Protein AF-A0A3D9CQV7-F1 (afdb_monomer)

Solvent-accessible surface area (backbone atoms only — not comparable to full-atom values): 22864 Å² total; per-residue (Å²): 122,65,42,40,79,70,71,48,50,54,72,45,76,43,61,46,69,84,75,61,78,94,48,57,81,74,53,100,53,44,84,53,34,89,92,56,83,79,54,56,92,81,45,55,72,45,78,78,49,74,52,72,53,72,73,81,77,94,44,56,60,70,40,66,67,61,46,75,78,50,92,67,75,67,56,72,96,61,81,87,71,86,21,69,67,57,57,55,49,53,55,47,49,62,58,54,34,41,68,78,62,59,17,85,41,48,54,71,42,78,66,45,38,65,96,62,89,84,78,75,52,82,75,76,60,53,84,60,76,83,83,79,82,79,94,65,62,62,79,92,42,71,92,54,74,42,58,76,68,87,61,51,59,96,76,66,23,76,73,80,78,88,73,88,85,84,85,77,97,72,96,75,79,66,71,67,63,43,58,82,34,29,67,57,30,18,50,58,62,24,36,48,75,70,52,46,50,50,53,50,51,48,53,30,58,59,41,60,74,45,97,77,44,53,66,61,37,16,52,31,50,69,52,39,56,67,62,16,47,53,37,19,62,72,55,74,48,75,77,45,80,56,92,63,78,62,78,90,67,62,92,91,54,64,72,75,76,57,43,49,70,94,62,80,39,92,63,56,59,42,73,85,72,21,73,85,78,55,91,76,93,71,49,58,67,38,36,35,35,36,39,49,34,49,32,20,39,52,68,63,50,52,56,51,48,54,53,41,45,74,53,42,23,41,78,43,34,29,17,74,42,65,61,72,27,44,23,68,85,64,52,76,44,72,31,77,29,20,65,84,80,54,60,73,88,79,36,80,42,78,43,78,55,58,31,73,52,10,52,55,54,53,67,35,72,90,46,47,79,82,127

Structure (mmCIF, N/CA/C/O backbone):
data_AF-A0A3D9CQV7-F1
#
_entry.id   AF-A0A3D9CQV7-F1
#
loop_
_atom_site.group_PDB
_atom_site.id
_atom_site.type_symbol
_atom_site.label_atom_id
_atom_site.label_alt_id
_atom_site.label_comp_id
_atom_site.label_asym_id
_atom_site.label_entity_id
_atom_site.label_seq_id
_atom_site.pdbx_PDB_ins_code
_atom_site.Cartn_x
_atom_site.Cartn_y
_atom_site.Cartn_z
_atom_site.occupancy
_atom_site.B_iso_or_equiv
_atom_site.auth_seq_id
_atom_site.auth_comp_id
_atom_site.auth_asym_id
_atom_site.auth_atom_id
_atom_site.pdbx_PDB_model_num
ATOM 1 N N . MET A 1 1 ? -4.950 -8.818 13.992 1.00 52.53 1 MET A N 1
ATOM 2 C CA . MET A 1 1 ? -5.438 -10.176 14.324 1.00 52.53 1 MET A CA 1
ATOM 3 C C . MET A 1 1 ? -6.962 -10.255 14.470 1.00 52.53 1 MET A C 1
ATOM 5 O O . MET A 1 1 ? -7.537 -11.232 14.019 1.00 52.53 1 MET A O 1
ATOM 9 N N . TYR A 1 2 ? -7.635 -9.211 14.977 1.00 75.62 2 TYR A N 1
ATOM 10 C CA . TYR A 1 2 ? -9.062 -9.268 15.342 1.00 75.62 2 TYR A CA 1
ATOM 11 C C . TYR A 1 2 ? -10.065 -9.434 14.177 1.00 75.62 2 TYR A C 1
ATOM 13 O O . TYR A 1 2 ? -11.096 -10.066 14.362 1.00 75.62 2 TYR A O 1
ATOM 21 N N . ALA A 1 3 ? -9.829 -8.869 12.988 1.00 92.62 3 ALA A N 1
ATOM 22 C CA . ALA A 1 3 ? -10.852 -8.868 11.930 1.00 92.62 3 ALA A CA 1
ATOM 23 C C . ALA A 1 3 ? -11.154 -10.282 11.391 1.00 92.62 3 ALA A C 1
ATOM 25 O O . ALA A 1 3 ? -12.309 -10.703 11.380 1.00 92.62 3 ALA A O 1
ATOM 26 N N . ILE A 1 4 ? -10.108 -11.039 11.040 1.00 95.38 4 ILE A N 1
ATOM 27 C CA . ILE A 1 4 ? -10.224 -12.405 10.507 1.00 95.38 4 ILE A CA 1
ATOM 28 C C . ILE A 1 4 ? -10.843 -13.357 11.539 1.00 95.38 4 ILE A C 1
ATOM 30 O O . ILE A 1 4 ? -11.765 -14.097 11.211 1.00 95.38 4 ILE A O 1
ATOM 34 N N . GLU A 1 5 ? -10.404 -13.298 12.797 1.00 93.12 5 GLU A N 1
ATOM 35 C CA . GLU A 1 5 ? -10.934 -14.149 13.878 1.00 93.12 5 GLU A CA 1
ATOM 36 C C . GLU A 1 5 ? -12.422 -13.911 14.154 1.00 93.12 5 GLU A C 1
ATOM 38 O O . GLU A 1 5 ? -13.137 -14.839 14.519 1.00 93.12 5 GLU A O 1
ATOM 43 N N . ASN A 1 6 ? -12.909 -12.687 13.931 1.00 90.69 6 ASN A N 1
ATOM 44 C CA . ASN A 1 6 ? -14.324 -12.346 14.086 1.00 90.69 6 ASN A CA 1
ATOM 45 C C . ASN A 1 6 ? -15.137 -12.508 12.791 1.00 90.69 6 ASN A C 1
ATOM 47 O O . ASN A 1 6 ? -16.258 -12.006 12.707 1.00 90.69 6 ASN A O 1
ATOM 51 N N . GLY A 1 7 ? -14.584 -13.155 11.757 1.00 92.75 7 GLY A N 1
ATOM 52 C CA . GLY A 1 7 ? -15.266 -13.363 10.474 1.00 92.75 7 GLY A CA 1
ATOM 53 C C . GLY A 1 7 ? -15.488 -12.082 9.659 1.00 92.75 7 GLY A C 1
ATOM 54 O O . GLY A 1 7 ? -16.227 -12.083 8.673 1.00 92.75 7 GLY A O 1
ATOM 55 N N . ALA A 1 8 ? -14.856 -10.972 10.042 1.00 94.50 8 ALA A N 1
ATOM 56 C CA . ALA A 1 8 ? -14.810 -9.749 9.253 1.00 94.50 8 ALA A CA 1
ATOM 57 C C . ALA A 1 8 ? -13.615 -9.815 8.295 1.00 94.50 8 ALA A C 1
ATOM 59 O O . ALA A 1 8 ? -12.634 -9.090 8.453 1.00 94.50 8 ALA A O 1
ATOM 60 N N . PHE A 1 9 ? -13.687 -10.743 7.339 1.00 96.25 9 PHE A N 1
ATOM 61 C CA . PHE A 1 9 ? -12.617 -10.986 6.377 1.00 96.25 9 PHE A CA 1
ATOM 62 C C . PHE A 1 9 ? -12.344 -9.741 5.525 1.00 96.25 9 PHE A C 1
ATOM 64 O O . PHE A 1 9 ? -13.287 -9.186 4.960 1.00 96.25 9 PHE A O 1
ATOM 71 N N . PRO A 1 10 ? -11.083 -9.280 5.456 1.00 96.06 10 PRO A N 1
ATOM 72 C CA . PRO A 1 10 ? -10.685 -8.241 4.520 1.00 96.06 10 PRO A CA 1
ATOM 73 C C . PRO A 1 10 ? -10.798 -8.725 3.069 1.00 96.06 10 PRO A C 1
ATOM 75 O O . PRO A 1 10 ? -10.387 -9.847 2.757 1.00 96.06 10 PRO A O 1
ATOM 78 N N . GLU A 1 11 ? -11.333 -7.865 2.202 1.00 96.25 11 GLU A N 1
ATOM 79 C CA . GLU A 1 11 ? -11.587 -8.142 0.786 1.00 96.25 11 GLU A CA 1
ATOM 80 C C . GLU A 1 11 ? -11.049 -7.009 -0.090 1.00 96.25 11 GLU A C 1
ATOM 82 O O . GLU A 1 11 ? -11.139 -5.836 0.281 1.00 96.25 11 GLU A O 1
ATOM 87 N N . TRP A 1 12 ? -10.497 -7.371 -1.247 1.00 97.44 12 TRP A N 1
ATOM 88 C CA . TRP A 1 12 ? -10.050 -6.436 -2.276 1.00 97.44 12 TRP A CA 1
ATOM 89 C C . TRP A 1 12 ? -10.495 -6.922 -3.645 1.00 97.44 12 TRP A C 1
ATOM 91 O O . TRP A 1 12 ? -10.208 -8.064 -4.009 1.00 97.44 12 TRP A O 1
ATOM 101 N N . ASP A 1 13 ? -11.126 -6.047 -4.420 1.00 96.94 13 ASP A N 1
ATOM 102 C CA . ASP A 1 13 ? -11.356 -6.308 -5.835 1.00 96.94 13 ASP A CA 1
ATOM 103 C C . ASP A 1 13 ? -10.047 -6.110 -6.604 1.00 96.94 13 ASP A C 1
ATOM 105 O O . ASP A 1 13 ? -9.380 -5.078 -6.504 1.00 96.94 13 ASP A O 1
ATOM 109 N N . PHE A 1 14 ? -9.655 -7.139 -7.345 1.00 98.00 14 PHE A N 1
ATOM 110 C CA . PHE A 1 14 ? -8.525 -7.105 -8.253 1.00 98.00 14 PHE A CA 1
ATOM 111 C C . PHE A 1 14 ? -8.996 -6.529 -9.586 1.00 98.00 14 PHE A C 1
ATOM 113 O O . PHE A 1 14 ? -9.913 -7.069 -10.211 1.00 98.00 14 PHE A O 1
ATOM 120 N N . GLY A 1 15 ? -8.370 -5.433 -10.006 1.00 98.00 15 GLY A N 1
ATOM 121 C CA . GLY A 1 15 ? -8.666 -4.755 -11.260 1.00 98.00 15 GLY A CA 1
ATOM 122 C C . GLY A 1 15 ? -7.422 -4.535 -12.111 1.00 98.00 15 GLY A C 1
ATOM 123 O O . GLY A 1 15 ? -6.305 -4.488 -11.592 1.00 98.00 15 GLY A O 1
ATOM 124 N N . VAL A 1 16 ? -7.624 -4.408 -13.420 1.00 98.38 16 VAL A N 1
ATOM 125 C CA . VAL A 1 16 ? -6.569 -4.195 -14.417 1.00 98.38 16 VAL A CA 1
ATOM 126 C C . VAL A 1 16 ? -6.912 -3.006 -15.312 1.00 98.38 16 VAL A C 1
ATOM 128 O O . VAL A 1 16 ? -8.070 -2.803 -15.662 1.00 98.38 16 VAL A O 1
ATOM 131 N N . GLN A 1 17 ? -5.907 -2.221 -15.692 1.00 98.62 17 GLN A N 1
ATOM 132 C CA . GLN A 1 17 ? -6.019 -1.256 -16.788 1.00 98.62 17 GLN A CA 1
ATOM 133 C C . GLN A 1 17 ? -5.428 -1.909 -18.036 1.00 98.62 17 GLN A C 1
ATOM 135 O O . GLN A 1 17 ? -4.285 -2.369 -18.007 1.00 98.62 17 GLN A O 1
ATOM 140 N N . ILE A 1 18 ? -6.215 -1.988 -19.110 1.00 98.44 18 ILE A N 1
ATOM 141 C CA . ILE A 1 18 ? -5.826 -2.662 -20.353 1.00 98.44 18 ILE A CA 1
ATOM 142 C C . ILE A 1 18 ? -5.532 -1.604 -21.412 1.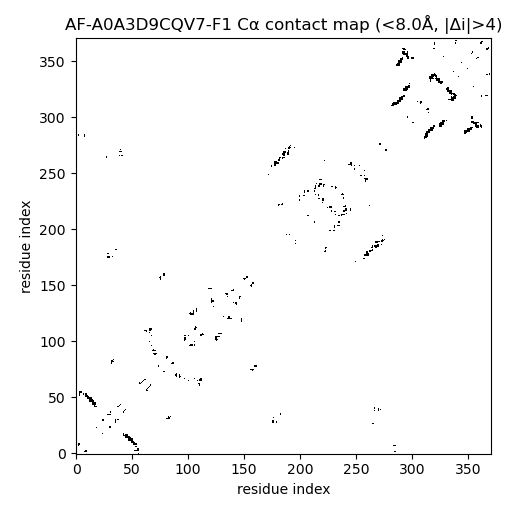00 98.44 18 ILE A C 1
ATOM 144 O O . ILE A 1 18 ? -6.405 -0.823 -21.781 1.00 98.44 18 ILE A O 1
ATOM 148 N N . ILE A 1 19 ? -4.296 -1.595 -21.908 1.00 98.69 19 ILE A N 1
ATOM 149 C CA . ILE A 1 19 ? -3.837 -0.678 -22.952 1.00 98.69 19 ILE A CA 1
ATOM 150 C C . ILE A 1 19 ? -3.338 -1.523 -24.130 1.00 98.69 19 ILE A C 1
ATOM 152 O O . ILE A 1 19 ? -2.444 -2.347 -23.928 1.00 98.69 19 ILE A O 1
ATOM 156 N N . PRO A 1 20 ? -3.907 -1.363 -25.340 1.00 98.25 20 PRO A N 1
ATOM 157 C CA . PRO A 1 20 ? -3.392 -2.018 -26.540 1.00 98.25 20 PRO A CA 1
ATOM 158 C C . PRO A 1 20 ? -1.939 -1.615 -26.832 1.00 98.25 20 PRO A C 1
ATOM 160 O O . PRO A 1 20 ? -1.550 -0.474 -26.588 1.00 98.25 20 PRO A O 1
ATOM 163 N N . GLU A 1 21 ? -1.141 -2.526 -27.390 1.00 97.44 21 GLU A N 1
ATOM 164 C CA . GLU A 1 21 ? 0.276 -2.272 -27.705 1.00 97.44 21 GLU A CA 1
ATOM 165 C C . GLU A 1 21 ? 0.438 -1.073 -28.658 1.00 97.44 21 GLU A C 1
ATOM 167 O O . GLU A 1 21 ? 1.309 -0.227 -28.471 1.00 97.44 21 GLU A O 1
ATOM 172 N N . GLU A 1 22 ? -0.467 -0.919 -29.630 1.00 98.06 22 GLU A N 1
ATOM 173 C CA . GLU A 1 22 ? -0.482 0.213 -30.563 1.00 98.06 22 GLU A CA 1
ATOM 174 C C . GLU A 1 22 ? -0.725 1.590 -29.908 1.00 98.06 22 GLU A C 1
ATOM 176 O O . GLU A 1 22 ? -0.525 2.629 -30.553 1.00 98.06 22 GLU A O 1
ATOM 181 N N . ASP A 1 23 ? -1.147 1.609 -28.641 1.00 98.38 23 ASP A N 1
ATOM 182 C CA . ASP A 1 23 ? -1.489 2.812 -27.883 1.00 98.38 23 ASP A CA 1
ATOM 183 C C . ASP A 1 23 ? -0.379 3.246 -26.914 1.00 98.38 23 ASP A C 1
ATOM 185 O O . ASP A 1 23 ? -0.503 4.307 -26.300 1.00 98.38 23 ASP A O 1
ATOM 189 N N . GLU A 1 24 ? 0.735 2.506 -26.831 1.00 97.44 24 GLU A N 1
ATOM 190 C CA . GLU A 1 24 ? 1.841 2.745 -25.886 1.00 97.44 24 GLU A CA 1
ATOM 191 C C . GLU A 1 24 ? 2.303 4.214 -25.846 1.00 97.44 24 GLU A C 1
ATOM 193 O O . GLU A 1 24 ? 2.589 4.773 -24.787 1.00 97.44 24 GLU A O 1
ATOM 198 N N . HIS A 1 25 ? 2.346 4.870 -27.007 1.00 97.19 25 HIS A N 1
ATOM 199 C CA . HIS A 1 25 ? 2.851 6.237 -27.161 1.00 97.19 25 HIS A CA 1
ATOM 200 C C . HIS A 1 25 ? 1.755 7.303 -27.320 1.00 97.19 25 HIS A C 1
ATOM 202 O O . HIS A 1 25 ? 2.050 8.425 -27.738 1.00 97.19 25 HIS A O 1
ATOM 208 N N . LYS A 1 26 ? 0.485 6.977 -27.039 1.00 97.44 26 LYS A N 1
ATOM 209 C CA . LYS A 1 26 ? -0.637 7.929 -27.163 1.00 97.44 26 LYS A CA 1
ATOM 210 C C . LYS A 1 26 ? -0.839 8.815 -25.929 1.00 97.44 26 LYS A C 1
ATOM 212 O O . LYS A 1 26 ? -1.569 9.802 -26.016 1.00 97.44 26 LYS A O 1
ATOM 217 N N . PHE A 1 27 ? -0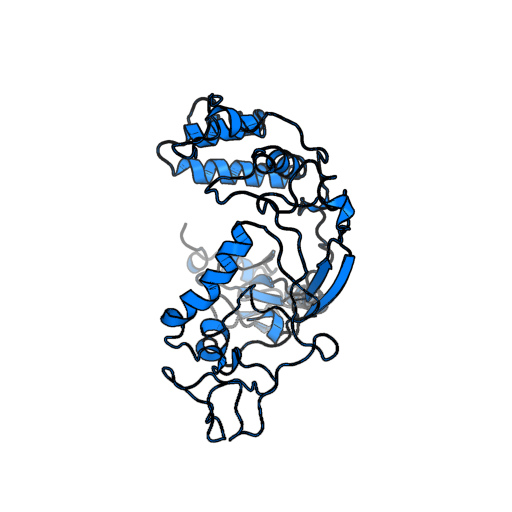.183 8.494 -24.819 1.00 97.12 27 PHE A N 1
ATOM 218 C CA . PHE A 1 27 ? -0.275 9.220 -23.553 1.00 97.12 27 PHE A CA 1
ATOM 219 C C . PHE A 1 27 ? 0.700 10.404 -23.507 1.00 97.12 27 PHE A C 1
ATOM 221 O O . PHE A 1 27 ? 1.707 10.444 -24.218 1.00 97.12 27 PHE A O 1
ATOM 228 N N . ASP A 1 28 ? 0.426 11.398 -22.657 1.00 95.56 28 ASP A N 1
ATOM 229 C CA . ASP A 1 28 ? 1.347 12.523 -22.445 1.00 95.56 28 ASP A CA 1
ATOM 230 C C . ASP A 1 28 ? 2.509 12.183 -21.492 1.00 95.56 28 ASP A C 1
ATOM 232 O O . ASP A 1 28 ? 3.394 13.021 -21.277 1.00 95.56 28 ASP A O 1
ATOM 236 N N . PHE A 1 29 ? 2.540 10.950 -20.984 1.00 97.00 29 PHE A N 1
ATOM 237 C CA . PHE A 1 29 ? 3.592 10.328 -20.186 1.00 97.00 29 PHE A CA 1
ATOM 238 C C . PHE A 1 29 ? 4.011 8.973 -20.782 1.00 97.00 29 PHE A C 1
ATOM 240 O O . PHE A 1 29 ? 3.357 8.436 -21.668 1.00 97.00 29 PHE A O 1
ATOM 247 N N . ASP A 1 30 ? 5.133 8.438 -20.306 1.00 98.12 30 ASP A N 1
ATOM 248 C CA . ASP A 1 30 ? 5.634 7.122 -20.707 1.00 98.12 30 ASP A CA 1
ATOM 249 C C . ASP A 1 30 ? 5.010 6.032 -19.824 1.00 98.12 30 ASP A C 1
ATOM 251 O O . ASP A 1 30 ? 5.084 6.139 -18.599 1.00 98.12 30 ASP A O 1
ATOM 255 N N . LEU A 1 31 ? 4.419 4.990 -20.419 1.00 98.38 31 LEU A N 1
ATOM 256 C CA . LEU A 1 31 ? 3.849 3.860 -19.670 1.00 98.38 31 LEU A CA 1
ATOM 257 C C . LEU A 1 31 ? 4.913 3.054 -18.912 1.00 98.38 31 LEU A C 1
ATOM 259 O O . LEU A 1 31 ? 4.591 2.349 -17.958 1.00 98.38 31 LEU A O 1
ATOM 263 N N . LEU A 1 32 ? 6.181 3.167 -19.314 1.00 98.38 32 LEU A N 1
ATOM 264 C CA . LEU A 1 32 ? 7.316 2.519 -18.664 1.00 9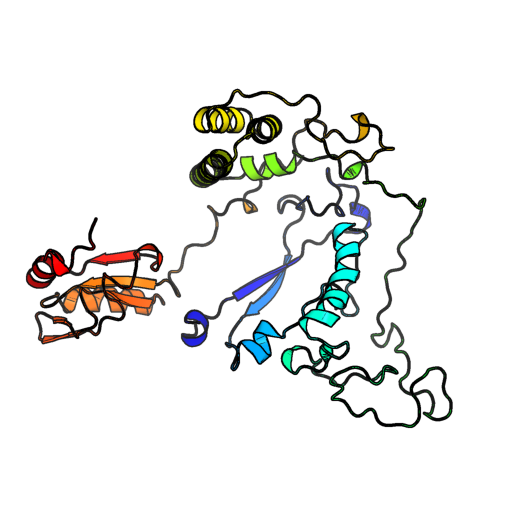8.38 32 LEU A CA 1
ATOM 265 C C . LEU A 1 32 ? 7.922 3.374 -17.542 1.00 98.38 32 LEU A C 1
ATOM 267 O O . LEU A 1 32 ? 8.886 2.944 -16.907 1.00 98.38 32 LEU A O 1
ATOM 271 N N . ASP A 1 33 ? 7.412 4.589 -17.308 1.00 98.44 33 ASP A N 1
ATOM 272 C CA . ASP A 1 33 ? 7.857 5.454 -16.216 1.00 98.44 33 ASP A CA 1
ATOM 273 C C . ASP A 1 33 ? 7.075 5.152 -14.926 1.00 98.44 33 ASP A C 1
ATOM 275 O O . ASP A 1 33 ? 5.936 5.595 -14.778 1.00 98.44 33 ASP A O 1
ATOM 279 N N . PRO A 1 34 ? 7.687 4.494 -13.922 1.00 98.19 34 PRO A N 1
ATOM 280 C CA . PRO A 1 34 ? 7.003 4.107 -12.686 1.00 98.19 34 PRO A CA 1
ATOM 281 C C . PRO A 1 34 ? 6.662 5.298 -11.780 1.00 98.19 34 PRO A C 1
ATOM 283 O O . PRO A 1 34 ? 6.073 5.124 -10.714 1.00 98.19 34 PRO A O 1
ATOM 286 N N . THR A 1 35 ? 7.067 6.518 -12.149 1.00 97.62 35 THR A N 1
ATOM 287 C CA . THR A 1 35 ? 6.637 7.748 -11.470 1.00 97.62 35 THR A CA 1
ATOM 288 C C . THR A 1 35 ? 5.314 8.283 -12.014 1.00 97.62 35 THR A C 1
ATOM 290 O O . THR A 1 35 ? 4.862 9.342 -11.570 1.00 97.62 35 THR A O 1
ATOM 293 N N . LYS A 1 36 ? 4.718 7.585 -12.988 1.00 98.31 36 LYS A N 1
ATOM 294 C CA . LYS A 1 36 ? 3.484 7.962 -13.661 1.00 98.31 36 LYS A CA 1
ATOM 295 C C . LYS A 1 36 ? 2.386 6.944 -13.360 1.00 98.31 36 LYS A C 1
ATOM 297 O O . LYS A 1 36 ? 2.595 5.743 -13.464 1.00 98.31 36 LYS A O 1
ATOM 302 N N . LEU A 1 37 ? 1.215 7.438 -12.973 1.00 98.38 37 LEU A N 1
ATOM 303 C CA . LEU A 1 37 ? -0.032 6.680 -12.943 1.00 98.38 37 LEU A CA 1
ATOM 304 C C . LEU A 1 37 ? -0.777 6.859 -14.267 1.00 98.38 37 LEU A C 1
ATOM 306 O O . LEU A 1 37 ? -0.628 7.895 -14.916 1.00 98.38 37 LEU A O 1
ATOM 310 N N . VAL A 1 38 ? -1.608 5.884 -14.632 1.00 98.44 38 VAL A N 1
ATOM 311 C CA . VAL A 1 38 ? -2.582 6.021 -15.720 1.00 98.44 38 VAL A CA 1
ATOM 312 C C . VAL A 1 38 ? -3.901 6.500 -15.107 1.00 98.44 38 VAL A C 1
ATOM 314 O O . VAL A 1 38 ? -4.484 5.755 -14.315 1.00 98.44 38 VAL A O 1
ATOM 317 N N . PRO A 1 39 ? -4.377 7.726 -15.398 1.00 98.19 39 PRO A N 1
ATOM 318 C CA . PRO A 1 39 ? -5.633 8.213 -14.832 1.00 98.19 39 PRO A CA 1
ATOM 319 C C . PRO A 1 39 ? -6.812 7.320 -15.234 1.00 98.19 39 PRO A C 1
ATOM 321 O O . PRO A 1 39 ? -6.930 6.932 -16.396 1.00 98.19 39 PRO A O 1
ATOM 324 N N . GLU A 1 40 ? -7.712 7.029 -14.291 1.00 97.88 40 GLU A N 1
ATOM 325 C CA . GLU A 1 40 ? -8.886 6.179 -14.555 1.00 97.88 40 GLU A CA 1
ATOM 326 C C . GLU A 1 40 ? -9.858 6.812 -15.566 1.00 97.88 40 GLU A C 1
ATOM 328 O O . GLU A 1 40 ? -10.628 6.113 -16.220 1.00 97.88 40 GLU A O 1
ATOM 333 N N . GLU A 1 41 ? -9.801 8.137 -15.733 1.00 97.31 41 GLU A N 1
ATOM 334 C CA . GLU A 1 41 ? -10.525 8.877 -16.769 1.00 97.31 41 GLU A CA 1
ATOM 335 C C . GLU A 1 41 ? -9.996 8.627 -18.192 1.00 97.31 41 GLU A C 1
ATOM 337 O O . GLU A 1 41 ? -10.727 8.861 -19.155 1.00 97.31 41 GLU A O 1
ATOM 342 N N . GLU A 1 42 ? -8.746 8.177 -18.334 1.00 97.56 42 GLU A N 1
ATOM 343 C CA . GLU A 1 42 ? -8.136 7.832 -19.624 1.00 97.56 42 GLU A CA 1
ATOM 344 C C . GLU A 1 42 ? -8.270 6.335 -19.911 1.00 97.56 42 GLU A C 1
ATOM 346 O O . GLU A 1 42 ? -8.676 5.952 -21.008 1.00 97.56 42 GLU A O 1
ATOM 351 N N . VAL A 1 43 ? -7.974 5.495 -18.914 1.00 98.44 43 VAL A N 1
ATOM 352 C CA . VAL A 1 43 ? -8.112 4.037 -19.004 1.00 98.44 43 VAL A CA 1
ATOM 353 C C . VAL A 1 43 ? -8.824 3.539 -17.747 1.00 98.44 43 VAL A C 1
ATOM 355 O O . VAL A 1 43 ? -8.216 3.537 -16.673 1.00 98.44 43 VAL A O 1
ATOM 358 N N . PRO A 1 44 ? -10.099 3.124 -17.833 1.00 98.06 44 PRO A N 1
ATOM 359 C CA . PRO A 1 44 ? -10.839 2.667 -16.665 1.00 98.06 44 PRO A CA 1
ATOM 360 C C . PRO A 1 44 ? -10.256 1.364 -16.110 1.00 98.06 44 PRO A C 1
ATOM 362 O O . PRO A 1 44 ? -9.703 0.544 -16.843 1.00 98.06 44 PRO A O 1
ATOM 365 N N . VAL A 1 45 ? -10.411 1.158 -14.802 1.00 98.38 45 VAL A N 1
ATOM 366 C CA . VAL A 1 45 ? -10.054 -0.106 -14.150 1.00 98.38 45 VAL A CA 1
ATOM 367 C C . VAL A 1 45 ? -11.145 -1.143 -14.418 1.00 98.38 45 VAL A C 1
ATOM 369 O O . VAL A 1 45 ? -12.305 -0.956 -14.048 1.00 98.38 45 VAL A O 1
ATOM 372 N N . GLU A 1 46 ? -10.769 -2.266 -15.021 1.00 98.31 46 GLU A N 1
ATOM 373 C CA . GLU A 1 46 ? -11.638 -3.421 -15.231 1.00 98.31 46 GLU A CA 1
ATOM 374 C C . GLU A 1 46 ? -11.481 -4.414 -14.078 1.00 98.31 46 GLU A C 1
ATOM 376 O O . GLU A 1 46 ? -10.401 -4.965 -13.865 1.00 98.31 46 GLU A O 1
ATOM 381 N N . LEU A 1 47 ? -12.553 -4.655 -13.318 1.00 98.06 47 LEU A N 1
ATOM 382 C CA . LEU A 1 47 ? -12.542 -5.623 -12.218 1.00 98.06 47 LEU A CA 1
ATOM 383 C C . LEU A 1 47 ? -12.585 -7.056 -12.759 1.00 98.06 47 LEU A C 1
ATOM 385 O O . LEU A 1 47 ? -13.475 -7.412 -13.530 1.00 98.06 47 LEU A O 1
ATOM 389 N N . VAL A 1 48 ? -11.648 -7.892 -12.313 1.00 97.75 48 VAL A N 1
ATOM 390 C CA . VAL A 1 48 ? -11.458 -9.266 -12.811 1.00 97.75 48 VAL A CA 1
ATOM 391 C C . VAL A 1 48 ? -11.638 -10.340 -11.734 1.00 97.75 48 VAL A C 1
ATOM 393 O O . VAL A 1 48 ? -11.773 -11.519 -12.057 1.00 97.75 48 VAL A O 1
ATOM 396 N N . GLY A 1 49 ? -11.669 -9.968 -10.452 1.00 97.88 49 GLY A N 1
ATOM 397 C CA . GLY A 1 49 ? -11.933 -10.901 -9.356 1.00 97.88 49 GLY A CA 1
ATOM 398 C C . GLY A 1 49 ? -11.812 -10.253 -7.981 1.00 97.88 49 GLY A C 1
ATOM 399 O O . GLY A 1 49 ? -11.542 -9.063 -7.884 1.00 97.88 49 GLY A O 1
ATOM 400 N N . THR A 1 50 ? -11.965 -11.045 -6.919 1.00 98.06 50 THR A N 1
ATOM 401 C CA . THR A 1 50 ? -11.880 -10.574 -5.527 1.00 98.06 50 THR A CA 1
ATOM 402 C C . THR A 1 50 ? -10.940 -11.474 -4.725 1.00 98.06 50 THR A C 1
ATOM 404 O O . THR A 1 50 ? -11.022 -12.703 -4.796 1.00 98.06 50 THR A O 1
ATOM 407 N N . LEU A 1 51 ? -10.044 -10.864 -3.949 1.00 97.88 51 LEU A N 1
ATOM 408 C CA . LEU A 1 51 ? -9.171 -11.524 -2.982 1.00 97.88 51 LEU A CA 1
ATOM 409 C C . LEU A 1 51 ? -9.755 -11.372 -1.575 1.00 97.88 51 LEU A C 1
ATOM 411 O O . LEU A 1 51 ? -9.837 -10.258 -1.064 1.00 97.88 51 LEU A O 1
ATOM 415 N N . THR A 1 52 ? -10.070 -12.492 -0.922 1.00 98.25 52 THR A N 1
ATOM 416 C CA . THR A 1 52 ? -10.546 -12.526 0.471 1.00 98.25 52 THR A CA 1
ATOM 417 C C . THR A 1 52 ? -9.494 -13.158 1.380 1.00 98.25 52 THR A C 1
ATOM 419 O O . THR A 1 52 ? -9.099 -14.308 1.179 1.00 98.25 52 THR A O 1
ATOM 422 N N . LEU A 1 53 ? -9.069 -12.443 2.426 1.00 98.00 53 LEU A N 1
ATOM 423 C CA . LEU A 1 53 ? -8.166 -12.978 3.449 1.00 98.00 53 LEU A CA 1
ATOM 424 C C . LEU A 1 53 ? -8.972 -13.539 4.624 1.00 98.00 53 LEU A C 1
ATOM 426 O O . LEU A 1 53 ? -9.573 -12.790 5.393 1.00 98.00 53 LEU A O 1
ATOM 430 N N . ASN A 1 54 ? -8.979 -14.865 4.777 1.00 97.62 54 ASN A N 1
ATOM 431 C CA . ASN A 1 54 ? -9.894 -15.557 5.693 1.00 97.62 54 ASN A CA 1
ATOM 432 C C . ASN A 1 54 ? -9.226 -16.400 6.791 1.00 97.62 54 ASN A C 1
ATOM 434 O O . ASN A 1 54 ? -9.927 -17.048 7.569 1.00 97.62 54 ASN A O 1
ATOM 438 N N . ARG A 1 55 ? -7.893 -16.396 6.888 1.00 97.75 55 ARG A N 1
ATOM 439 C CA . ARG A 1 55 ? -7.168 -17.154 7.914 1.00 97.75 55 ARG A CA 1
ATOM 440 C C . ARG A 1 55 ? -5.872 -16.456 8.319 1.00 97.75 55 ARG A C 1
ATOM 442 O O . ARG A 1 55 ? -5.135 -15.979 7.462 1.00 97.75 55 ARG A O 1
ATOM 449 N N . ASN A 1 56 ? -5.614 -16.407 9.625 1.00 97.56 56 ASN A N 1
ATOM 450 C CA . ASN A 1 56 ? -4.339 -15.951 10.184 1.00 97.56 56 ASN A CA 1
ATOM 451 C C . ASN A 1 56 ? -3.273 -17.061 10.060 1.00 97.56 56 ASN A C 1
ATOM 453 O O . ASN A 1 56 ? -3.642 -18.233 9.962 1.00 97.56 56 ASN A O 1
ATOM 457 N N . PRO A 1 57 ? -1.973 -16.718 10.075 1.00 97.69 57 PRO A N 1
ATOM 458 C CA . PRO A 1 57 ? -0.912 -17.715 10.203 1.00 97.69 57 PRO A CA 1
ATOM 459 C C . PRO A 1 57 ? -0.988 -18.418 11.567 1.00 97.69 57 PRO A C 1
ATOM 461 O O . PRO A 1 57 ? -1.339 -17.791 12.570 1.00 97.69 57 PRO A O 1
ATOM 464 N N . ASP A 1 58 ? -0.596 -19.690 11.608 1.00 98.00 58 ASP A N 1
ATOM 465 C CA . ASP A 1 58 ? -0.436 -20.456 12.849 1.00 98.00 58 ASP A CA 1
ATOM 466 C C . ASP A 1 58 ? 0.885 -20.087 13.541 1.00 98.00 58 ASP A C 1
ATOM 468 O O . ASP A 1 58 ? 0.970 -20.011 14.770 1.00 98.00 58 ASP A O 1
ATOM 472 N N . ASN A 1 59 ? 1.936 -19.824 12.757 1.00 98.44 59 ASN A N 1
ATOM 473 C CA . ASN A 1 59 ? 3.229 -19.380 13.261 1.00 98.44 59 ASN A CA 1
ATOM 474 C C . ASN A 1 59 ? 3.781 -18.213 12.435 1.00 98.44 59 ASN A C 1
ATOM 476 O O . ASN A 1 59 ? 4.221 -18.376 11.297 1.00 98.44 59 ASN A O 1
ATOM 480 N N . PHE A 1 60 ? 3.829 -17.033 13.060 1.00 98.38 60 PHE A N 1
ATOM 481 C CA . PHE A 1 60 ? 4.292 -15.803 12.416 1.00 98.38 60 PHE A CA 1
ATOM 482 C C . PHE A 1 60 ? 5.684 -15.945 11.795 1.00 98.38 60 PHE A C 1
ATOM 484 O O . PHE A 1 60 ? 5.891 -15.540 10.658 1.00 98.38 60 PHE A O 1
ATOM 491 N N . PHE A 1 61 ? 6.646 -16.535 12.506 1.00 98.62 61 PHE A N 1
ATOM 492 C CA . PHE A 1 61 ? 7.999 -16.661 11.970 1.00 98.62 61 PHE A CA 1
ATOM 493 C C . PHE A 1 61 ? 8.038 -17.645 10.793 1.00 98.62 61 PHE A C 1
ATOM 495 O O . PHE A 1 61 ? 8.588 -17.347 9.736 1.00 98.62 61 PHE A O 1
ATOM 502 N N . ALA A 1 62 ? 7.420 -18.815 10.958 1.00 98.62 62 ALA A N 1
ATOM 503 C CA . ALA A 1 62 ? 7.465 -19.874 9.961 1.00 98.62 62 ALA A CA 1
ATOM 504 C C . ALA A 1 62 ? 6.775 -19.486 8.645 1.00 98.62 62 ALA A C 1
ATOM 506 O O . ALA A 1 62 ? 7.240 -19.901 7.583 1.00 98.62 62 ALA A O 1
ATOM 507 N N . GLU A 1 63 ? 5.701 -18.697 8.726 1.00 98.69 63 GLU A N 1
ATOM 508 C CA . GLU A 1 63 ? 4.858 -18.332 7.588 1.00 98.69 63 GLU A CA 1
ATOM 509 C C . GLU A 1 63 ? 5.056 -16.879 7.151 1.00 98.69 63 GLU A C 1
ATOM 511 O O . GLU A 1 63 ? 5.330 -16.635 5.987 1.00 98.69 63 GLU A O 1
ATOM 516 N N . THR A 1 64 ? 4.953 -15.897 8.049 1.00 98.44 64 THR A N 1
ATOM 517 C CA . THR A 1 64 ? 5.037 -14.472 7.681 1.00 98.44 64 THR A CA 1
ATOM 518 C C . THR A 1 64 ? 6.472 -13.982 7.534 1.00 98.44 64 THR A C 1
ATOM 520 O O . THR A 1 64 ? 6.771 -13.285 6.573 1.00 98.44 64 THR A O 1
ATOM 523 N N . GLU A 1 65 ? 7.376 -14.344 8.445 1.00 98.62 65 GLU A N 1
ATOM 524 C CA . GLU A 1 65 ? 8.762 -13.860 8.380 1.00 98.62 65 GLU A CA 1
ATOM 525 C C . GLU A 1 65 ? 9.553 -14.563 7.267 1.00 98.62 65 GLU A C 1
ATOM 527 O O . GLU A 1 65 ? 10.365 -13.949 6.577 1.00 98.62 65 GLU A O 1
ATOM 532 N N . GLN A 1 66 ? 9.297 -15.854 7.037 1.00 98.69 66 GLN A N 1
ATOM 533 C CA . GLN A 1 66 ? 10.037 -16.639 6.044 1.00 98.69 66 GLN A CA 1
ATOM 534 C C . GLN A 1 66 ? 9.433 -16.637 4.632 1.00 98.69 66 GLN A C 1
ATOM 536 O O . GLN A 1 66 ? 10.060 -17.184 3.717 1.00 98.69 66 GLN A O 1
ATOM 541 N N . ILE A 1 67 ? 8.264 -16.022 4.410 1.00 98.69 67 ILE A N 1
ATOM 542 C CA . ILE A 1 67 ? 7.715 -15.902 3.053 1.00 98.69 67 ILE A CA 1
ATOM 543 C C . ILE A 1 67 ? 8.643 -15.071 2.159 1.00 98.69 67 ILE A C 1
ATOM 545 O O . ILE A 1 67 ? 9.272 -14.110 2.607 1.00 98.69 67 ILE A O 1
ATOM 549 N N . ALA A 1 68 ? 8.764 -15.449 0.890 1.00 98.62 68 ALA A N 1
ATOM 550 C CA . ALA A 1 68 ? 9.585 -14.773 -0.105 1.00 98.62 68 ALA A CA 1
ATOM 551 C C . ALA A 1 68 ? 8.749 -14.448 -1.349 1.00 98.62 68 ALA A C 1
ATOM 553 O O . ALA A 1 68 ? 8.518 -15.297 -2.208 1.00 98.62 68 ALA A O 1
ATOM 554 N N . PHE A 1 69 ? 8.321 -13.191 -1.459 1.00 98.62 69 PHE A N 1
ATOM 555 C CA . PHE A 1 69 ? 7.698 -12.665 -2.672 1.00 98.62 69 PHE A CA 1
ATOM 556 C C . PHE A 1 69 ? 8.758 -12.176 -3.654 1.00 98.62 69 PHE A C 1
ATOM 558 O O . PHE A 1 69 ? 9.808 -11.688 -3.242 1.00 98.62 69 PHE A O 1
ATOM 565 N N . HIS A 1 70 ? 8.469 -12.259 -4.950 1.00 98.44 70 HIS A N 1
ATOM 566 C CA . HIS A 1 70 ? 9.339 -11.746 -6.002 1.00 98.44 70 HIS A CA 1
ATOM 567 C C . HIS A 1 70 ? 8.502 -11.407 -7.244 1.00 98.44 70 HIS A C 1
ATOM 569 O O . HIS A 1 70 ? 7.794 -12.285 -7.731 1.00 98.44 70 HIS A O 1
ATOM 575 N N . PRO A 1 71 ? 8.599 -10.185 -7.812 1.00 98.19 71 PRO A N 1
ATOM 576 C CA . PRO A 1 71 ? 7.883 -9.846 -9.049 1.00 98.19 71 PRO A CA 1
ATOM 577 C C . PRO A 1 71 ? 8.310 -10.674 -10.274 1.00 98.19 71 PRO A C 1
ATOM 579 O O . PRO A 1 71 ? 7.591 -10.693 -11.260 1.00 98.19 71 PRO A O 1
ATOM 582 N N . GLY A 1 72 ? 9.453 -11.367 -10.217 1.00 98.06 72 GLY A N 1
ATOM 583 C CA . GLY A 1 72 ? 9.926 -12.272 -11.265 1.00 98.06 72 GLY A CA 1
ATOM 584 C C . GLY A 1 72 ? 9.270 -13.656 -11.236 1.00 98.06 72 GLY A C 1
ATOM 585 O O . GLY A 1 72 ? 9.474 -14.441 -12.156 1.00 98.06 72 GLY A O 1
ATOM 586 N N . HIS A 1 73 ? 8.483 -13.975 -10.202 1.00 97.88 73 HIS A N 1
ATOM 587 C CA . HIS A 1 73 ? 7.716 -15.220 -10.127 1.00 97.88 73 HIS A CA 1
ATOM 588 C C . HIS A 1 73 ? 6.415 -15.102 -10.936 1.00 97.88 73 HIS A C 1
ATOM 590 O O . HIS A 1 73 ? 5.321 -15.060 -10.372 1.00 97.88 73 HIS A O 1
ATOM 596 N N . LEU A 1 74 ? 6.546 -15.021 -12.260 1.00 96.88 74 LEU A N 1
ATOM 597 C CA . LEU A 1 74 ? 5.416 -15.006 -13.187 1.00 96.88 74 LEU A CA 1
ATOM 598 C C . LEU A 1 74 ? 4.946 -16.420 -13.551 1.00 96.88 74 LEU A C 1
ATOM 600 O O . LEU A 1 74 ? 5.616 -17.424 -13.298 1.00 96.88 74 LEU A O 1
ATOM 604 N N . VAL A 1 75 ? 3.778 -16.472 -14.184 1.00 95.88 75 VAL A N 1
ATOM 605 C CA . VAL A 1 75 ? 3.207 -17.666 -14.813 1.00 95.88 75 VAL A CA 1
ATOM 606 C C . VAL A 1 75 ? 2.979 -17.391 -16.305 1.00 95.88 75 VAL A C 1
ATOM 608 O O . VAL A 1 75 ? 2.828 -16.225 -16.676 1.00 95.88 75 VAL A O 1
ATOM 611 N N . PRO A 1 76 ? 2.950 -18.423 -17.175 1.00 97.00 76 PRO A N 1
ATOM 612 C CA . PRO A 1 76 ? 2.656 -18.240 -18.596 1.00 97.00 76 PRO A CA 1
ATOM 613 C C . PRO A 1 76 ? 1.379 -17.418 -18.823 1.00 97.00 76 PRO A C 1
ATOM 615 O O . PRO A 1 76 ? 0.361 -17.664 -18.176 1.00 97.00 76 PRO A O 1
ATOM 618 N N . GLY A 1 77 ? 1.447 -16.455 -19.745 1.00 95.19 77 GLY A N 1
ATOM 619 C CA . GLY A 1 77 ? 0.379 -15.481 -20.010 1.00 95.19 77 GLY A CA 1
ATOM 620 C C . GLY A 1 77 ? 0.623 -14.090 -19.413 1.00 95.19 77 GLY A C 1
ATOM 621 O O . GLY A 1 77 ? -0.121 -13.170 -19.734 1.00 95.19 77 GLY A O 1
ATOM 622 N N . ILE A 1 78 ? 1.663 -13.920 -18.590 1.00 97.50 78 ILE A N 1
ATOM 623 C CA . ILE A 1 78 ? 2.126 -12.625 -18.073 1.00 97.50 78 ILE A CA 1
ATOM 624 C C . ILE A 1 78 ? 3.614 -12.495 -18.397 1.00 97.50 78 ILE A C 1
ATOM 626 O O . ILE A 1 78 ? 4.360 -13.461 -18.231 1.00 97.50 78 ILE A O 1
ATOM 630 N N . ASP A 1 79 ? 4.043 -11.310 -18.823 1.00 98.12 79 ASP A N 1
ATOM 631 C CA . ASP A 1 79 ? 5.449 -11.004 -19.088 1.00 98.12 79 ASP A CA 1
ATOM 632 C C . ASP A 1 79 ? 5.824 -9.612 -18.557 1.00 98.12 79 ASP A C 1
ATOM 634 O O . ASP A 1 79 ? 4.992 -8.893 -17.994 1.00 98.12 79 ASP A O 1
ATOM 638 N N . PHE A 1 80 ? 7.097 -9.257 -18.680 1.00 98.19 80 PHE A N 1
ATOM 639 C CA . PHE A 1 80 ? 7.646 -7.988 -18.220 1.00 98.19 80 PHE A CA 1
ATOM 640 C C . PHE A 1 80 ? 7.584 -6.903 -19.297 1.00 98.19 80 PHE A C 1
ATOM 642 O O . PHE A 1 80 ? 7.420 -7.174 -20.480 1.00 98.19 80 PHE A O 1
ATOM 649 N N . THR A 1 81 ? 7.794 -5.662 -18.867 1.00 98.38 81 THR A N 1
ATOM 650 C CA . THR A 1 81 ? 8.054 -4.518 -19.745 1.00 98.38 81 THR A CA 1
ATOM 651 C C . THR A 1 81 ? 9.453 -3.958 -19.483 1.00 98.38 81 THR A C 1
ATOM 653 O O . THR A 1 81 ? 10.129 -4.329 -18.514 1.00 98.38 81 THR A O 1
ATOM 656 N N . ASN A 1 82 ? 9.877 -2.999 -20.304 1.00 98.06 82 ASN A N 1
ATOM 657 C CA . ASN A 1 82 ? 11.142 -2.283 -20.146 1.00 98.06 82 ASN A CA 1
ATOM 658 C C . ASN A 1 82 ? 11.131 -1.175 -19.074 1.00 98.06 82 ASN A C 1
ATOM 660 O O . ASN A 1 82 ? 12.013 -0.312 -19.092 1.00 98.06 82 ASN A O 1
ATOM 664 N N . ASP A 1 83 ? 10.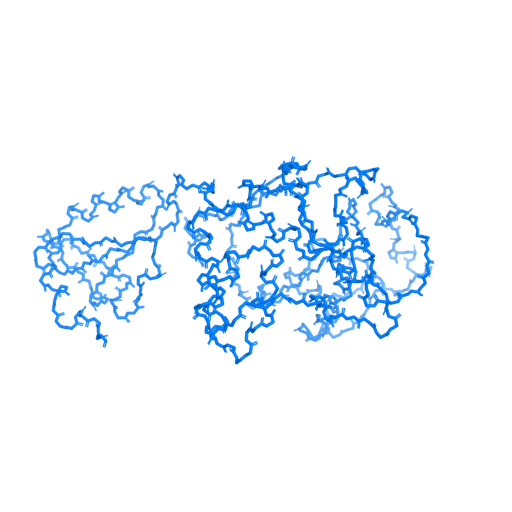189 -1.188 -18.120 1.00 98.50 83 ASP A N 1
ATOM 665 C CA . ASP A 1 83 ? 10.254 -0.306 -16.947 1.00 98.50 83 ASP A CA 1
ATOM 666 C C . ASP A 1 83 ? 11.616 -0.499 -16.238 1.00 98.50 83 ASP A C 1
ATOM 668 O O . ASP A 1 83 ? 11.902 -1.575 -15.691 1.00 98.50 83 ASP A O 1
ATOM 672 N N . PRO A 1 84 ? 12.486 0.532 -16.210 1.00 97.75 84 PRO A N 1
ATOM 673 C CA . PRO A 1 84 ? 13.850 0.392 -15.713 1.00 97.75 84 PRO A CA 1
ATOM 674 C C . PRO A 1 84 ? 13.922 0.127 -14.202 1.00 97.75 84 PRO A C 1
ATOM 676 O O . PRO A 1 84 ? 14.950 -0.348 -13.714 1.00 97.75 84 PRO A O 1
ATOM 679 N N . LEU A 1 85 ? 12.867 0.437 -13.443 1.00 98.38 85 LEU A N 1
ATOM 680 C CA . LEU A 1 85 ? 12.765 0.093 -12.029 1.00 98.38 85 LEU A CA 1
ATOM 681 C C . LEU A 1 85 ? 12.363 -1.373 -11.855 1.00 98.38 85 LEU A C 1
ATOM 683 O O . LEU A 1 85 ? 12.965 -2.067 -11.031 1.00 98.38 85 LEU A O 1
ATOM 687 N N . LEU A 1 86 ? 11.394 -1.861 -12.638 1.00 98.50 86 LEU A N 1
ATOM 688 C CA . LEU A 1 86 ? 11.013 -3.275 -12.642 1.00 98.50 86 LEU A CA 1
ATOM 689 C C . LEU A 1 86 ? 12.208 -4.162 -13.002 1.00 98.50 86 LEU A C 1
ATOM 691 O O . LEU A 1 86 ? 12.509 -5.093 -12.257 1.00 98.50 86 LEU A O 1
ATOM 695 N N . GLN A 1 87 ? 12.941 -3.824 -14.064 1.00 98.50 87 GLN A N 1
ATOM 696 C CA . GLN A 1 87 ? 14.108 -4.583 -14.526 1.00 98.50 87 GLN A CA 1
ATOM 697 C C . GLN A 1 87 ? 15.162 -4.776 -13.419 1.00 98.50 87 GLN A C 1
ATOM 699 O O . GLN A 1 87 ? 15.662 -5.882 -13.211 1.00 98.50 87 GLN A O 1
ATOM 704 N N . GLY A 1 88 ? 15.446 -3.739 -12.622 1.00 98.06 88 GLY A N 1
ATOM 705 C CA . GLY A 1 88 ? 16.341 -3.860 -11.462 1.00 98.06 88 GLY A CA 1
ATOM 706 C C . GLY A 1 88 ? 15.773 -4.735 -10.334 1.00 98.06 88 GLY A C 1
ATOM 707 O O . GLY A 1 88 ? 16.508 -5.477 -9.675 1.00 98.06 88 GLY A O 1
ATOM 708 N N . ARG A 1 89 ? 14.452 -4.698 -10.120 1.00 98.56 89 ARG A N 1
ATOM 709 C CA . ARG A 1 89 ? 13.765 -5.545 -9.129 1.00 98.56 89 ARG A CA 1
ATOM 710 C C . ARG A 1 89 ? 13.787 -7.025 -9.517 1.00 98.56 89 ARG A C 1
ATOM 712 O O . ARG A 1 89 ? 13.795 -7.863 -8.617 1.00 98.56 89 ARG A O 1
ATOM 719 N N . LEU A 1 90 ? 13.849 -7.365 -10.807 1.00 98.31 90 LEU A N 1
ATOM 720 C CA . LEU A 1 90 ? 13.953 -8.763 -11.247 1.00 98.31 90 LEU A CA 1
ATOM 721 C C . LEU A 1 90 ? 15.220 -9.451 -10.712 1.00 98.31 90 LEU A C 1
ATOM 723 O O . LEU A 1 90 ? 15.202 -10.633 -10.394 1.00 98.31 90 LEU A O 1
ATOM 727 N N . PHE A 1 91 ? 16.298 -8.693 -10.522 1.00 98.56 91 PHE A N 1
ATOM 728 C CA . PHE A 1 91 ? 17.527 -9.194 -9.911 1.00 98.56 91 PHE A CA 1
ATOM 729 C C . PHE A 1 91 ? 17.426 -9.294 -8.376 1.00 98.56 91 PHE A C 1
ATOM 731 O O . PHE A 1 91 ? 17.712 -10.331 -7.776 1.00 98.56 91 PHE A O 1
ATOM 738 N N . SER A 1 92 ? 17.009 -8.203 -7.727 1.00 98.44 92 SER A N 1
ATOM 739 C CA . SER A 1 92 ? 17.196 -8.006 -6.282 1.00 98.44 92 SER A CA 1
ATOM 740 C C . SER A 1 92 ? 16.476 -9.028 -5.398 1.00 98.44 92 SER A C 1
ATOM 742 O O . SER A 1 92 ? 17.011 -9.448 -4.371 1.00 98.44 92 SER A O 1
ATOM 744 N N . TYR A 1 93 ? 15.259 -9.424 -5.768 1.00 98.38 93 TYR A N 1
ATOM 745 C CA . TYR A 1 93 ? 14.410 -10.218 -4.880 1.00 98.38 93 TYR A CA 1
ATOM 746 C C . TYR A 1 93 ? 14.835 -11.679 -4.784 1.00 98.38 93 TYR A C 1
ATOM 748 O O . TYR A 1 93 ? 14.490 -12.296 -3.786 1.00 98.38 93 TYR A O 1
ATOM 756 N N . THR A 1 94 ? 15.575 -12.221 -5.756 1.00 98.25 94 THR A N 1
ATOM 757 C CA . THR A 1 94 ? 16.221 -13.537 -5.614 1.00 98.25 94 THR A CA 1
ATOM 758 C C . THR A 1 94 ? 17.506 -13.410 -4.796 1.00 98.25 94 THR A C 1
ATOM 760 O O . THR A 1 94 ? 17.709 -14.167 -3.847 1.00 98.25 94 THR A O 1
ATOM 763 N N . ASP A 1 95 ? 18.336 -12.411 -5.113 1.00 98.50 95 ASP A N 1
ATOM 764 C CA . ASP A 1 95 ? 19.624 -12.163 -4.452 1.00 98.50 95 ASP A CA 1
ATOM 765 C C . ASP A 1 95 ? 19.481 -11.980 -2.931 1.00 98.50 95 ASP A C 1
ATOM 767 O O . ASP A 1 95 ? 20.142 -12.660 -2.145 1.00 98.50 95 ASP A O 1
ATOM 771 N N . THR A 1 96 ? 18.533 -11.147 -2.491 1.00 98.25 96 THR A N 1
ATOM 772 C CA . THR A 1 96 ? 18.346 -10.852 -1.061 1.00 98.25 96 THR A CA 1
ATOM 773 C C . THR A 1 96 ? 17.969 -12.083 -0.223 1.00 98.25 96 THR A C 1
ATOM 775 O O . THR A 1 96 ? 18.294 -12.146 0.964 1.00 98.25 96 THR A O 1
ATOM 778 N N . GLN A 1 97 ? 17.331 -13.102 -0.818 1.00 98.38 97 GLN A N 1
ATOM 779 C CA . GLN A 1 97 ? 16.929 -14.304 -0.073 1.00 98.38 97 GLN A CA 1
ATOM 780 C C . GLN A 1 97 ? 18.117 -15.178 0.305 1.00 98.38 97 GLN A C 1
ATOM 782 O O . GLN A 1 97 ? 18.043 -15.900 1.300 1.00 98.38 97 GLN A O 1
ATOM 787 N N . LEU A 1 98 ? 19.217 -15.096 -0.450 1.00 97.69 98 LEU A N 1
ATOM 788 C CA . LEU A 1 98 ? 20.411 -15.898 -0.195 1.00 97.69 98 LEU A CA 1
ATOM 789 C C . LEU A 1 98 ? 20.982 -15.622 1.198 1.00 97.69 98 LEU A C 1
ATOM 791 O O . LEU A 1 98 ? 21.420 -16.553 1.871 1.00 97.69 98 LEU A O 1
ATOM 795 N N . SER A 1 99 ? 20.932 -14.368 1.653 1.00 97.88 99 SER A N 1
ATOM 796 C CA . SER A 1 99 ? 21.334 -13.985 3.008 1.00 97.88 99 SER A CA 1
ATOM 797 C C . SER A 1 99 ? 20.164 -14.017 3.990 1.00 97.88 99 SER A C 1
ATOM 799 O O . SER A 1 99 ? 20.300 -14.611 5.057 1.00 97.88 99 SER A O 1
ATOM 801 N N . ARG A 1 100 ? 19.003 -13.447 3.631 1.00 98.56 100 ARG A N 1
ATOM 802 C CA . ARG A 1 100 ? 17.840 -13.334 4.531 1.00 98.56 100 ARG A CA 1
ATOM 803 C C . ARG A 1 100 ? 17.309 -14.691 4.993 1.00 98.56 100 ARG A C 1
ATOM 805 O O . ARG A 1 100 ? 17.013 -14.861 6.168 1.00 98.56 100 ARG A O 1
ATOM 812 N N . LEU A 1 101 ? 17.199 -15.645 4.070 1.00 98.31 101 LEU A N 1
ATOM 813 C CA . LEU A 1 101 ? 16.764 -17.019 4.343 1.00 98.31 101 LEU A CA 1
ATOM 814 C C . LEU A 1 101 ? 17.947 -18.001 4.370 1.00 98.31 101 LEU A C 1
ATOM 816 O O . LEU A 1 101 ? 17.761 -19.202 4.561 1.00 98.31 101 LEU A O 1
ATOM 820 N N . GLY A 1 102 ? 19.170 -17.488 4.196 1.00 97.38 102 GLY A N 1
ATOM 821 C CA . GLY A 1 102 ? 20.424 -18.212 4.401 1.00 97.38 102 GLY A CA 1
ATOM 822 C C . GLY A 1 102 ? 20.652 -19.393 3.457 1.00 97.38 102 GLY A C 1
ATOM 823 O O . GLY A 1 102 ? 21.441 -20.285 3.780 1.00 97.38 102 GLY A O 1
ATOM 824 N N . SER A 1 103 ? 19.925 -19.480 2.342 1.00 97.50 103 SER A N 1
ATOM 825 C CA . SER A 1 103 ? 19.992 -20.635 1.450 1.00 97.50 103 SER A CA 1
ATOM 826 C C . SER A 1 103 ? 19.448 -20.333 0.049 1.00 97.50 103 SER A C 1
ATOM 828 O O . SER A 1 103 ? 18.431 -19.653 -0.059 1.00 97.50 103 SER A O 1
ATOM 830 N N . PRO A 1 104 ? 20.030 -20.909 -1.025 1.00 97.88 104 PRO A N 1
ATOM 831 C CA . PRO A 1 104 ? 19.400 -20.942 -2.350 1.00 97.88 104 PRO A CA 1
ATOM 832 C C . PRO A 1 104 ? 18.158 -21.859 -2.408 1.00 97.88 104 PRO A C 1
ATOM 834 O O . PRO A 1 104 ? 17.356 -21.771 -3.335 1.00 97.88 104 PRO A O 1
ATOM 837 N N . ASN A 1 105 ? 17.961 -22.724 -1.408 1.00 98.12 105 ASN A N 1
ATOM 838 C CA . ASN A 1 105 ? 16.801 -23.609 -1.267 1.00 98.12 105 ASN A CA 1
ATOM 839 C C . ASN A 1 105 ? 15.638 -22.950 -0.502 1.00 98.12 105 ASN A C 1
ATOM 841 O O . ASN A 1 105 ? 14.782 -23.644 0.043 1.00 98.12 105 ASN A O 1
ATOM 845 N N . PHE A 1 106 ? 15.562 -21.615 -0.445 1.00 98.25 106 PHE A N 1
ATOM 846 C CA . PHE A 1 106 ? 14.478 -20.913 0.258 1.00 98.25 106 PHE A CA 1
ATOM 847 C C . PHE A 1 106 ? 13.069 -21.256 -0.266 1.00 98.25 106 PHE A C 1
ATOM 849 O O . PHE A 1 106 ? 12.088 -21.146 0.471 1.00 98.25 106 PHE A O 1
ATOM 856 N N . HIS A 1 107 ? 12.972 -21.714 -1.519 1.00 97.75 107 HIS A N 1
ATOM 857 C CA . HIS A 1 107 ? 11.746 -22.217 -2.144 1.00 97.75 107 HIS A CA 1
ATOM 858 C C . HIS A 1 107 ? 11.246 -23.545 -1.538 1.00 97.75 107 HIS A C 1
ATOM 860 O O . HIS A 1 107 ? 10.105 -23.938 -1.766 1.00 97.75 107 HIS A O 1
ATOM 866 N N . GLU A 1 108 ? 12.074 -24.257 -0.766 1.00 97.62 108 GLU A N 1
ATOM 867 C CA . GLU A 1 108 ? 11.681 -25.500 -0.092 1.00 97.62 108 GLU A CA 1
ATOM 868 C C . GLU A 1 108 ? 11.046 -25.266 1.288 1.00 97.62 108 GLU A C 1
ATOM 870 O O . GLU A 1 108 ? 10.407 -26.181 1.825 1.00 97.62 108 GLU A O 1
ATOM 875 N N . ILE A 1 109 ? 11.180 -24.056 1.851 1.00 98.19 109 ILE A N 1
ATOM 876 C CA . ILE A 1 109 ? 10.495 -23.648 3.085 1.00 98.19 109 ILE A CA 1
ATOM 877 C C . ILE A 1 109 ? 8.978 -23.782 2.865 1.00 98.19 109 ILE A C 1
ATOM 879 O O . ILE A 1 109 ? 8.490 -23.323 1.832 1.00 98.19 109 ILE A O 1
ATOM 883 N N . PRO A 1 110 ? 8.213 -24.383 3.803 1.00 97.94 110 PRO A N 1
ATOM 884 C CA . PRO A 1 110 ? 6.819 -24.761 3.564 1.00 97.94 110 PRO A CA 1
ATOM 885 C C . PRO A 1 110 ? 5.923 -23.665 2.974 1.00 97.94 110 PRO A C 1
ATOM 887 O O . PRO A 1 110 ? 5.177 -23.955 2.046 1.00 97.94 110 PRO A O 1
ATOM 890 N N . ILE A 1 111 ? 6.028 -22.420 3.453 1.00 98.44 111 ILE A N 1
ATOM 891 C CA . ILE A 1 111 ? 5.192 -21.306 2.975 1.00 98.44 111 ILE A CA 1
ATOM 892 C C . ILE A 1 111 ? 5.543 -20.830 1.552 1.00 98.44 111 ILE A C 1
ATOM 894 O O . ILE A 1 111 ? 4.695 -20.271 0.867 1.00 98.44 111 ILE A O 1
ATOM 898 N N . ASN A 1 112 ? 6.773 -21.078 1.087 1.00 98.31 112 ASN A N 1
ATOM 899 C CA . ASN A 1 112 ? 7.255 -20.677 -0.242 1.00 98.31 112 ASN A CA 1
ATOM 900 C C . ASN A 1 112 ? 7.100 -21.779 -1.292 1.00 98.31 112 ASN A C 1
ATOM 902 O O . ASN A 1 112 ? 7.372 -21.559 -2.474 1.00 98.31 112 ASN A O 1
ATOM 906 N N . ARG A 1 113 ? 6.731 -22.987 -0.864 1.00 97.44 113 ARG A N 1
ATOM 907 C CA . ARG A 1 113 ? 6.710 -24.152 -1.735 1.00 97.44 113 ARG A CA 1
ATOM 908 C C . ARG A 1 113 ? 5.542 -24.059 -2.707 1.00 97.44 113 ARG A C 1
ATOM 910 O O . ARG A 1 113 ? 4.405 -23.800 -2.321 1.00 97.44 113 ARG A O 1
ATOM 917 N N . SER A 1 114 ? 5.808 -24.375 -3.968 1.00 96.06 114 SER A N 1
ATOM 918 C CA . SER A 1 114 ? 4.754 -24.657 -4.934 1.00 96.06 114 SER A CA 1
ATOM 919 C C . SER A 1 114 ? 3.867 -25.809 -4.447 1.00 96.06 114 SER A C 1
ATOM 921 O O . SER A 1 114 ? 4.349 -26.789 -3.880 1.00 96.06 114 SER A O 1
ATOM 923 N N . ILE A 1 115 ? 2.564 -25.732 -4.721 1.00 96.00 115 ILE A N 1
ATOM 924 C CA . ILE A 1 115 ? 1.621 -26.806 -4.358 1.00 96.00 115 ILE A CA 1
ATOM 925 C C . ILE A 1 115 ? 2.023 -28.126 -5.041 1.00 96.00 115 ILE A C 1
ATOM 927 O O . ILE A 1 115 ? 1.995 -29.191 -4.426 1.00 96.00 115 ILE A O 1
ATOM 931 N N . ASN A 1 116 ? 2.459 -28.047 -6.302 1.00 91.25 116 ASN A N 1
ATOM 932 C CA . ASN A 1 116 ? 2.977 -29.184 -7.059 1.00 91.25 116 ASN A CA 1
ATOM 933 C C . ASN A 1 116 ? 4.487 -29.356 -6.856 1.00 91.25 116 ASN A C 1
ATOM 935 O O . ASN A 1 116 ? 5.220 -28.387 -6.661 1.00 91.25 116 ASN A O 1
ATOM 939 N N . THR A 1 117 ? 4.972 -30.596 -6.959 1.00 88.62 117 THR A N 1
ATOM 940 C CA . THR A 1 117 ? 6.414 -30.880 -6.885 1.00 88.62 117 THR A CA 1
ATOM 941 C C . THR A 1 117 ? 7.124 -30.394 -8.148 1.00 88.62 117 THR A C 1
ATOM 943 O O . THR A 1 117 ? 6.789 -30.818 -9.255 1.00 88.62 117 THR A O 1
ATOM 946 N N . VAL A 1 118 ? 8.142 -29.550 -7.976 1.00 92.12 118 VAL A N 1
ATOM 947 C CA . VAL A 1 118 ? 8.996 -29.064 -9.068 1.00 92.12 118 VAL A CA 1
ATOM 948 C C . VAL A 1 118 ? 10.097 -30.082 -9.365 1.00 92.12 118 VAL A C 1
ATOM 950 O O . VAL A 1 118 ? 10.701 -30.657 -8.456 1.00 92.12 118 VAL A O 1
ATOM 953 N N . HIS A 1 119 ? 10.360 -30.295 -10.654 1.00 92.62 119 HIS A N 1
ATOM 954 C CA . HIS A 1 119 ? 11.409 -31.181 -11.148 1.00 92.62 119 HIS A CA 1
ATOM 955 C C . HIS A 1 119 ? 12.351 -30.391 -12.052 1.00 92.62 119 HIS A C 1
ATOM 957 O O . HIS A 1 119 ? 11.934 -29.861 -13.076 1.00 92.62 119 HIS A O 1
ATOM 963 N N . ASN A 1 120 ? 13.623 -30.313 -11.669 1.00 94.69 120 ASN A N 1
ATOM 964 C CA . ASN A 1 120 ? 14.672 -29.657 -12.442 1.00 94.69 120 ASN A CA 1
ATOM 965 C C . ASN A 1 120 ? 16.036 -30.329 -12.176 1.00 94.69 120 ASN A C 1
ATOM 967 O O . ASN A 1 120 ? 16.147 -31.325 -11.448 1.00 94.69 120 ASN A O 1
ATOM 971 N N . ASN A 1 121 ? 17.089 -29.780 -12.777 1.00 95.69 121 ASN A N 1
ATOM 972 C CA . ASN A 1 121 ? 18.450 -30.300 -12.659 1.00 95.69 121 ASN A CA 1
ATOM 973 C C . ASN A 1 121 ? 19.289 -29.644 -11.543 1.00 95.69 121 ASN A C 1
ATOM 975 O O . ASN A 1 121 ? 20.432 -30.045 -11.349 1.00 95.69 121 ASN A O 1
ATOM 979 N N . GLN A 1 122 ? 18.735 -28.703 -10.768 1.00 96.69 122 GLN A N 1
ATOM 980 C CA . GLN A 1 122 ? 19.439 -28.079 -9.640 1.00 96.69 122 GLN A CA 1
ATOM 981 C C . GLN A 1 122 ? 19.605 -29.075 -8.479 1.00 96.69 122 GLN A C 1
ATOM 983 O O . GLN A 1 122 ? 18.737 -29.918 -8.232 1.00 96.69 122 GLN A O 1
ATOM 988 N N . ARG A 1 123 ? 20.744 -29.020 -7.783 1.00 96.06 123 ARG A N 1
ATOM 989 C CA . ARG A 1 123 ? 21.112 -29.920 -6.678 1.00 96.06 123 ARG A CA 1
ATOM 990 C C . ARG A 1 123 ? 21.770 -29.131 -5.548 1.00 96.06 123 ARG A C 1
ATOM 992 O O . ARG A 1 123 ? 22.166 -27.984 -5.737 1.00 96.06 123 ARG A O 1
ATOM 999 N N . ASP A 1 124 ? 21.922 -29.802 -4.412 1.00 96.38 124 ASP A N 1
ATOM 1000 C CA . ASP A 1 124 ? 22.689 -29.347 -3.253 1.00 96.38 124 ASP A CA 1
ATOM 1001 C C . ASP A 1 124 ? 22.201 -28.002 -2.682 1.00 96.38 124 ASP A C 1
ATOM 1003 O O . ASP A 1 124 ? 21.000 -27.735 -2.635 1.00 96.38 124 ASP A O 1
ATOM 1007 N N . GLY A 1 125 ? 23.124 -27.186 -2.168 1.00 96.94 125 GLY A N 1
ATOM 1008 C CA . GLY A 1 125 ? 22.829 -25.956 -1.439 1.00 96.94 125 GLY A CA 1
ATOM 1009 C C . GLY A 1 125 ? 22.545 -26.190 0.048 1.00 96.94 125 GLY A C 1
ATOM 1010 O O . GLY A 1 125 ? 22.141 -27.270 0.480 1.00 96.94 125 GLY A O 1
ATOM 1011 N N . HIS A 1 126 ? 22.774 -25.152 0.854 1.00 97.94 126 HIS A N 1
ATOM 1012 C CA . HIS A 1 126 ? 22.526 -25.187 2.296 1.00 97.94 126 HIS A CA 1
ATOM 1013 C C . HIS A 1 126 ? 21.066 -25.577 2.594 1.00 97.94 126 HIS A C 1
ATOM 1015 O O . HIS A 1 126 ? 20.156 -25.147 1.887 1.00 97.94 126 HIS A O 1
ATOM 1021 N N . MET A 1 127 ? 20.825 -26.395 3.624 1.00 97.38 127 MET A N 1
ATOM 1022 C CA . MET A 1 127 ? 19.476 -26.816 4.048 1.00 97.38 127 MET A CA 1
ATOM 1023 C C . MET A 1 127 ? 18.617 -27.473 2.948 1.00 97.38 127 MET A C 1
ATOM 1025 O O . MET A 1 127 ? 17.396 -27.332 2.959 1.00 97.38 127 MET A O 1
ATOM 1029 N N . ARG A 1 128 ? 19.233 -28.202 2.006 1.00 97.62 128 ARG A N 1
ATOM 1030 C CA . ARG A 1 128 ? 18.505 -28.990 1.000 1.00 97.62 128 ARG A CA 1
ATOM 1031 C C . ARG A 1 128 ? 17.593 -30.030 1.665 1.00 97.62 128 ARG A C 1
ATOM 1033 O O . ARG A 1 128 ? 18.074 -30.910 2.375 1.00 97.62 128 ARG A O 1
ATOM 1040 N N . GLN A 1 129 ? 16.292 -29.955 1.400 1.00 96.44 129 GLN A N 1
ATOM 1041 C CA . GLN A 1 129 ? 15.253 -30.840 1.932 1.00 96.44 129 GLN A CA 1
ATOM 1042 C C . GLN A 1 129 ? 14.810 -31.894 0.913 1.00 96.44 129 GLN A C 1
ATOM 1044 O O . GLN A 1 129 ? 14.635 -33.061 1.269 1.00 96.44 129 GLN A O 1
ATOM 1049 N N . GLN A 1 130 ? 14.606 -31.521 -0.357 1.00 94.50 130 GLN A N 1
ATOM 1050 C CA . GLN A 1 130 ? 14.126 -32.471 -1.360 1.00 94.50 130 GLN A CA 1
ATOM 1051 C C . GLN A 1 130 ? 15.256 -33.415 -1.791 1.00 94.50 130 GLN A C 1
ATOM 1053 O O . GLN A 1 130 ? 16.241 -33.004 -2.413 1.00 94.50 130 GLN A O 1
ATOM 1058 N N . ILE A 1 131 ? 15.062 -34.713 -1.546 1.00 94.31 131 ILE A N 1
ATOM 1059 C CA . ILE A 1 131 ? 15.921 -35.781 -2.071 1.00 94.31 131 ILE A CA 1
ATOM 1060 C C . ILE A 1 131 ? 15.531 -36.044 -3.529 1.00 94.31 131 ILE A C 1
ATOM 1062 O O . ILE A 1 131 ? 14.530 -36.709 -3.812 1.00 94.31 131 ILE A O 1
ATOM 1066 N N . VAL A 1 132 ? 16.313 -35.508 -4.467 1.00 91.50 132 VAL A N 1
ATOM 1067 C CA . VAL A 1 132 ? 16.053 -35.695 -5.899 1.00 91.50 132 VAL A CA 1
ATOM 1068 C C . VAL A 1 132 ? 16.412 -37.121 -6.315 1.00 91.50 132 VAL A C 1
ATOM 1070 O O . VAL A 1 132 ? 17.519 -37.594 -6.070 1.00 91.50 132 VAL A O 1
ATOM 1073 N N . LYS A 1 133 ? 15.465 -37.817 -6.949 1.00 88.00 133 LYS A N 1
ATOM 1074 C CA . LYS A 1 133 ? 15.656 -39.184 -7.449 1.00 88.00 133 LYS A CA 1
ATOM 1075 C C . LYS A 1 133 ? 16.337 -39.174 -8.819 1.00 88.00 133 LYS A C 1
ATOM 1077 O O . LYS A 1 133 ? 16.109 -38.278 -9.624 1.00 88.00 133 LYS A O 1
ATOM 1082 N N . GLY A 1 134 ? 17.094 -40.228 -9.109 1.00 87.31 134 GLY A N 1
ATOM 1083 C CA . GLY A 1 134 ? 17.753 -40.430 -10.401 1.00 87.31 134 GLY A CA 1
ATOM 1084 C C . GLY A 1 134 ? 19.271 -40.278 -10.329 1.00 87.31 134 GLY A C 1
ATOM 1085 O O . GLY A 1 134 ? 19.830 -39.918 -9.299 1.00 87.31 134 GLY A O 1
ATOM 1086 N N . LYS A 1 135 ? 19.944 -40.607 -11.435 1.00 89.44 135 LYS A N 1
ATOM 1087 C CA . LYS A 1 135 ? 21.417 -40.613 -11.542 1.00 89.44 135 LYS A CA 1
ATOM 1088 C C . LYS A 1 135 ? 21.976 -39.401 -12.298 1.00 89.44 135 LYS A C 1
ATOM 1090 O O . LYS A 1 135 ? 23.154 -39.389 -12.633 1.00 89.44 135 LYS A O 1
ATOM 1095 N N . VAL A 1 136 ? 21.126 -38.429 -12.628 1.00 93.62 136 VAL A N 1
ATOM 1096 C CA . VAL A 1 136 ? 21.460 -37.312 -13.518 1.00 93.62 136 VAL A CA 1
ATOM 1097 C C . VAL A 1 136 ? 21.079 -35.978 -12.881 1.00 93.62 136 VAL A C 1
ATOM 1099 O O . VAL A 1 136 ? 20.084 -35.892 -12.162 1.00 93.62 136 VAL A O 1
ATOM 1102 N N . SER A 1 137 ? 21.881 -34.950 -13.152 1.00 95.19 137 SER A N 1
ATOM 1103 C CA . SER A 1 137 ? 21.693 -33.553 -12.738 1.00 95.19 137 SER A CA 1
ATOM 1104 C C . SER A 1 137 ? 22.042 -32.570 -13.868 1.00 95.19 137 SER A C 1
ATOM 1106 O O . SER A 1 137 ? 22.515 -31.469 -13.609 1.00 95.19 137 SER A O 1
ATOM 1108 N N . TYR A 1 138 ? 21.887 -32.987 -15.127 1.00 94.75 138 TYR A N 1
ATOM 1109 C CA . TYR A 1 138 ? 22.208 -32.193 -16.315 1.00 94.75 138 TYR A CA 1
ATOM 1110 C C . TYR A 1 138 ? 21.282 -32.543 -17.491 1.00 94.75 138 TYR A C 1
ATOM 1112 O O . TYR A 1 138 ? 20.659 -33.608 -17.523 1.00 94.75 138 TYR A O 1
ATOM 1120 N N . GLU A 1 139 ? 21.223 -31.653 -18.476 1.00 95.19 139 GLU A N 1
ATOM 1121 C CA . GLU A 1 139 ? 20.472 -31.809 -19.723 1.00 95.19 139 GLU A CA 1
ATOM 1122 C C . GLU A 1 139 ? 21.323 -31.282 -20.898 1.00 95.19 139 GLU A C 1
ATOM 1124 O O . GLU A 1 139 ? 22.037 -30.294 -20.708 1.00 95.19 139 GLU A O 1
ATOM 1129 N N . PRO A 1 140 ? 21.277 -31.909 -22.091 1.00 94.44 140 PRO A N 1
ATOM 1130 C CA . PRO A 1 140 ? 20.579 -33.160 -22.414 1.00 94.44 140 PRO A CA 1
ATOM 1131 C C . PRO A 1 140 ? 21.264 -34.387 -21.792 1.00 94.44 140 PRO A C 1
ATOM 1133 O O . PRO A 1 140 ? 22.469 -34.385 -21.553 1.00 94.44 140 PRO A O 1
ATOM 1136 N N . ASN A 1 141 ? 20.504 -35.457 -21.526 1.00 95.44 141 ASN A N 1
ATOM 1137 C CA . ASN A 1 141 ? 21.043 -36.690 -20.944 1.00 95.44 141 ASN A CA 1
ATOM 1138 C C . ASN A 1 141 ? 20.362 -37.960 -21.480 1.00 95.44 141 ASN A C 1
ATOM 1140 O O . ASN A 1 141 ? 19.167 -37.962 -21.756 1.00 95.44 141 ASN A O 1
ATOM 1144 N N . SER A 1 142 ? 21.114 -39.060 -21.575 1.00 94.44 142 SER A N 1
ATOM 1145 C CA . SER A 1 142 ? 20.588 -40.382 -21.958 1.00 94.44 142 SER A CA 1
ATOM 1146 C C . SER A 1 142 ? 20.355 -41.311 -20.761 1.00 94.44 142 SER A C 1
ATOM 1148 O O . SER A 1 142 ? 19.449 -42.138 -20.789 1.00 94.44 142 SER A O 1
ATOM 1150 N N . ILE A 1 143 ? 21.133 -41.158 -19.683 1.00 95.38 143 ILE A N 1
ATOM 1151 C CA . ILE A 1 143 ? 21.074 -42.022 -18.488 1.00 95.38 143 ILE A CA 1
ATOM 1152 C C . ILE A 1 143 ? 19.721 -41.903 -17.767 1.00 95.38 143 ILE A C 1
ATOM 1154 O O . ILE A 1 143 ? 19.231 -42.884 -17.212 1.00 95.38 143 ILE A O 1
ATOM 1158 N N . GLY A 1 144 ? 19.123 -40.710 -17.765 1.00 91.19 144 GLY A N 1
ATOM 1159 C CA . GLY A 1 144 ? 17.805 -40.431 -17.193 1.00 91.19 144 GLY A CA 1
ATOM 1160 C C . GLY A 1 144 ? 16.668 -40.473 -18.215 1.00 91.19 144 GLY A C 1
ATOM 1161 O O . GLY A 1 144 ? 15.564 -40.047 -17.891 1.00 91.19 144 GLY A O 1
ATOM 1162 N N . GLY A 1 145 ? 16.924 -40.938 -19.445 1.00 93.12 145 GLY A N 1
ATOM 1163 C CA . GLY A 1 145 ? 15.927 -40.964 -20.520 1.00 93.12 145 GLY A CA 1
ATOM 1164 C C . GLY A 1 145 ? 15.470 -39.579 -20.990 1.00 93.12 145 GLY A C 1
ATOM 1165 O O . GLY A 1 145 ? 14.374 -39.464 -21.525 1.00 93.12 145 GLY A O 1
ATOM 1166 N N . GLY A 1 146 ? 16.274 -38.533 -20.764 1.00 90.12 146 GLY A N 1
ATOM 1167 C CA . GLY A 1 146 ? 15.942 -37.147 -21.109 1.00 90.12 146 GLY A CA 1
ATOM 1168 C C . GLY A 1 146 ? 15.099 -36.401 -20.069 1.00 90.12 146 GLY A C 1
ATOM 1169 O O . GLY A 1 146 ? 14.868 -35.211 -20.238 1.00 90.12 146 GLY A O 1
ATOM 1170 N N . CYS A 1 147 ? 14.676 -37.049 -18.979 1.00 90.88 147 CYS A N 1
ATOM 1171 C CA . CYS A 1 147 ? 13.905 -36.397 -17.919 1.00 90.88 147 CYS A CA 1
ATOM 1172 C C . CYS A 1 147 ? 14.780 -35.518 -16.992 1.00 90.88 147 CYS A C 1
ATOM 1174 O O . CYS A 1 147 ? 15.919 -35.903 -16.698 1.00 90.88 147 CYS A O 1
ATOM 1176 N N . PRO A 1 148 ? 14.223 -34.423 -16.422 1.00 92.56 148 PRO A N 1
ATOM 1177 C CA . PRO A 1 148 ? 12.941 -33.806 -16.794 1.00 92.56 148 PRO A CA 1
ATOM 1178 C C . PRO A 1 148 ? 13.028 -33.113 -18.166 1.00 92.56 148 PRO A C 1
ATOM 1180 O O . PRO A 1 148 ? 14.059 -32.536 -18.488 1.00 92.56 148 PRO A O 1
ATOM 1183 N N . PHE A 1 149 ? 11.949 -33.171 -18.955 1.00 92.62 149 PHE A N 1
ATOM 1184 C CA . PHE A 1 149 ? 11.883 -32.550 -20.283 1.00 92.62 149 PHE A CA 1
ATOM 1185 C C . PHE A 1 149 ? 11.528 -31.062 -20.206 1.00 92.62 149 PHE A C 1
ATOM 1187 O O . PHE A 1 149 ? 10.763 -30.647 -19.332 1.00 92.62 149 PHE A O 1
ATOM 1194 N N . GLN A 1 150 ? 12.001 -30.284 -21.179 1.00 93.44 150 GLN A N 1
ATOM 1195 C CA . GLN A 1 150 ? 11.484 -28.940 -21.437 1.00 93.44 150 GLN A CA 1
ATOM 1196 C C . GLN A 1 150 ? 10.023 -29.005 -21.905 1.00 93.44 150 GLN A C 1
ATOM 1198 O O . GLN A 1 150 ? 9.662 -29.838 -22.738 1.00 93.44 150 GLN A O 1
ATOM 1203 N N . ALA A 1 151 ? 9.180 -28.119 -21.373 1.00 93.69 151 ALA A N 1
ATOM 1204 C CA . ALA A 1 151 ? 7.794 -27.978 -21.808 1.00 93.69 151 ALA A CA 1
ATOM 1205 C C . ALA A 1 151 ? 7.716 -27.077 -23.047 1.00 93.69 151 ALA A C 1
ATOM 1207 O O . ALA A 1 151 ? 8.335 -26.014 -23.086 1.00 93.69 151 ALA A O 1
ATOM 1208 N N . MET A 1 152 ? 6.935 -27.481 -24.051 1.00 93.94 152 MET A N 1
ATOM 1209 C CA . MET A 1 152 ? 6.639 -26.619 -25.198 1.00 93.94 152 MET A CA 1
ATOM 1210 C C . MET A 1 152 ? 5.704 -25.478 -24.780 1.00 93.94 152 MET A C 1
ATOM 1212 O O . MET A 1 152 ? 4.871 -25.658 -23.894 1.00 93.94 152 MET A O 1
ATOM 1216 N N . TRP A 1 153 ? 5.761 -24.342 -25.485 1.00 91.38 153 TRP A N 1
ATOM 1217 C CA . TRP A 1 153 ? 4.832 -23.217 -25.289 1.00 91.38 153 TRP A CA 1
ATOM 1218 C C . TRP A 1 153 ? 3.360 -23.661 -25.270 1.00 91.38 153 TRP A C 1
ATOM 1220 O O . TRP A 1 153 ? 2.627 -23.374 -24.329 1.00 91.38 153 TRP A O 1
ATOM 1230 N N . LYS A 1 154 ? 2.944 -24.455 -26.269 1.00 93.50 154 LYS A N 1
ATOM 1231 C CA . LYS A 1 154 ? 1.567 -24.972 -26.383 1.00 93.50 154 LYS A CA 1
ATOM 1232 C C . LYS A 1 154 ? 1.125 -25.860 -25.209 1.00 93.50 154 LYS A C 1
ATOM 1234 O O . LYS A 1 154 ? -0.071 -26.053 -25.026 1.00 93.50 154 LYS A O 1
ATOM 1239 N N . ASP A 1 155 ? 2.081 -26.391 -24.447 1.00 93.75 155 ASP A N 1
ATOM 1240 C CA . ASP A 1 155 ? 1.851 -27.249 -23.283 1.00 93.75 155 ASP A CA 1
ATOM 1241 C C . ASP A 1 155 ? 2.077 -26.483 -21.960 1.00 93.75 155 ASP A C 1
ATOM 1243 O O . ASP A 1 155 ? 2.179 -27.095 -20.898 1.00 93.75 155 ASP A O 1
ATOM 1247 N N . GLY A 1 156 ? 2.171 -25.146 -22.010 1.00 92.12 156 GLY A N 1
ATOM 1248 C CA . GLY A 1 156 ? 2.338 -24.279 -20.839 1.00 92.12 156 GLY A CA 1
ATOM 1249 C C . GLY A 1 156 ? 3.789 -23.960 -20.465 1.00 92.12 156 GLY A C 1
ATOM 1250 O O . GLY A 1 156 ? 4.041 -23.506 -19.351 1.00 92.12 156 GLY A O 1
ATOM 1251 N N . GLY A 1 157 ? 4.759 -24.193 -21.355 1.00 95.19 157 GLY A N 1
ATOM 1252 C CA . GLY A 1 157 ? 6.124 -23.693 -21.174 1.00 95.19 157 GLY A CA 1
ATOM 1253 C C . GLY A 1 157 ? 6.163 -22.162 -21.223 1.00 95.19 157 GLY A C 1
ATOM 1254 O O . GLY A 1 157 ? 5.561 -21.565 -22.110 1.00 95.19 157 GLY A O 1
ATOM 1255 N N . PHE A 1 158 ? 6.869 -21.518 -20.288 1.00 96.81 158 PHE A N 1
ATOM 1256 C CA . PHE A 1 158 ? 7.056 -20.064 -20.319 1.00 96.81 158 PHE A CA 1
ATOM 1257 C C . PHE A 1 158 ? 7.851 -19.661 -21.569 1.00 96.81 158 PHE A C 1
ATOM 1259 O O . PHE A 1 158 ? 8.853 -20.290 -21.912 1.00 96.81 158 PHE A O 1
ATOM 1266 N N . THR A 1 159 ? 7.410 -18.619 -22.261 1.00 95.44 159 THR A N 1
ATOM 1267 C CA . THR A 1 159 ? 8.116 -18.022 -23.399 1.00 95.44 159 THR A CA 1
ATOM 1268 C C . THR A 1 159 ? 7.902 -16.526 -23.315 1.00 95.44 159 THR A C 1
ATOM 1270 O O . THR A 1 159 ? 6.763 -16.092 -23.146 1.00 95.44 159 THR A O 1
ATOM 1273 N N . SER A 1 160 ? 8.990 -15.766 -23.390 1.00 97.00 160 SER A N 1
ATOM 1274 C CA . SER A 1 160 ? 8.898 -14.312 -23.406 1.00 97.00 160 SER A CA 1
ATOM 1275 C C . SER A 1 160 ? 8.320 -13.823 -24.728 1.00 97.00 160 SER A C 1
ATOM 1277 O O . SER A 1 160 ? 8.564 -14.425 -25.777 1.00 97.00 160 SER A O 1
ATOM 1279 N N . GLN A 1 161 ? 7.572 -12.728 -24.674 1.00 95.81 161 GLN A N 1
ATOM 1280 C CA . GLN A 1 161 ? 7.123 -12.009 -25.855 1.00 95.81 161 GLN A CA 1
ATOM 1281 C C . GLN A 1 161 ? 8.347 -11.554 -26.669 1.00 95.81 161 GLN A C 1
ATOM 1283 O O . GLN A 1 161 ? 9.378 -11.155 -26.123 1.00 95.81 161 GLN A O 1
ATOM 1288 N N . GLU A 1 162 ? 8.263 -11.693 -27.995 1.00 96.06 162 GLU A N 1
ATOM 1289 C CA . GLU A 1 162 ? 9.360 -11.384 -28.920 1.00 96.06 162 GLU A CA 1
ATOM 1290 C C . GLU A 1 162 ? 9.442 -9.874 -29.202 1.00 96.06 162 GLU A C 1
ATOM 1292 O O . GLU A 1 162 ? 9.279 -9.418 -30.335 1.00 96.06 162 GLU A O 1
ATOM 1297 N N . GLU A 1 163 ? 9.681 -9.094 -28.150 1.00 96.00 163 GLU A N 1
ATOM 1298 C CA . GLU A 1 163 ? 9.786 -7.639 -28.207 1.00 96.00 163 GLU A CA 1
ATOM 1299 C C . GLU A 1 163 ? 10.871 -7.201 -29.199 1.00 96.00 163 GLU A C 1
ATOM 1301 O O . GLU A 1 163 ? 12.003 -7.705 -29.201 1.00 96.00 163 GLU A O 1
ATOM 1306 N N . ARG A 1 164 ? 10.573 -6.188 -30.017 1.00 96.12 164 ARG A N 1
ATOM 1307 C CA . ARG A 1 164 ? 11.596 -5.564 -30.855 1.00 96.12 164 ARG A CA 1
ATOM 1308 C C . ARG A 1 164 ? 12.480 -4.625 -30.031 1.00 96.12 164 ARG A C 1
ATOM 1310 O O . ARG A 1 164 ? 12.096 -3.498 -29.738 1.00 96.12 164 ARG A O 1
ATOM 1317 N N . ILE A 1 165 ? 13.734 -5.022 -29.832 1.00 96.06 165 ILE A N 1
ATOM 1318 C CA . ILE A 1 165 ? 14.764 -4.174 -29.215 1.00 96.06 165 ILE A CA 1
ATOM 1319 C C . ILE A 1 165 ? 15.625 -3.506 -30.298 1.00 96.06 165 ILE A C 1
ATOM 1321 O O . ILE A 1 165 ? 16.345 -4.175 -31.041 1.00 96.06 165 ILE A O 1
ATOM 1325 N N . ASP A 1 166 ? 15.597 -2.173 -30.364 1.00 95.88 166 ASP A N 1
ATOM 1326 C CA . ASP A 1 166 ? 16.411 -1.363 -31.282 1.00 95.88 166 ASP A CA 1
ATOM 1327 C C . ASP A 1 166 ? 17.054 -0.192 -30.521 1.00 95.88 166 ASP A C 1
ATOM 1329 O O . ASP A 1 166 ? 16.389 0.769 -30.132 1.00 95.88 166 ASP A O 1
ATOM 1333 N N . GLY A 1 167 ? 18.358 -0.279 -30.241 1.00 93.62 167 GLY A N 1
ATOM 1334 C CA . GLY A 1 167 ? 19.022 0.723 -29.412 1.00 93.62 167 GLY A CA 1
ATOM 1335 C C . GLY A 1 167 ? 20.525 0.535 -29.237 1.00 93.62 167 GLY A C 1
ATOM 1336 O O . GLY A 1 167 ? 21.137 -0.431 -29.691 1.00 93.62 167 GLY A O 1
ATOM 1337 N N . LYS A 1 168 ? 21.145 1.501 -28.551 1.00 94.94 168 LYS A N 1
ATOM 1338 C CA . LYS A 1 168 ? 22.563 1.468 -28.161 1.00 94.94 168 LYS A CA 1
ATOM 1339 C C . LYS A 1 168 ? 22.682 1.163 -26.672 1.00 94.94 168 LYS A C 1
ATOM 1341 O O . LYS A 1 168 ? 21.852 1.601 -25.883 1.00 94.94 168 LYS A O 1
ATOM 1346 N N . LYS A 1 169 ? 23.769 0.499 -26.273 1.00 95.62 169 LYS A N 1
ATOM 1347 C CA . LYS A 1 169 ? 24.115 0.335 -24.855 1.00 95.62 169 LYS A CA 1
ATOM 1348 C C . LYS A 1 169 ? 24.489 1.695 -24.266 1.00 95.62 169 LYS A C 1
ATOM 1350 O O . LYS A 1 169 ? 25.508 2.266 -24.649 1.00 95.62 169 LYS A O 1
ATOM 1355 N N . VAL A 1 170 ? 23.661 2.209 -23.361 1.00 91.88 170 VAL A N 1
ATOM 1356 C CA . VAL A 1 170 ? 23.844 3.509 -22.708 1.00 91.88 170 VAL A CA 1
ATOM 1357 C C . VAL A 1 170 ? 23.429 3.431 -21.243 1.00 91.88 170 VAL A C 1
ATOM 1359 O O . VAL A 1 170 ? 22.526 2.679 -20.890 1.00 91.88 170 VAL A O 1
ATOM 1362 N N . SER A 1 171 ? 24.047 4.260 -20.406 1.00 90.56 171 SER A N 1
ATOM 1363 C CA . SER A 1 171 ? 23.585 4.529 -19.041 1.00 90.56 171 SER A CA 1
ATOM 1364 C C . SER A 1 171 ? 22.918 5.900 -19.017 1.00 90.56 171 SER A C 1
ATOM 1366 O O . SER A 1 171 ? 23.527 6.895 -18.630 1.00 90.56 171 SER A O 1
ATOM 1368 N N . ALA A 1 172 ? 21.681 5.971 -19.504 1.00 88.69 172 ALA A N 1
ATOM 1369 C CA . ALA A 1 172 ? 20.927 7.215 -19.622 1.00 88.69 172 ALA A CA 1
ATOM 1370 C C . ALA A 1 172 ? 19.459 7.005 -19.240 1.00 88.69 172 ALA A C 1
ATOM 1372 O O . ALA A 1 172 ? 18.942 5.892 -19.311 1.00 88.69 172 ALA A O 1
ATOM 1373 N N . ARG A 1 173 ? 18.785 8.087 -18.841 1.00 89.19 173 ARG A N 1
ATOM 1374 C CA . ARG A 1 173 ? 17.329 8.091 -18.661 1.00 89.19 173 ARG A CA 1
ATOM 1375 C C . ARG A 1 173 ? 16.661 8.463 -19.982 1.00 89.19 173 ARG A C 1
ATOM 1377 O O . ARG A 1 173 ? 17.187 9.317 -20.701 1.00 89.19 173 ARG A O 1
ATOM 1384 N N . SER A 1 174 ? 15.518 7.851 -20.290 1.00 92.00 174 SER A N 1
ATOM 1385 C CA . SER A 1 174 ? 14.734 8.261 -21.455 1.00 92.00 174 SER A CA 1
ATOM 1386 C C . SER A 1 174 ? 14.267 9.711 -21.302 1.00 92.00 174 SER A C 1
ATOM 1388 O O . SER A 1 174 ? 13.959 10.172 -20.202 1.00 92.00 174 SER A O 1
ATOM 1390 N N . LYS A 1 175 ? 14.202 10.439 -22.420 1.00 91.50 175 LYS A N 1
ATOM 1391 C CA . LYS A 1 175 ? 13.708 11.824 -22.438 1.00 91.50 175 LYS A CA 1
ATOM 1392 C C . LYS A 1 175 ? 12.213 11.909 -22.130 1.00 91.50 175 LYS A C 1
ATOM 1394 O O . LYS A 1 175 ? 11.772 12.941 -21.638 1.00 91.50 175 LYS A O 1
ATOM 1399 N N . SER A 1 176 ? 11.455 10.847 -22.399 1.00 94.69 176 SER A N 1
ATOM 1400 C CA . SER A 1 176 ? 10.026 10.748 -22.075 1.00 94.69 176 SER A CA 1
ATOM 1401 C C . SER A 1 176 ? 9.757 10.763 -20.562 1.00 94.69 176 SER A C 1
ATOM 1403 O O . SER A 1 176 ? 8.695 11.206 -20.143 1.00 94.69 176 SER A O 1
ATOM 1405 N N . PHE A 1 177 ? 10.750 10.411 -19.734 1.00 94.94 177 PHE A N 1
ATOM 1406 C CA . PHE A 1 177 ? 10.663 10.443 -18.268 1.00 94.94 177 PHE A CA 1
ATOM 1407 C C . PHE A 1 177 ? 10.915 11.858 -17.707 1.00 94.94 177 PHE A C 1
ATOM 1409 O O . PHE A 1 177 ? 10.812 12.088 -16.502 1.00 94.94 177 PHE A O 1
ATOM 1416 N N . VAL A 1 178 ? 11.267 12.834 -18.561 1.00 94.31 178 VAL A N 1
ATOM 1417 C CA . VAL A 1 178 ? 11.562 14.224 -18.165 1.00 94.31 178 VAL A CA 1
ATOM 1418 C C . VAL A 1 178 ? 10.263 15.025 -18.035 1.00 94.31 178 VAL A C 1
ATOM 1420 O O . VAL A 1 178 ? 10.024 16.033 -18.704 1.00 94.31 178 VAL A O 1
ATOM 1423 N N . ASP A 1 179 ? 9.420 14.560 -17.125 1.00 95.12 179 ASP A N 1
ATOM 1424 C CA . ASP A 1 179 ? 8.278 15.280 -16.590 1.00 95.12 179 ASP A CA 1
ATOM 1425 C C . ASP A 1 179 ? 8.130 14.928 -15.115 1.00 95.12 179 ASP A C 1
ATOM 1427 O O . ASP A 1 179 ? 7.753 13.813 -14.758 1.00 95.12 179 ASP A O 1
ATOM 1431 N N . HIS A 1 180 ? 8.479 15.872 -14.250 1.00 95.81 180 HIS A N 1
ATOM 1432 C CA . HIS A 1 180 ? 8.552 15.627 -12.810 1.00 95.81 180 HIS A CA 1
ATOM 1433 C C . HIS A 1 180 ? 7.391 16.271 -12.040 1.00 95.81 180 HIS A C 1
ATOM 1435 O O . HIS A 1 180 ? 7.312 16.123 -10.821 1.00 95.81 180 HIS A O 1
ATOM 1441 N N . TYR A 1 181 ? 6.522 17.029 -12.721 1.00 96.88 181 TYR A N 1
ATOM 1442 C CA . TYR A 1 181 ? 5.561 17.907 -12.046 1.00 96.88 181 TYR A CA 1
ATOM 1443 C C . TYR A 1 181 ? 4.123 17.741 -12.510 1.00 96.88 181 TYR A C 1
ATOM 1445 O O . TYR A 1 181 ? 3.231 17.987 -11.701 1.00 96.88 181 TYR A O 1
ATOM 1453 N N . SER A 1 182 ? 3.870 17.344 -13.762 1.00 97.06 182 SER A N 1
ATOM 1454 C CA . SER A 1 182 ? 2.504 17.312 -14.302 1.00 97.06 182 SER A CA 1
ATOM 1455 C C . SER A 1 182 ? 1.572 16.430 -13.466 1.00 97.06 182 SER A C 1
ATOM 1457 O O . SER A 1 182 ? 0.525 16.892 -13.022 1.00 97.06 182 SER A O 1
ATOM 1459 N N . GLN A 1 183 ? 1.984 15.204 -13.142 1.00 97.69 183 GLN A N 1
ATOM 1460 C CA . GLN A 1 183 ? 1.149 14.301 -12.358 1.00 97.69 183 GLN A CA 1
ATOM 1461 C C . GLN A 1 183 ? 1.089 14.661 -10.873 1.00 97.69 183 GLN A C 1
ATOM 1463 O O . GLN A 1 183 ? 0.066 14.452 -10.228 1.00 97.69 183 GLN A O 1
ATOM 1468 N N . THR A 1 184 ? 2.124 15.305 -10.333 1.00 97.50 184 THR A N 1
ATOM 1469 C CA . THR A 1 184 ? 2.064 15.866 -8.977 1.00 97.50 184 THR A CA 1
ATOM 1470 C C . THR A 1 184 ? 1.017 16.982 -8.891 1.00 97.50 184 THR A C 1
ATOM 1472 O O . THR A 1 184 ? 0.294 17.072 -7.897 1.00 97.50 184 THR A O 1
ATOM 1475 N N . LYS A 1 185 ? 0.881 17.803 -9.947 1.00 97.88 185 LYS A N 1
ATOM 1476 C CA . LYS A 1 185 ? -0.211 18.781 -10.070 1.00 97.88 185 LYS A CA 1
ATOM 1477 C C . LYS A 1 185 ? -1.567 18.102 -10.183 1.00 97.88 185 LYS A C 1
ATOM 1479 O O . LYS A 1 185 ? -2.460 18.474 -9.432 1.00 97.88 185 LYS A O 1
ATOM 1484 N N . LEU A 1 186 ? -1.715 17.115 -11.075 1.00 98.19 186 LEU A N 1
ATOM 1485 C CA . LEU A 1 186 ? -2.942 16.318 -11.200 1.00 98.19 186 LEU A CA 1
ATOM 1486 C C . LEU A 1 186 ? -3.368 15.783 -9.830 1.00 98.19 186 LEU A C 1
ATOM 1488 O O . LEU A 1 186 ? -4.486 16.048 -9.387 1.00 98.19 186 LEU A O 1
ATOM 1492 N N . PHE A 1 187 ? -2.464 15.106 -9.120 1.00 98.50 187 PHE A N 1
ATOM 1493 C CA . PHE A 1 187 ? -2.743 14.555 -7.800 1.00 98.50 187 PHE A CA 1
ATOM 1494 C C . PHE A 1 187 ? -3.194 15.641 -6.822 1.00 98.50 187 PHE A C 1
ATOM 1496 O O . PHE A 1 187 ? -4.274 15.518 -6.248 1.00 98.50 187 PHE A O 1
ATOM 1503 N N . TYR A 1 188 ? -2.422 16.725 -6.669 1.00 98.25 188 TYR A N 1
ATOM 1504 C CA . TYR A 1 188 ? -2.761 17.803 -5.737 1.00 98.25 188 TYR A CA 1
ATOM 1505 C C . TYR A 1 188 ? -4.096 18.470 -6.083 1.00 98.25 188 TYR A C 1
ATOM 1507 O O . TYR A 1 188 ? -4.921 18.695 -5.199 1.00 98.25 188 TYR A O 1
ATOM 1515 N N . ASN A 1 189 ? -4.346 18.747 -7.364 1.00 97.88 189 ASN A N 1
ATOM 1516 C CA . ASN A 1 189 ? -5.578 19.372 -7.840 1.00 97.88 189 ASN A CA 1
ATOM 1517 C C . ASN A 1 189 ? -6.811 18.509 -7.571 1.00 97.88 189 ASN A C 1
ATOM 1519 O O . ASN A 1 189 ? -7.869 19.065 -7.281 1.00 97.88 189 ASN A O 1
ATOM 1523 N N . SER A 1 190 ? -6.644 17.188 -7.607 1.00 98.25 190 SER A N 1
ATOM 1524 C CA . SER A 1 190 ? -7.694 16.195 -7.363 1.00 98.25 190 SER A CA 1
ATOM 1525 C C . SER A 1 190 ? -8.128 16.096 -5.901 1.00 98.25 190 SER A C 1
ATOM 1527 O O . SER A 1 190 ? -9.202 15.581 -5.616 1.00 98.25 190 SER A O 1
ATOM 1529 N N . GLN A 1 191 ? -7.316 16.590 -4.964 1.00 98.44 191 GLN A N 1
ATOM 1530 C CA . GLN A 1 191 ? -7.600 16.459 -3.539 1.00 98.44 191 GLN A CA 1
ATOM 1531 C C . GLN A 1 191 ? -8.715 17.402 -3.075 1.00 98.44 191 GLN A C 1
ATOM 1533 O O . GLN A 1 191 ? -8.766 18.583 -3.442 1.00 98.44 191 GLN A O 1
ATOM 1538 N N . SER A 1 192 ? -9.552 16.903 -2.170 1.00 98.06 192 SER A N 1
ATOM 1539 C CA . SER A 1 192 ? -10.552 17.692 -1.453 1.00 98.06 192 SER A CA 1
ATOM 1540 C C . SER A 1 192 ? -9.916 18.726 -0.520 1.00 98.06 192 SER A C 1
ATOM 1542 O O . SER A 1 192 ? -8.731 18.665 -0.185 1.00 98.06 192 SER A O 1
ATOM 1544 N N . THR A 1 193 ? -10.708 19.686 -0.035 1.00 97.75 193 THR A N 1
ATOM 1545 C CA . THR A 1 193 ? -10.211 20.722 0.886 1.00 97.75 193 THR A CA 1
ATOM 1546 C C . THR A 1 193 ? -9.562 20.145 2.160 1.00 97.75 193 THR A C 1
ATOM 1548 O O . THR A 1 193 ? -8.462 20.593 2.503 1.00 97.75 193 THR A O 1
ATOM 1551 N N . PRO A 1 194 ? -10.156 19.156 2.869 1.00 98.12 194 PRO A N 1
ATOM 1552 C CA . PRO A 1 194 ? -9.501 18.526 4.020 1.00 98.12 194 PRO A CA 1
ATOM 1553 C C . PRO A 1 194 ? -8.205 17.791 3.656 1.00 98.12 194 PRO A C 1
ATOM 1555 O O . PRO A 1 194 ? -7.214 17.915 4.373 1.00 98.12 194 PRO A O 1
ATOM 1558 N N . GLU A 1 195 ? -8.177 17.080 2.528 1.00 98.50 195 GLU A N 1
ATOM 1559 C CA . GLU A 1 195 ? -6.991 16.347 2.063 1.00 98.50 195 GLU A CA 1
ATOM 1560 C C . GLU A 1 195 ? -5.844 17.299 1.705 1.00 98.50 195 GLU A C 1
ATOM 1562 O O . GLU A 1 195 ? -4.720 17.109 2.173 1.00 98.50 195 GLU A O 1
ATOM 1567 N N . LYS A 1 196 ? -6.125 18.393 0.980 1.00 98.44 196 LYS A N 1
ATOM 1568 C CA . LYS A 1 196 ? -5.136 19.450 0.706 1.00 98.44 196 LYS A CA 1
ATOM 1569 C C . LYS A 1 196 ? -4.555 20.020 1.992 1.00 98.44 196 LYS A C 1
ATOM 1571 O O . LYS A 1 196 ? -3.343 20.214 2.078 1.00 98.44 196 LYS A O 1
ATOM 1576 N N . LYS A 1 197 ? -5.395 20.257 3.003 1.00 98.44 197 LYS A N 1
ATOM 1577 C CA . LYS A 1 197 ? -4.946 20.746 4.312 1.00 98.44 197 LYS A CA 1
ATOM 1578 C C . LYS A 1 197 ? -4.056 19.729 5.029 1.00 98.44 197 LYS A C 1
ATOM 1580 O O . LYS A 1 197 ? -3.060 20.124 5.630 1.00 98.44 197 LYS A O 1
ATOM 1585 N N . HIS A 1 198 ? -4.370 18.435 4.957 1.00 98.69 198 HIS A N 1
ATOM 1586 C CA . HIS A 1 198 ? -3.506 17.387 5.507 1.00 98.69 198 HIS A CA 1
ATOM 1587 C C . HIS A 1 198 ? -2.148 17.334 4.798 1.00 98.69 198 HIS A C 1
ATOM 1589 O O . HIS A 1 198 ? -1.126 17.315 5.479 1.00 98.69 198 HIS A O 1
ATOM 1595 N N . LEU A 1 199 ? -2.115 17.406 3.463 1.00 98.56 199 LEU A N 1
ATOM 1596 C CA . LEU A 1 199 ? -0.867 17.458 2.690 1.00 98.56 199 LEU A CA 1
ATOM 1597 C C . LEU A 1 199 ? -0.020 18.689 3.040 1.00 98.56 199 LEU A C 1
ATOM 1599 O O . LEU A 1 199 ? 1.182 18.573 3.265 1.00 98.56 199 LEU A O 1
ATOM 1603 N N . GLN A 1 200 ? -0.648 19.864 3.140 1.00 98.62 200 GLN A N 1
ATOM 1604 C CA . GLN A 1 200 ? 0.014 21.100 3.569 1.00 98.62 200 GLN A CA 1
ATOM 1605 C C . GLN A 1 200 ? 0.619 20.950 4.970 1.00 98.62 200 GLN A C 1
ATOM 1607 O O . GLN A 1 200 ? 1.792 21.254 5.171 1.00 98.62 200 GLN A O 1
ATOM 1612 N N . ASN A 1 201 ? -0.160 20.448 5.932 1.00 98.69 201 ASN A N 1
ATOM 1613 C CA . ASN A 1 201 ? 0.307 20.231 7.299 1.00 98.69 201 ASN A CA 1
ATOM 1614 C C . ASN A 1 201 ? 1.448 19.209 7.363 1.00 98.69 201 ASN A C 1
ATOM 1616 O O . ASN A 1 201 ? 2.391 19.423 8.118 1.00 98.69 201 ASN A O 1
ATOM 1620 N N . ALA A 1 202 ? 1.386 18.137 6.569 1.00 98.69 202 ALA A N 1
ATOM 1621 C CA . ALA A 1 202 ? 2.445 17.137 6.487 1.00 98.69 202 ALA A CA 1
ATOM 1622 C C . ALA A 1 202 ? 3.747 17.748 5.949 1.00 98.69 202 ALA A C 1
ATOM 1624 O O . ALA A 1 202 ? 4.792 17.599 6.574 1.00 98.69 202 ALA A O 1
ATOM 1625 N N . LEU A 1 203 ? 3.678 18.516 4.854 1.00 98.44 203 LEU A N 1
ATOM 1626 C CA . LEU A 1 203 ? 4.835 19.233 4.307 1.00 98.44 203 LEU A CA 1
ATOM 1627 C C . LEU A 1 203 ? 5.440 20.195 5.332 1.00 98.44 203 LEU A C 1
ATOM 1629 O O . LEU A 1 203 ? 6.653 20.210 5.513 1.00 98.44 203 LEU A O 1
ATOM 1633 N N . ILE A 1 204 ? 4.607 20.973 6.027 1.00 98.62 204 ILE A N 1
ATOM 1634 C CA . ILE A 1 204 ? 5.060 21.896 7.074 1.00 98.62 204 ILE A CA 1
ATOM 1635 C C . ILE A 1 204 ? 5.734 21.129 8.212 1.00 98.62 204 ILE A C 1
ATOM 1637 O O . ILE A 1 204 ? 6.820 21.505 8.643 1.00 98.62 204 ILE A O 1
ATOM 1641 N N . PHE A 1 205 ? 5.104 20.058 8.694 1.00 98.62 205 PHE A N 1
ATOM 1642 C CA . PHE A 1 205 ? 5.614 19.265 9.804 1.00 98.62 205 PHE A CA 1
ATOM 1643 C C . PHE A 1 205 ? 6.959 18.622 9.469 1.00 98.62 205 PHE A C 1
ATOM 1645 O O . PHE A 1 205 ? 7.909 18.789 10.231 1.00 98.62 205 PHE A O 1
ATOM 1652 N N . GLU A 1 206 ? 7.074 17.945 8.326 1.00 98.62 206 GLU A N 1
ATOM 1653 C CA . GLU A 1 206 ? 8.321 17.283 7.937 1.00 98.62 206 GLU A CA 1
ATOM 1654 C C . GLU A 1 206 ? 9.436 18.295 7.665 1.00 98.62 206 GLU A C 1
ATOM 1656 O O . GLU A 1 206 ? 10.544 18.156 8.182 1.00 98.62 206 GLU A O 1
ATOM 1661 N N . LEU A 1 207 ? 9.146 19.374 6.931 1.00 98.06 207 LEU A N 1
ATOM 1662 C CA . LEU A 1 207 ? 10.153 20.391 6.623 1.00 98.06 207 LEU A CA 1
ATOM 1663 C C . LEU A 1 207 ? 10.560 21.221 7.845 1.00 98.06 207 LEU A C 1
ATOM 1665 O O . LEU A 1 207 ? 11.691 21.696 7.883 1.00 98.06 207 LEU A O 1
ATOM 1669 N N . SER A 1 208 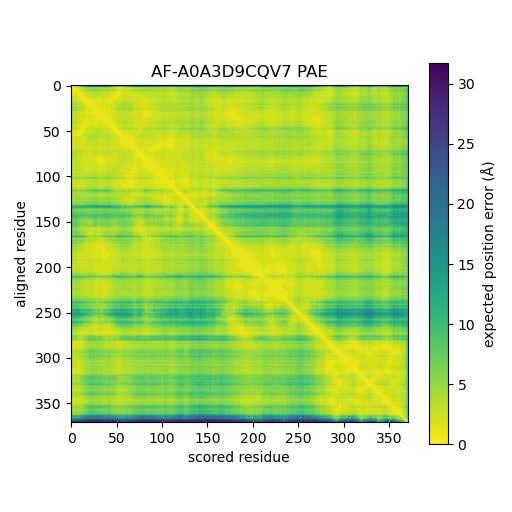? 9.707 21.340 8.870 1.00 97.25 208 SER A N 1
ATOM 1670 C CA . SER A 1 208 ? 10.078 21.988 10.139 1.00 97.25 208 SER A CA 1
ATOM 1671 C C . SER A 1 208 ? 11.185 21.248 10.902 1.00 97.25 208 SER A C 1
ATOM 1673 O O . SER A 1 208 ? 11.821 21.827 11.780 1.00 97.25 208 SER A O 1
ATOM 1675 N N . LYS A 1 209 ? 11.434 19.975 10.565 1.00 97.62 209 LYS A N 1
ATOM 1676 C CA . LYS A 1 209 ? 12.479 19.139 11.173 1.00 97.62 209 LYS A CA 1
ATOM 1677 C C . LYS A 1 209 ? 13.792 19.146 10.391 1.00 97.62 209 LYS A C 1
ATOM 1679 O O . LYS A 1 209 ? 14.742 18.478 10.794 1.00 97.62 209 LYS A O 1
ATOM 1684 N N . VAL A 1 210 ? 13.858 19.868 9.273 1.00 96.50 210 VAL A N 1
ATOM 1685 C CA . VAL A 1 210 ? 15.029 19.917 8.391 1.00 96.50 210 VAL A CA 1
ATOM 1686 C C . VAL A 1 210 ? 15.702 21.281 8.506 1.00 96.50 210 VAL A C 1
ATOM 1688 O O . VAL A 1 210 ? 15.043 22.312 8.518 1.00 96.50 210 VAL A O 1
ATOM 1691 N N . THR A 1 211 ? 17.035 21.303 8.559 1.00 94.19 211 THR A N 1
ATOM 1692 C CA . THR A 1 211 ? 17.805 22.549 8.727 1.00 94.19 211 THR A CA 1
ATOM 1693 C C . THR A 1 211 ? 17.789 23.456 7.488 1.00 94.19 211 THR A C 1
ATOM 1695 O O . THR A 1 211 ? 17.962 24.660 7.627 1.00 94.19 211 THR A O 1
ATOM 1698 N N . ILE A 1 212 ? 17.612 22.897 6.284 1.00 93.50 212 ILE A N 1
ATOM 1699 C CA . ILE A 1 212 ? 17.691 23.619 4.997 1.00 93.50 212 ILE A CA 1
ATOM 1700 C C . ILE A 1 212 ? 16.508 23.203 4.089 1.00 93.50 212 ILE A C 1
ATOM 1702 O O . ILE A 1 212 ? 16.682 22.369 3.191 1.00 93.50 212 ILE A O 1
ATOM 1706 N N . PRO A 1 213 ? 15.272 23.691 4.334 1.00 95.94 213 PRO A N 1
ATOM 1707 C CA . PRO A 1 213 ? 14.076 23.271 3.594 1.00 95.94 213 PRO A CA 1
ATOM 1708 C C . PRO A 1 213 ? 13.852 24.033 2.269 1.00 95.94 213 PRO A C 1
ATOM 1710 O O . PRO A 1 213 ? 12.969 23.668 1.487 1.00 95.94 213 PRO A O 1
ATOM 1713 N N . GLU A 1 214 ? 14.640 25.074 1.978 1.00 96.19 214 GLU A N 1
ATOM 1714 C CA . GLU A 1 214 ? 14.430 26.032 0.880 1.00 96.19 214 GLU A CA 1
ATOM 1715 C C . GLU A 1 214 ? 14.323 25.358 -0.484 1.00 96.19 214 GLU A C 1
ATOM 1717 O O . GLU A 1 214 ? 13.518 25.759 -1.324 1.00 96.19 214 GLU A O 1
ATOM 1722 N N . ARG A 1 215 ? 15.130 24.319 -0.722 1.00 95.25 215 ARG A N 1
ATOM 1723 C CA . ARG A 1 215 ? 15.137 23.637 -2.016 1.00 95.25 215 ARG A CA 1
ATOM 1724 C C . ARG A 1 215 ? 13.842 22.868 -2.249 1.00 95.25 215 ARG A C 1
ATOM 1726 O O . ARG A 1 215 ? 13.336 22.912 -3.363 1.00 95.25 215 ARG A O 1
ATOM 1733 N N . VAL A 1 216 ? 13.294 22.207 -1.226 1.00 96.12 216 VAL A N 1
ATOM 1734 C CA . VAL A 1 216 ? 12.010 21.493 -1.342 1.00 96.12 216 VAL A CA 1
ATOM 1735 C C . VAL A 1 216 ? 10.880 22.494 -1.544 1.00 96.12 216 VAL A C 1
ATOM 1737 O O . VAL A 1 216 ? 10.087 22.332 -2.466 1.00 96.12 216 VAL A O 1
ATOM 1740 N N . VAL A 1 217 ? 10.865 23.586 -0.776 1.00 97.56 217 VAL A N 1
ATOM 1741 C CA . VAL A 1 217 ? 9.923 24.698 -0.984 1.00 97.56 217 VAL A CA 1
ATOM 1742 C C . VAL A 1 217 ? 10.018 25.247 -2.413 1.00 97.56 217 VAL A C 1
ATOM 1744 O O . VAL A 1 217 ? 9.000 25.494 -3.056 1.00 97.56 217 VAL A O 1
ATOM 1747 N N . GLY A 1 218 ? 11.230 25.374 -2.955 1.00 96.75 218 GLY A N 1
ATOM 1748 C CA . GLY A 1 218 ? 11.458 25.772 -4.342 1.00 96.75 218 GLY A CA 1
ATOM 1749 C C . GLY A 1 218 ? 10.922 24.779 -5.380 1.00 96.75 218 GLY A C 1
ATOM 1750 O O . GLY A 1 218 ? 10.514 25.214 -6.455 1.00 96.75 218 GLY A O 1
ATOM 1751 N N . GLN A 1 219 ? 10.871 23.474 -5.071 1.00 96.56 219 GLN A N 1
ATOM 1752 C CA . GLN A 1 219 ? 10.206 22.473 -5.920 1.00 96.56 219 GLN A CA 1
ATOM 1753 C C . GLN A 1 219 ? 8.687 22.664 -5.935 1.00 96.56 219 GLN A C 1
ATOM 1755 O O . GLN A 1 219 ? 8.069 22.540 -6.990 1.00 96.56 219 GLN A O 1
ATOM 1760 N N . LEU A 1 220 ? 8.084 23.015 -4.791 1.00 97.38 220 LEU A N 1
ATOM 1761 C CA . LEU A 1 220 ? 6.632 23.206 -4.683 1.00 97.38 220 LEU A CA 1
ATOM 1762 C C . LEU A 1 220 ? 6.115 24.291 -5.635 1.00 97.38 220 LEU A C 1
ATOM 1764 O O . LEU A 1 220 ? 5.000 24.179 -6.127 1.00 97.38 220 LEU A O 1
ATOM 1768 N N . VAL A 1 221 ? 6.943 25.287 -5.975 1.00 96.69 221 VAL A N 1
ATOM 1769 C CA . VAL A 1 221 ? 6.605 26.350 -6.941 1.00 96.69 221 VAL A CA 1
ATOM 1770 C C . VAL A 1 221 ? 6.240 25.796 -8.325 1.00 96.69 221 VAL A C 1
ATOM 1772 O O . VAL A 1 221 ? 5.463 26.422 -9.046 1.00 96.69 221 VAL A O 1
ATOM 1775 N N . PHE A 1 222 ? 6.796 24.642 -8.705 1.00 96.00 222 PHE A N 1
ATOM 1776 C CA . PHE A 1 222 ? 6.503 23.972 -9.976 1.00 96.00 222 PHE A CA 1
ATOM 1777 C C . PHE A 1 222 ? 5.213 23.150 -9.939 1.00 96.00 222 PHE A C 1
ATOM 1779 O O . PHE A 1 222 ? 4.740 22.732 -10.992 1.00 96.00 222 PHE A O 1
ATOM 1786 N N . ILE A 1 223 ? 4.651 22.932 -8.749 1.00 96.31 223 ILE A N 1
ATOM 1787 C CA . ILE A 1 223 ? 3.407 22.198 -8.525 1.00 96.31 223 ILE A CA 1
ATOM 1788 C C . ILE A 1 223 ? 2.280 23.214 -8.332 1.00 96.31 223 ILE A C 1
ATOM 1790 O O . ILE A 1 223 ? 1.425 23.363 -9.196 1.00 96.31 223 ILE A O 1
ATOM 1794 N N . ASP A 1 224 ? 2.328 23.966 -7.234 1.00 97.00 224 ASP A N 1
ATOM 1795 C CA . ASP A 1 224 ? 1.316 24.949 -6.866 1.00 97.00 224 ASP A CA 1
ATOM 1796 C C . ASP A 1 224 ? 1.964 26.093 -6.067 1.00 97.00 224 ASP A C 1
ATOM 1798 O O . ASP A 1 224 ? 2.678 25.884 -5.081 1.00 97.00 224 ASP A O 1
ATOM 1802 N N . LYS A 1 225 ? 1.759 27.332 -6.527 1.00 96.62 225 LYS A N 1
ATOM 1803 C CA . LYS A 1 225 ? 2.425 28.513 -5.956 1.00 96.62 225 LYS A CA 1
ATOM 1804 C C . LYS A 1 225 ? 1.868 28.895 -4.589 1.00 96.62 225 LYS A C 1
ATOM 1806 O O . LYS A 1 225 ? 2.634 29.376 -3.754 1.00 96.62 225 LYS A O 1
ATOM 1811 N N . ASP A 1 226 ? 0.579 28.673 -4.361 1.00 97.50 226 ASP A N 1
ATOM 1812 C CA . ASP A 1 226 ? -0.076 29.011 -3.100 1.00 97.50 226 ASP A CA 1
ATOM 1813 C C . ASP A 1 226 ? 0.329 28.006 -2.017 1.00 97.50 226 ASP A C 1
ATOM 1815 O O . ASP A 1 226 ? 0.664 28.397 -0.897 1.00 97.50 226 ASP A O 1
ATOM 1819 N N . LEU A 1 227 ? 0.424 26.723 -2.377 1.00 98.19 227 LEU A N 1
ATOM 1820 C CA . LEU A 1 227 ? 1.028 25.673 -1.563 1.00 98.19 227 LEU A CA 1
ATOM 1821 C C . LEU A 1 227 ? 2.467 26.034 -1.183 1.00 98.19 227 LEU A C 1
ATOM 1823 O O . LEU A 1 227 ? 2.818 25.993 -0.003 1.00 98.19 227 LEU A O 1
ATOM 1827 N N . ALA A 1 228 ? 3.296 26.408 -2.163 1.00 98.19 228 ALA A N 1
ATOM 1828 C CA . ALA A 1 228 ? 4.683 26.787 -1.914 1.00 98.19 228 ALA A CA 1
ATOM 1829 C C . ALA A 1 228 ? 4.785 27.980 -0.952 1.00 98.19 228 ALA A C 1
ATOM 1831 O O . ALA A 1 228 ? 5.566 27.933 -0.003 1.00 98.19 228 ALA A O 1
ATOM 1832 N N . ALA A 1 229 ? 3.977 29.024 -1.165 1.00 98.25 229 ALA A N 1
ATOM 1833 C CA . ALA A 1 229 ? 3.944 30.209 -0.313 1.00 98.25 229 ALA A CA 1
ATOM 1834 C C . ALA A 1 229 ? 3.504 29.888 1.119 1.00 98.25 229 ALA A C 1
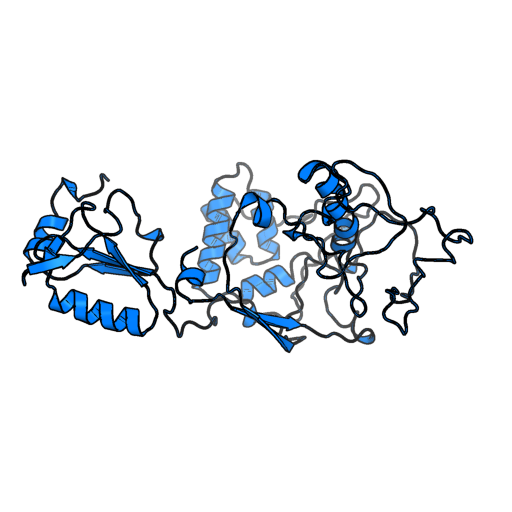ATOM 1836 O O . ALA A 1 229 ? 4.151 30.326 2.074 1.00 98.25 229 ALA A O 1
ATOM 1837 N N . LEU A 1 230 ? 2.452 29.083 1.273 1.00 98.25 230 LEU A N 1
ATOM 1838 C CA . LEU A 1 230 ? 1.950 28.660 2.575 1.00 98.25 230 LEU A CA 1
ATOM 1839 C C . LEU A 1 230 ? 3.003 27.865 3.355 1.00 98.25 230 LEU A C 1
ATOM 1841 O O . LEU A 1 230 ? 3.261 28.159 4.523 1.00 98.25 230 LEU A O 1
ATOM 1845 N N . VAL A 1 231 ? 3.618 26.867 2.715 1.00 98.31 231 VAL A N 1
ATOM 1846 C CA . VAL A 1 231 ? 4.643 26.032 3.354 1.00 98.31 231 VAL A CA 1
ATOM 1847 C C . VAL A 1 231 ? 5.857 26.884 3.720 1.00 98.31 231 VAL A C 1
ATOM 1849 O O . VAL A 1 231 ? 6.290 26.837 4.869 1.00 98.31 231 VAL A O 1
ATOM 1852 N N . ALA A 1 232 ? 6.351 27.718 2.798 1.00 98.06 232 ALA A N 1
ATOM 1853 C CA . ALA A 1 232 ? 7.489 28.610 3.028 1.00 98.06 232 ALA A CA 1
ATOM 1854 C C . ALA A 1 232 ? 7.287 29.506 4.255 1.00 98.06 232 ALA A C 1
ATOM 1856 O O . ALA A 1 232 ? 8.144 29.563 5.138 1.00 98.06 232 ALA A O 1
ATOM 1857 N N . GLN A 1 233 ? 6.114 30.142 4.344 1.00 98.06 233 GLN A N 1
ATOM 1858 C CA . GLN A 1 233 ? 5.758 31.008 5.463 1.00 98.06 233 GLN A CA 1
ATOM 1859 C C . GLN A 1 233 ? 5.803 30.257 6.799 1.00 98.06 233 GLN A C 1
ATOM 1861 O O . GLN A 1 233 ? 6.266 30.799 7.800 1.00 98.06 233 GLN A O 1
ATOM 1866 N N . LYS A 1 234 ? 5.306 29.017 6.832 1.00 98.00 234 LYS A N 1
ATOM 1867 C CA . LYS A 1 234 ? 5.186 28.227 8.063 1.00 98.00 234 LYS A CA 1
ATOM 1868 C C . LYS A 1 234 ? 6.498 27.598 8.515 1.00 98.00 234 LYS A C 1
ATOM 1870 O O . LYS A 1 234 ? 6.677 27.423 9.715 1.00 98.00 234 LYS A O 1
ATOM 1875 N N . VAL A 1 235 ? 7.403 27.299 7.586 1.00 97.38 235 VAL A N 1
ATOM 1876 C CA . VAL A 1 235 ? 8.738 26.759 7.901 1.00 97.38 235 VAL A CA 1
ATOM 1877 C C . VAL A 1 235 ? 9.810 27.848 8.020 1.00 97.38 235 VAL A C 1
ATOM 1879 O O . VAL A 1 235 ? 10.956 27.543 8.324 1.00 97.38 235 VAL A O 1
ATOM 1882 N N . GLY A 1 236 ? 9.445 29.119 7.820 1.00 96.81 236 GLY A N 1
ATOM 1883 C CA . GLY A 1 236 ? 10.316 30.267 8.078 1.00 96.81 236 GLY A CA 1
ATOM 1884 C C . GLY A 1 236 ? 11.324 30.578 6.969 1.00 96.81 236 GLY A C 1
ATOM 1885 O O . GLY A 1 236 ? 12.393 31.104 7.264 1.00 96.81 236 GLY A O 1
ATOM 1886 N N . VAL A 1 237 ? 11.000 30.280 5.705 1.00 96.94 237 VAL A N 1
ATOM 1887 C CA . VAL A 1 237 ? 11.882 30.546 4.553 1.00 96.94 237 VAL A CA 1
ATOM 1888 C C . VAL A 1 237 ? 11.205 31.384 3.472 1.00 96.94 237 VAL A C 1
ATOM 1890 O O . VAL A 1 237 ? 9.983 31.499 3.410 1.00 96.94 237 VAL A O 1
ATOM 1893 N N . ASN A 1 238 ? 12.010 31.955 2.574 1.00 96.19 238 ASN A N 1
ATOM 1894 C CA . ASN A 1 238 ? 11.510 32.682 1.411 1.00 96.19 238 ASN A CA 1
ATOM 1895 C C . ASN A 1 238 ? 11.252 31.734 0.236 1.00 96.19 238 ASN A C 1
ATOM 1897 O O . ASN A 1 238 ? 12.078 30.877 -0.084 1.00 96.19 238 ASN A O 1
ATOM 1901 N N . VAL A 1 239 ? 10.141 31.942 -0.474 1.00 95.31 239 VAL A N 1
ATOM 1902 C CA . VAL A 1 239 ? 9.865 31.219 -1.721 1.00 95.31 239 VAL A CA 1
ATOM 1903 C C . VAL A 1 239 ? 10.885 31.630 -2.780 1.00 95.31 239 VAL A C 1
ATOM 1905 O O . VAL A 1 239 ? 10.929 32.787 -3.195 1.00 95.31 239 VAL A O 1
ATOM 1908 N N . THR A 1 240 ? 11.679 30.672 -3.258 1.00 94.00 240 THR A N 1
ATOM 1909 C CA . THR A 1 240 ? 12.636 30.884 -4.351 1.00 94.00 240 THR A CA 1
ATOM 1910 C C . THR A 1 240 ? 12.381 29.873 -5.459 1.00 94.00 240 THR A C 1
ATOM 1912 O O . THR A 1 240 ? 12.532 28.670 -5.253 1.00 94.00 240 THR A O 1
ATOM 1915 N N . LYS A 1 241 ? 12.027 30.347 -6.660 1.00 92.12 241 LYS A N 1
ATOM 1916 C CA . LYS A 1 241 ? 11.903 29.470 -7.830 1.00 92.12 241 LYS A CA 1
ATOM 1917 C C . LYS A 1 241 ? 13.287 28.977 -8.250 1.00 92.12 241 LYS A C 1
ATOM 1919 O O . LYS A 1 241 ? 14.189 29.776 -8.509 1.00 92.12 241 LYS A O 1
ATOM 1924 N N . LEU A 1 242 ? 13.453 27.660 -8.335 1.00 93.25 242 LEU A N 1
ATOM 1925 C CA . LEU A 1 242 ? 14.725 27.055 -8.720 1.00 93.25 242 LEU A CA 1
ATOM 1926 C C . LEU A 1 242 ? 15.012 27.309 -10.204 1.00 93.25 242 LEU A C 1
ATOM 1928 O O . LEU A 1 242 ? 14.153 27.114 -11.055 1.00 93.25 242 LEU A O 1
ATOM 1932 N N . LYS A 1 243 ? 16.243 27.708 -10.537 1.00 90.62 243 LYS A N 1
ATOM 1933 C CA . LYS A 1 243 ? 16.679 27.810 -11.944 1.00 90.62 243 LYS A CA 1
ATOM 1934 C C . LYS A 1 243 ? 16.931 26.436 -12.570 1.00 90.62 243 LYS A C 1
ATOM 1936 O O . LYS A 1 243 ? 16.753 26.265 -13.769 1.00 90.62 243 LYS A O 1
ATOM 1941 N N . GLN A 1 244 ? 17.376 25.488 -11.748 1.00 90.69 244 GLN A N 1
ATOM 1942 C CA . GLN A 1 244 ? 17.655 24.099 -12.112 1.00 90.69 244 GLN A CA 1
ATOM 1943 C C . GLN A 1 244 ? 16.921 23.189 -11.121 1.00 90.69 244 GLN A C 1
ATOM 1945 O O . GLN A 1 244 ? 17.513 22.747 -10.130 1.00 90.69 244 GLN A O 1
ATOM 1950 N N . PRO A 1 245 ? 15.605 22.998 -11.316 1.00 91.75 245 PRO A N 1
ATOM 1951 C CA . PRO A 1 245 ? 14.803 22.132 -10.463 1.00 91.75 245 PRO A CA 1
ATOM 1952 C C . PRO A 1 245 ? 15.376 20.714 -10.350 1.00 91.75 245 PRO A C 1
ATOM 1954 O O . PRO A 1 245 ? 15.493 20.188 -9.242 1.00 91.75 245 PRO A O 1
ATOM 1957 N N . ASN A 1 246 ? 15.789 20.109 -11.469 1.00 91.44 246 ASN A N 1
ATOM 1958 C CA . ASN A 1 246 ? 16.440 18.807 -11.450 1.00 91.44 246 ASN A CA 1
ATOM 1959 C C . ASN A 1 246 ? 17.953 18.976 -11.262 1.00 91.44 246 ASN A C 1
ATOM 1961 O O . ASN A 1 246 ? 18.644 19.477 -12.149 1.00 91.44 246 ASN A O 1
ATOM 1965 N N . GLY A 1 247 ? 18.454 18.534 -10.106 1.00 87.00 247 GLY A N 1
ATOM 1966 C CA . GLY A 1 247 ? 19.886 18.499 -9.806 1.00 87.00 247 GLY A CA 1
ATOM 1967 C C . GLY A 1 247 ? 20.545 17.130 -9.969 1.00 87.00 247 GLY A C 1
ATOM 1968 O O . GLY A 1 247 ? 21.754 17.043 -9.785 1.00 87.00 247 GLY A O 1
ATOM 1969 N N . SER A 1 248 ? 19.784 16.074 -10.271 1.00 85.12 248 SER A N 1
ATOM 1970 C CA . SER A 1 248 ? 20.322 14.726 -10.466 1.00 85.12 248 SER A CA 1
ATOM 1971 C C . SER A 1 248 ? 20.622 14.523 -11.948 1.00 85.12 248 SER A C 1
ATOM 1973 O O . SER A 1 248 ? 19.777 14.077 -12.726 1.00 85.12 248 SER A O 1
ATOM 1975 N N . ILE A 1 249 ? 21.816 14.954 -12.349 1.00 84.69 249 ILE A N 1
ATOM 1976 C CA . ILE A 1 249 ? 22.259 14.996 -13.743 1.00 84.69 249 ILE A CA 1
ATOM 1977 C C . ILE A 1 249 ? 23.501 14.108 -13.879 1.00 84.69 249 ILE A C 1
ATOM 1979 O O . ILE A 1 249 ? 24.481 14.345 -13.168 1.00 84.69 249 ILE A O 1
ATOM 1983 N N . PRO A 1 250 ? 23.487 13.086 -14.755 1.00 85.75 250 PRO A N 1
ATOM 1984 C CA . PRO A 1 250 ? 24.681 12.303 -15.060 1.00 85.75 250 PRO A CA 1
ATOM 1985 C C . PRO A 1 250 ? 25.817 13.185 -15.590 1.00 85.75 250 PRO A C 1
ATOM 1987 O O . PRO A 1 250 ? 25.557 14.172 -16.274 1.00 85.75 250 PRO A O 1
ATOM 1990 N N . ALA A 1 251 ? 27.067 12.803 -15.318 1.00 86.81 251 ALA A N 1
ATOM 1991 C CA . ALA A 1 251 ? 28.246 13.603 -15.667 1.00 86.81 251 ALA A CA 1
ATOM 1992 C C . ALA A 1 251 ? 28.316 13.979 -17.160 1.00 86.81 251 ALA A C 1
ATOM 1994 O O . ALA A 1 251 ? 28.666 15.110 -17.489 1.00 86.81 251 ALA A O 1
ATOM 1995 N N . ASP A 1 252 ? 27.920 13.058 -18.042 1.00 86.69 252 ASP A N 1
ATOM 1996 C CA . ASP A 1 252 ? 27.986 13.231 -19.499 1.00 86.69 252 ASP A CA 1
ATOM 1997 C C . ASP A 1 252 ? 26.661 13.712 -20.125 1.00 86.69 252 ASP A C 1
ATOM 1999 O O . ASP A 1 252 ? 26.524 13.759 -21.349 1.00 86.69 252 ASP A O 1
ATOM 2003 N N . ALA A 1 253 ? 25.651 14.040 -19.311 1.00 85.81 253 ALA A N 1
ATOM 2004 C CA . ALA A 1 253 ? 24.349 14.476 -19.804 1.00 85.81 253 ALA A CA 1
ATOM 2005 C C . ALA A 1 253 ? 24.279 15.998 -20.002 1.00 85.81 253 ALA A C 1
ATOM 2007 O O . ALA A 1 253 ? 24.829 16.783 -19.231 1.00 85.81 253 ALA A O 1
ATOM 2008 N N . ASP A 1 254 ? 23.508 16.438 -21.001 1.00 87.00 254 ASP A N 1
ATOM 2009 C CA . ASP A 1 254 ? 23.161 17.854 -21.137 1.00 87.00 254 ASP A CA 1
ATOM 2010 C C . ASP A 1 254 ? 22.161 18.260 -20.043 1.00 87.00 254 ASP A C 1
ATOM 2012 O O . ASP A 1 254 ? 20.996 17.847 -20.058 1.00 87.00 254 ASP A O 1
ATOM 2016 N N . LEU A 1 255 ? 22.616 19.133 -19.138 1.00 86.12 255 LEU A N 1
ATOM 2017 C CA . LEU A 1 255 ? 21.841 19.759 -18.063 1.00 86.12 255 LEU A CA 1
ATOM 2018 C C . LEU A 1 255 ? 20.468 20.259 -18.518 1.00 86.12 255 LEU A C 1
ATOM 2020 O O . LEU A 1 255 ? 19.492 20.079 -17.791 1.00 86.12 255 LEU A O 1
ATOM 2024 N N . LYS A 1 256 ? 20.386 20.900 -19.693 1.00 87.62 256 LYS A N 1
ATOM 2025 C CA . LYS A 1 256 ? 19.138 21.497 -20.195 1.00 87.62 256 LYS A CA 1
ATOM 2026 C C . LYS A 1 256 ? 18.137 20.438 -20.637 1.00 87.62 256 LYS A C 1
ATOM 2028 O O . LYS A 1 256 ? 16.937 20.632 -20.467 1.00 87.62 256 LYS A O 1
ATOM 2033 N N . SER A 1 257 ? 18.626 19.327 -21.182 1.00 88.00 257 SER A N 1
ATOM 2034 C CA . SER A 1 257 ? 17.789 18.254 -21.723 1.00 88.00 257 SER A CA 1
ATOM 2035 C C . SER A 1 257 ? 17.027 17.460 -20.656 1.00 88.00 257 SER A C 1
ATOM 2037 O O . SER A 1 257 ? 16.034 16.819 -20.981 1.00 88.00 257 SER A O 1
ATOM 2039 N N . LEU A 1 258 ? 17.466 17.534 -19.394 1.00 90.69 258 LEU A N 1
ATOM 2040 C CA . LEU A 1 258 ? 16.892 16.809 -18.254 1.00 90.69 258 LEU A CA 1
ATOM 2041 C C . LEU A 1 258 ? 16.132 17.717 -17.272 1.00 90.69 258 LEU A C 1
ATOM 2043 O O . LEU A 1 258 ? 15.799 17.292 -16.162 1.00 90.69 258 LEU A O 1
ATOM 2047 N N . GLN A 1 259 ? 15.873 18.973 -17.645 1.00 92.75 259 GLN A N 1
ATOM 2048 C CA . GLN A 1 259 ? 14.967 19.828 -16.881 1.00 92.75 259 GLN A CA 1
ATOM 2049 C C . GLN A 1 259 ? 13.532 19.602 -17.353 1.00 92.75 259 GLN A C 1
ATOM 2051 O O . GLN A 1 259 ? 13.232 19.753 -18.538 1.00 92.75 259 GLN A O 1
ATOM 2056 N N . SER A 1 260 ? 12.642 19.288 -16.410 1.00 92.25 260 SER A N 1
ATOM 2057 C CA . SER A 1 260 ? 11.207 19.203 -16.682 1.00 92.25 260 SER A CA 1
ATOM 2058 C C . SER A 1 260 ? 10.709 20.543 -17.207 1.00 92.25 260 SER A C 1
ATOM 2060 O O . SER A 1 260 ? 10.949 21.592 -16.603 1.00 92.25 260 SER A O 1
ATOM 2062 N N . LYS A 1 261 ? 9.976 20.511 -18.319 1.00 88.50 261 LYS A N 1
ATOM 2063 C CA . LYS A 1 261 ? 9.227 21.685 -18.766 1.00 88.50 261 LYS A CA 1
ATOM 2064 C C . LYS A 1 261 ? 8.080 21.934 -17.791 1.00 88.50 261 LYS A C 1
ATOM 2066 O O . LYS A 1 261 ? 7.450 20.993 -17.312 1.00 88.50 261 LYS A O 1
ATOM 2071 N N . GLU A 1 262 ? 7.792 23.200 -17.515 1.00 88.44 262 GLU A N 1
ATOM 2072 C CA . GLU A 1 262 ? 6.551 23.573 -16.841 1.00 88.44 262 GLU A CA 1
ATOM 2073 C C . GLU A 1 262 ? 5.396 23.380 -17.822 1.00 88.44 262 GLU A C 1
ATOM 2075 O O . GLU A 1 262 ? 5.262 24.130 -18.788 1.00 88.44 262 GLU A O 1
ATOM 2080 N N . ARG A 1 263 ? 4.581 22.354 -17.581 1.00 91.44 263 ARG A N 1
ATOM 2081 C CA . ARG A 1 263 ? 3.350 22.085 -18.325 1.00 91.44 263 ARG A CA 1
ATOM 2082 C C . ARG A 1 263 ? 2.223 21.690 -17.380 1.00 91.44 263 ARG A C 1
ATOM 2084 O O . ARG A 1 263 ? 2.459 21.415 -16.200 1.00 91.44 263 ARG A O 1
ATOM 2091 N N . GLU A 1 264 ? 1.010 21.709 -17.908 1.00 92.81 264 GLU A N 1
ATOM 2092 C CA . GLU A 1 264 ? -0.144 21.075 -17.277 1.00 92.81 264 GLU A CA 1
ATOM 2093 C C . GLU A 1 264 ? -0.272 19.639 -17.802 1.00 92.81 264 GLU A C 1
ATOM 2095 O O . GLU A 1 264 ? 0.043 19.418 -18.976 1.00 92.81 264 GLU A O 1
ATOM 2100 N N . PRO A 1 265 ? -0.696 18.682 -16.960 1.00 92.88 265 PRO A N 1
ATOM 2101 C CA . PRO A 1 265 ? -1.055 17.341 -17.420 1.00 92.88 265 PRO A CA 1
ATOM 2102 C C . PRO A 1 265 ? -2.290 17.393 -18.335 1.00 92.88 265 PRO A C 1
ATOM 2104 O O . PRO A 1 265 ? -3.122 18.301 -18.204 1.00 92.88 265 PRO A O 1
ATOM 2107 N N . ALA A 1 266 ? -2.425 16.416 -19.236 1.00 93.81 266 ALA A N 1
ATOM 2108 C CA . ALA A 1 266 ? -3.621 16.243 -20.062 1.00 93.81 266 ALA A CA 1
ATOM 2109 C C . ALA A 1 266 ? -4.874 16.080 -19.183 1.00 93.81 266 ALA A C 1
ATOM 2111 O O . ALA A 1 266 ? -5.816 16.876 -19.279 1.00 93.81 266 ALA A O 1
ATOM 2112 N N . THR A 1 267 ? -4.831 15.131 -18.247 1.00 96.81 267 THR A N 1
ATOM 2113 C CA . THR A 1 267 ? -5.826 14.998 -17.180 1.00 96.81 267 THR A CA 1
ATOM 2114 C C . THR A 1 267 ? -5.465 15.922 -16.020 1.00 96.81 267 THR A C 1
ATOM 2116 O O . THR A 1 267 ? -4.432 15.765 -15.375 1.00 96.81 267 THR A O 1
ATOM 2119 N N . LYS A 1 268 ? -6.309 16.926 -15.748 1.00 96.88 268 LYS A N 1
ATOM 2120 C CA . LYS A 1 268 ? -6.037 17.970 -14.733 1.00 96.88 268 LYS A CA 1
ATOM 2121 C C . LYS A 1 268 ? -6.473 17.598 -13.322 1.00 96.88 268 LYS A C 1
ATOM 2123 O O . LYS A 1 268 ? -5.891 18.085 -12.353 1.00 96.88 268 LYS A O 1
ATOM 2128 N N . THR A 1 269 ? -7.521 16.793 -13.226 1.00 97.19 269 THR A N 1
ATOM 2129 C CA . THR A 1 269 ? -8.136 16.319 -11.985 1.00 97.19 269 THR A CA 1
ATOM 2130 C C . THR A 1 269 ? -8.686 14.926 -12.226 1.00 97.19 269 THR A C 1
ATOM 2132 O O . THR A 1 269 ? -9.232 14.684 -13.300 1.00 97.19 269 THR A O 1
ATOM 2135 N N . SER A 1 270 ? -8.604 14.068 -11.218 1.00 97.31 270 SER A N 1
ATOM 2136 C CA . SER A 1 270 ? -9.163 12.726 -11.229 1.00 97.31 270 SER A CA 1
ATOM 2137 C C . SER A 1 270 ? -9.888 12.459 -9.919 1.00 97.31 270 SER A C 1
ATOM 2139 O O . SER A 1 270 ? -9.311 12.604 -8.840 1.00 97.31 270 SER A O 1
ATOM 2141 N N . ASN A 1 271 ? -11.161 12.077 -9.989 1.00 95.81 271 ASN A N 1
ATOM 2142 C CA . ASN A 1 271 ? -11.946 11.837 -8.772 1.00 95.81 271 ASN A CA 1
ATOM 2143 C C . ASN A 1 271 ? -11.467 10.591 -8.020 1.00 95.81 271 ASN A C 1
ATOM 2145 O O . ASN A 1 271 ? -11.613 10.532 -6.798 1.00 95.81 271 ASN A O 1
ATOM 2149 N N . ALA A 1 272 ? -10.884 9.629 -8.740 1.00 95.75 272 ALA A N 1
ATOM 2150 C CA . ALA A 1 272 ? -10.334 8.400 -8.179 1.00 95.75 272 ALA A CA 1
ATOM 2151 C C . ALA A 1 272 ? -9.119 8.656 -7.269 1.00 95.75 272 ALA A C 1
ATOM 2153 O O . ALA A 1 272 ? -8.875 7.912 -6.322 1.00 95.75 272 ALA A O 1
ATOM 2154 N N . LEU A 1 273 ? -8.391 9.758 -7.494 1.00 97.44 273 LEU A N 1
ATOM 2155 C CA . LEU A 1 273 ? -7.220 10.126 -6.691 1.00 97.44 273 LEU A CA 1
ATOM 2156 C C . LEU A 1 273 ? -7.566 10.789 -5.347 1.00 97.44 273 LEU A C 1
ATOM 2158 O O . LEU A 1 273 ? -6.655 11.071 -4.567 1.00 97.44 273 LEU A O 1
ATOM 2162 N N . SER A 1 274 ? -8.845 11.065 -5.066 1.00 97.81 274 SER A N 1
ATOM 2163 C CA . SER A 1 274 ? -9.307 11.567 -3.766 1.00 97.81 274 SER A CA 1
ATOM 2164 C C . SER A 1 274 ? -9.950 10.450 -2.950 1.00 97.81 274 SER A C 1
ATOM 2166 O O . SER A 1 274 ? -10.838 9.732 -3.411 1.00 97.81 274 SER A O 1
ATOM 2168 N N . MET A 1 275 ? -9.587 10.363 -1.671 1.00 96.69 275 MET A N 1
ATOM 2169 C CA . MET A 1 275 ? -10.236 9.458 -0.729 1.00 96.69 275 MET A CA 1
ATOM 2170 C C . MET A 1 275 ? -11.603 9.980 -0.259 1.00 96.69 275 MET A C 1
ATOM 2172 O O . MET A 1 275 ? -12.343 9.237 0.398 1.00 96.69 275 MET A O 1
ATOM 2176 N N . GLN A 1 276 ? -11.988 11.223 -0.572 1.00 95.38 276 GLN A N 1
ATOM 2177 C CA . GLN A 1 276 ? -13.271 11.803 -0.158 1.00 95.38 276 GLN A CA 1
ATOM 2178 C C . GLN A 1 276 ? -14.456 10.921 -0.576 1.00 95.38 276 GLN A C 1
ATOM 2180 O O . GLN A 1 276 ? -15.375 10.713 0.224 1.00 95.38 276 GLN A O 1
ATOM 2185 N N . ASN A 1 277 ? -14.388 10.344 -1.776 1.00 88.81 277 ASN A N 1
ATOM 2186 C CA . ASN A 1 277 ? -15.457 9.545 -2.376 1.00 88.81 277 ASN A CA 1
ATOM 2187 C C . ASN A 1 277 ? -15.371 8.046 -2.052 1.00 88.81 277 ASN A C 1
ATOM 2189 O O . ASN A 1 277 ? -16.192 7.274 -2.536 1.00 88.81 277 ASN A O 1
ATOM 2193 N N . THR A 1 278 ? -14.420 7.621 -1.211 1.00 92.00 278 THR A N 1
ATOM 2194 C CA . THR A 1 278 ? -14.375 6.229 -0.731 1.00 92.00 278 THR A CA 1
ATOM 2195 C C . THR A 1 278 ? -15.688 5.848 -0.047 1.00 92.00 278 THR A C 1
ATOM 2197 O O . THR A 1 278 ? -16.286 6.668 0.661 1.00 92.00 278 THR A O 1
ATOM 2200 N N . VAL A 1 279 ? -16.127 4.606 -0.247 1.00 90.44 279 VAL A N 1
ATOM 2201 C CA . VAL A 1 279 ? -17.361 4.066 0.334 1.00 90.44 279 VAL A CA 1
ATOM 2202 C C . VAL A 1 279 ? -17.253 4.044 1.867 1.00 90.44 279 VAL A C 1
ATOM 2204 O O . VAL A 1 279 ? -16.267 3.566 2.427 1.00 90.44 279 VAL A O 1
ATOM 2207 N N . LYS A 1 280 ? -18.252 4.616 2.555 1.00 91.31 280 LYS A N 1
ATOM 2208 C CA . LYS A 1 280 ? -18.308 4.793 4.027 1.00 91.31 280 LYS A CA 1
ATOM 2209 C C . LYS A 1 280 ? -19.677 4.397 4.599 1.00 91.31 280 LYS A C 1
ATOM 2211 O O . LYS A 1 280 ? -20.162 5.003 5.550 1.00 91.31 280 LYS A O 1
ATOM 2216 N N . ASP A 1 281 ? -20.335 3.427 3.982 1.00 94.00 281 ASP A N 1
ATOM 2217 C CA . ASP A 1 281 ? -21.708 3.005 4.287 1.00 94.00 281 ASP A CA 1
ATOM 2218 C C . ASP A 1 281 ? -21.800 1.896 5.353 1.00 94.00 281 ASP A C 1
ATOM 2220 O O . ASP A 1 281 ? -22.896 1.468 5.716 1.00 94.00 281 ASP A O 1
ATOM 2224 N N . SER A 1 282 ? -20.660 1.457 5.895 1.00 94.50 282 SER A N 1
ATOM 2225 C CA . SER A 1 282 ? -20.579 0.365 6.861 1.00 94.50 282 SER A CA 1
ATOM 2226 C C . SER A 1 282 ? -19.667 0.689 8.042 1.00 94.50 282 SER A C 1
ATOM 2228 O O . SER A 1 282 ? -18.625 1.335 7.909 1.00 94.50 282 SER A O 1
ATOM 2230 N N . ILE A 1 283 ? -20.052 0.177 9.215 1.00 95.81 283 ILE A N 1
ATOM 2231 C CA . ILE A 1 283 ? -19.237 0.178 10.439 1.00 95.81 283 ILE A CA 1
ATOM 2232 C C . ILE A 1 283 ? -18.729 -1.222 10.798 1.00 95.81 283 ILE A C 1
ATOM 2234 O O . ILE A 1 283 ? -18.197 -1.423 11.890 1.00 95.81 283 ILE A O 1
ATOM 2238 N N . LYS A 1 284 ? -18.883 -2.201 9.896 1.00 95.06 284 LYS A N 1
ATOM 2239 C CA . LYS A 1 284 ? -18.368 -3.555 10.106 1.00 95.06 284 LYS A CA 1
ATOM 2240 C C . LYS A 1 284 ? -16.880 -3.489 10.457 1.00 95.06 284 LYS A C 1
ATOM 2242 O O . LYS A 1 284 ? -16.119 -2.777 9.807 1.00 95.06 284 LYS A O 1
ATOM 2247 N N . SER A 1 285 ? -16.478 -4.227 11.490 1.00 94.94 285 SER A N 1
ATOM 2248 C CA . SER A 1 285 ? -15.126 -4.284 12.076 1.00 94.94 285 SER A CA 1
ATOM 2249 C C . SER A 1 285 ? -14.628 -3.028 12.807 1.00 94.94 285 SER A C 1
ATOM 2251 O O . SER A 1 285 ? -13.617 -3.123 13.502 1.00 94.94 285 SER A O 1
ATOM 2253 N N . ARG A 1 286 ? -15.331 -1.885 12.722 1.00 96.69 286 ARG A N 1
ATOM 2254 C CA . ARG A 1 286 ? -14.970 -0.662 13.459 1.00 96.69 286 ARG A CA 1
ATOM 2255 C C . ARG A 1 286 ? -15.046 -0.899 14.961 1.00 96.69 286 ARG A C 1
ATOM 2257 O O . ARG A 1 286 ? -15.980 -1.544 15.436 1.00 96.69 286 ARG A O 1
ATOM 2264 N N . ILE A 1 287 ? -14.090 -0.362 15.708 1.00 97.25 287 ILE A N 1
ATOM 2265 C CA . ILE A 1 287 ? -13.988 -0.534 17.156 1.00 97.25 287 ILE A CA 1
ATOM 2266 C C . ILE A 1 287 ? -14.488 0.730 17.854 1.00 97.25 287 ILE A C 1
ATOM 2268 O O . ILE A 1 287 ? -13.943 1.816 17.666 1.00 97.25 287 ILE A O 1
ATOM 2272 N N . ILE A 1 288 ? -15.512 0.582 18.693 1.00 98.12 288 ILE A N 1
ATOM 2273 C CA . ILE A 1 288 ? -16.136 1.683 19.430 1.00 98.12 288 ILE A CA 1
ATOM 2274 C C . ILE A 1 288 ? -15.861 1.497 20.923 1.00 98.12 288 ILE A C 1
ATOM 2276 O O . ILE A 1 288 ? -16.270 0.501 21.526 1.00 98.12 288 ILE A O 1
ATOM 2280 N N . GLY A 1 289 ? -15.151 2.457 21.513 1.00 98.06 289 GLY A N 1
ATOM 2281 C CA . GLY A 1 289 ? -14.785 2.453 22.926 1.00 98.06 289 GLY A CA 1
ATOM 2282 C C . GLY A 1 289 ? -15.920 2.970 23.807 1.00 98.06 289 GLY A C 1
ATOM 2283 O O . GLY A 1 289 ? -16.345 4.114 23.660 1.00 98.06 289 GLY A O 1
ATOM 2284 N N . PHE A 1 290 ? -16.414 2.148 24.727 1.00 98.38 290 PHE A N 1
ATOM 2285 C CA . PHE A 1 290 ? -17.430 2.532 25.709 1.00 98.38 290 PHE A CA 1
ATOM 2286 C C . PHE A 1 290 ? -16.746 2.885 27.025 1.00 98.38 290 PHE A C 1
ATOM 2288 O O . PHE A 1 290 ? -16.244 1.997 27.707 1.00 98.38 290 PHE A O 1
ATOM 2295 N N . ILE A 1 291 ? -16.731 4.168 27.377 1.00 97.69 291 ILE A N 1
ATOM 2296 C CA . ILE A 1 291 ? -16.139 4.674 28.616 1.00 97.69 291 ILE A CA 1
ATOM 2297 C C . ILE A 1 291 ? -17.208 4.660 29.707 1.00 97.69 291 ILE A C 1
ATOM 2299 O O . ILE A 1 291 ? -18.225 5.350 29.585 1.00 97.69 291 ILE A O 1
ATOM 2303 N N . MET A 1 292 ? -16.988 3.872 30.760 1.00 97.19 292 MET A N 1
ATOM 2304 C CA . MET A 1 292 ? -17.930 3.734 31.871 1.00 97.19 292 MET A CA 1
ATOM 2305 C C . MET A 1 292 ? -17.287 3.214 33.159 1.00 97.19 292 MET A C 1
ATOM 2307 O O . MET A 1 292 ? -16.198 2.651 33.138 1.00 97.19 292 MET A O 1
ATOM 2311 N N . GLU A 1 293 ? -18.000 3.394 34.269 1.00 97.06 293 GLU A N 1
ATOM 2312 C CA . GLU A 1 293 ? -17.602 3.052 35.637 1.00 97.06 293 GLU A CA 1
ATOM 2313 C C . GLU A 1 293 ? -18.780 2.474 36.438 1.00 97.06 293 GLU A C 1
ATOM 2315 O O . GLU A 1 293 ? -19.916 2.397 35.959 1.00 97.06 293 GLU A O 1
ATOM 2320 N N . ASP A 1 294 ? -18.521 2.087 37.690 1.00 96.62 294 ASP A N 1
ATOM 2321 C CA . ASP A 1 294 ? -19.543 1.594 38.620 1.00 96.62 294 ASP A CA 1
ATOM 2322 C C . ASP A 1 294 ? -20.776 2.506 38.703 1.00 96.62 294 ASP A C 1
ATOM 2324 O O . ASP A 1 294 ? -20.690 3.718 38.911 1.00 96.62 294 ASP A O 1
ATOM 2328 N N . GLY A 1 295 ? -21.960 1.898 38.609 1.00 96.88 295 GLY A N 1
ATOM 2329 C CA . GLY A 1 295 ? -23.247 2.590 38.598 1.00 96.88 295 GLY A CA 1
ATOM 2330 C C . GLY A 1 295 ? -23.632 3.203 37.248 1.00 96.88 295 GLY A C 1
ATOM 2331 O O . GLY A 1 295 ? -24.471 4.109 37.213 1.00 96.88 295 GLY A O 1
ATOM 2332 N N . VAL A 1 296 ? -23.042 2.720 36.150 1.00 98.06 296 VAL A N 1
ATOM 2333 C CA . VAL A 1 296 ? -23.508 2.982 34.779 1.00 98.06 296 VAL A CA 1
ATOM 2334 C C . VAL A 1 296 ? -24.954 2.504 34.582 1.00 98.06 296 VAL A C 1
ATOM 2336 O O . VAL A 1 296 ? -25.410 1.567 35.240 1.00 98.06 296 VAL A O 1
ATOM 2339 N N . ASN A 1 297 ? -25.695 3.146 33.681 1.00 98.19 297 ASN A N 1
ATOM 2340 C CA . ASN A 1 297 ? -27.020 2.711 33.260 1.00 98.19 297 ASN A CA 1
ATOM 2341 C C . ASN A 1 297 ? -26.912 1.531 32.279 1.00 98.19 297 ASN A C 1
ATOM 2343 O O . ASN A 1 297 ? -26.561 1.712 31.111 1.00 98.19 297 ASN A O 1
ATOM 2347 N N . ALA A 1 298 ? -27.256 0.327 32.740 1.00 97.56 298 ALA A N 1
ATOM 2348 C CA . ALA A 1 298 ? -27.158 -0.881 31.922 1.00 97.56 298 ALA A CA 1
ATOM 2349 C C . ALA A 1 298 ? -28.073 -0.852 30.690 1.00 97.56 298 ALA A C 1
ATOM 2351 O O . ALA A 1 298 ? -27.692 -1.349 29.631 1.00 97.56 298 ALA A O 1
ATOM 2352 N N . SER A 1 299 ? -29.267 -0.262 30.806 1.00 97.12 299 SER A N 1
ATOM 2353 C CA . SER A 1 299 ? -30.236 -0.194 29.707 1.00 97.12 299 SER A CA 1
ATOM 2354 C C . SER A 1 299 ? -29.679 0.603 28.528 1.00 97.12 299 SER A C 1
ATOM 2356 O O . SER A 1 299 ? -29.756 0.155 27.383 1.00 97.12 299 SER A O 1
ATOM 2358 N N . ASP A 1 300 ? -29.071 1.757 28.804 1.00 95.88 300 ASP A N 1
ATOM 2359 C CA . ASP A 1 300 ? -28.520 2.630 27.764 1.00 95.88 300 ASP A CA 1
ATOM 2360 C C . ASP A 1 300 ? -27.312 1.974 27.078 1.00 95.88 300 ASP A C 1
ATOM 2362 O O . ASP A 1 300 ? -27.250 1.922 25.845 1.00 95.88 300 ASP A O 1
ATOM 2366 N N . VAL A 1 301 ? -26.408 1.384 27.872 1.00 97.62 301 VAL A N 1
ATOM 2367 C CA . VAL A 1 301 ? -25.246 0.628 27.377 1.00 97.62 301 VAL A CA 1
ATOM 2368 C C . VAL A 1 301 ? -25.688 -0.530 26.487 1.00 97.62 301 VAL A C 1
ATOM 2370 O O . VAL A 1 301 ? -25.258 -0.618 25.337 1.00 97.62 301 VAL A O 1
ATOM 2373 N N . ASN A 1 302 ? -26.574 -1.398 26.980 1.00 97.44 302 ASN A N 1
ATOM 2374 C CA . ASN A 1 302 ? -27.007 -2.594 26.258 1.00 97.44 302 ASN A CA 1
ATOM 2375 C C . ASN A 1 302 ? -27.797 -2.249 24.991 1.00 97.44 302 ASN A C 1
ATOM 2377 O O . ASN A 1 302 ? -27.626 -2.915 23.965 1.00 97.44 302 ASN A O 1
ATOM 2381 N N . SER A 1 303 ? -28.623 -1.199 25.031 1.00 97.31 303 SER A N 1
ATOM 2382 C CA . SER A 1 303 ? -29.398 -0.730 23.878 1.00 97.31 303 SER A CA 1
ATOM 2383 C C . SER A 1 303 ? -28.492 -0.282 22.732 1.00 97.31 303 SER A C 1
ATOM 2385 O O . SER A 1 303 ? -28.670 -0.729 21.595 1.00 97.31 303 SER A O 1
ATOM 2387 N N . LEU A 1 304 ? -27.492 0.562 23.014 1.00 97.88 304 LEU A N 1
ATOM 2388 C CA . LEU A 1 304 ? -26.572 1.039 21.983 1.00 97.88 304 LEU A CA 1
ATOM 2389 C C . LEU A 1 304 ? -25.600 -0.058 21.538 1.00 97.88 304 LEU A C 1
ATOM 2391 O O . LEU A 1 304 ? -25.451 -0.273 20.335 1.00 97.88 304 LEU A O 1
ATOM 2395 N N . LYS A 1 305 ? -25.000 -0.794 22.483 1.00 97.88 305 LYS A N 1
ATOM 2396 C CA . LYS A 1 305 ? -24.085 -1.909 22.196 1.00 97.88 305 LYS A CA 1
ATOM 2397 C C . LYS A 1 305 ? -24.724 -2.916 21.242 1.00 97.88 305 LYS A C 1
ATOM 2399 O O . LYS A 1 305 ? -24.157 -3.206 20.195 1.00 97.88 305 LYS A O 1
ATOM 2404 N N . SER A 1 306 ? -25.950 -3.351 21.538 1.00 97.62 306 SER A N 1
ATOM 2405 C CA . SER A 1 306 ? -26.672 -4.315 20.699 1.00 97.62 306 SER A CA 1
ATOM 2406 C C . SER A 1 306 ? -26.936 -3.793 19.286 1.00 97.62 306 SER A C 1
ATOM 2408 O O . SER A 1 306 ? -26.910 -4.570 18.337 1.00 97.62 306 SER A O 1
ATOM 2410 N N . LYS A 1 307 ? -27.217 -2.494 19.118 1.00 97.88 307 LYS A N 1
ATOM 2411 C CA . LYS A 1 307 ? -27.418 -1.892 17.788 1.00 97.88 307 LYS A CA 1
ATOM 2412 C C . LYS A 1 307 ? -26.116 -1.860 16.988 1.00 97.88 307 LYS A C 1
ATOM 2414 O O . LYS A 1 307 ? -26.128 -2.213 15.816 1.00 97.88 307 LYS A O 1
ATOM 2419 N N . LEU A 1 308 ? -25.014 -1.465 17.623 1.00 97.81 308 LEU A N 1
ATOM 2420 C CA . LEU A 1 308 ? -23.699 -1.379 16.985 1.00 97.81 308 LEU A CA 1
ATOM 2421 C C . LEU A 1 308 ? -23.171 -2.763 16.586 1.00 97.81 308 LEU A C 1
ATOM 2423 O O . LEU A 1 308 ? -22.746 -2.949 15.448 1.00 97.81 308 LEU A O 1
ATOM 2427 N N . GLU A 1 309 ? -23.270 -3.744 17.485 1.00 96.31 309 GLU A N 1
ATOM 2428 C CA . GLU A 1 309 ? -22.823 -5.119 17.234 1.00 96.31 309 GLU A CA 1
ATOM 2429 C C . GLU A 1 309 ? -23.671 -5.813 16.159 1.00 96.31 309 GLU A C 1
ATOM 2431 O O . GLU A 1 309 ? -23.129 -6.523 15.315 1.00 96.31 309 GLU A O 1
ATOM 2436 N N . LYS A 1 310 ? -24.987 -5.546 16.101 1.00 96.88 310 LYS A N 1
ATOM 2437 C CA . LYS A 1 310 ? -25.849 -6.020 14.999 1.00 96.88 310 LYS A CA 1
ATOM 2438 C C . LYS A 1 310 ? -25.436 -5.464 13.635 1.00 96.88 310 LYS A C 1
ATOM 2440 O O . LYS A 1 310 ? -25.622 -6.145 12.633 1.00 96.88 310 LYS A O 1
ATOM 2445 N N . SER A 1 311 ? -24.866 -4.262 13.599 1.00 96.00 311 SER A N 1
ATOM 2446 C CA . SER A 1 311 ? -24.304 -3.651 12.388 1.00 96.00 311 SER A CA 1
ATOM 2447 C C . SER A 1 311 ? -22.840 -4.050 12.131 1.00 96.00 311 SER A C 1
ATOM 2449 O O . SER A 1 311 ? -22.207 -3.514 11.224 1.00 96.00 311 SER A O 1
ATOM 2451 N N . GLY A 1 312 ? -22.287 -4.983 12.916 1.00 94.88 312 GLY A N 1
ATOM 2452 C CA . GLY A 1 312 ? -20.950 -5.549 12.728 1.00 94.88 312 GLY A CA 1
ATOM 2453 C C . GLY A 1 312 ? -19.798 -4.756 13.351 1.00 94.88 312 GLY A C 1
ATOM 2454 O O . GLY A 1 312 ? -18.643 -5.119 13.122 1.00 94.88 312 GLY A O 1
ATOM 2455 N N . ALA A 1 313 ? -20.070 -3.689 14.107 1.00 96.75 313 ALA A N 1
ATOM 2456 C CA . ALA A 1 313 ? -19.038 -3.003 14.884 1.00 96.75 313 ALA A CA 1
ATOM 2457 C C . ALA A 1 313 ? -18.653 -3.813 16.133 1.00 96.75 313 ALA A C 1
ATOM 2459 O O . ALA A 1 313 ? -19.425 -4.626 16.638 1.00 96.75 313 ALA A O 1
ATOM 2460 N N 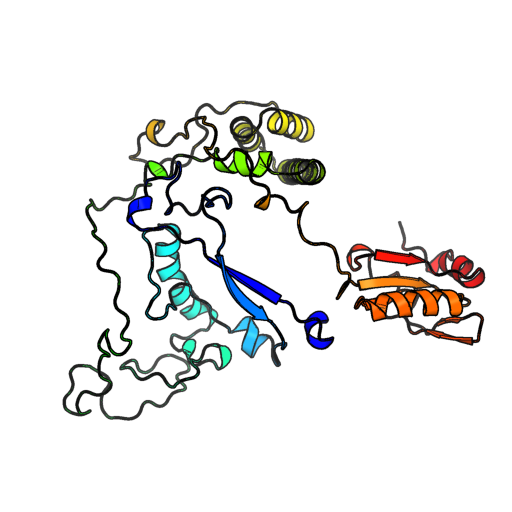. VAL A 1 314 ? -17.461 -3.556 16.660 1.00 96.25 314 VAL A N 1
ATOM 2461 C CA . VAL A 1 314 ? -16.928 -4.184 17.869 1.00 96.25 314 VAL A CA 1
ATOM 2462 C C . VAL A 1 314 ? -16.962 -3.170 19.004 1.00 96.25 314 VAL A C 1
ATOM 2464 O O . VAL A 1 314 ? -16.259 -2.162 18.965 1.00 96.25 314 VAL A O 1
ATOM 2467 N N . VAL A 1 315 ? -17.735 -3.447 20.050 1.00 97.38 315 VAL A N 1
ATOM 2468 C CA . VAL A 1 315 ? -17.738 -2.615 21.258 1.00 97.38 315 VAL A CA 1
ATOM 2469 C C . VAL A 1 315 ? -16.677 -3.117 22.233 1.00 97.38 315 VAL A C 1
ATOM 2471 O O . VAL A 1 315 ? -16.612 -4.306 22.540 1.00 97.38 315 VAL A O 1
ATOM 2474 N N . GLN A 1 316 ? -15.836 -2.209 22.729 1.00 97.31 316 GLN A N 1
ATOM 2475 C CA . GLN A 1 316 ? -14.834 -2.510 23.753 1.00 97.31 316 GLN A CA 1
ATOM 2476 C C . GLN A 1 316 ? -14.996 -1.559 24.931 1.00 97.31 316 GLN A C 1
ATOM 2478 O O . GLN A 1 316 ? -15.105 -0.350 24.755 1.00 97.31 316 GLN A O 1
ATOM 2483 N N . ILE A 1 317 ? -15.021 -2.114 26.137 1.00 98.19 317 ILE A N 1
ATOM 2484 C CA . ILE A 1 317 ? -15.296 -1.361 27.360 1.00 98.19 317 ILE A CA 1
ATOM 2485 C C . ILE A 1 317 ? -13.986 -0.810 27.929 1.00 98.19 317 ILE A C 1
ATOM 2487 O O . ILE A 1 317 ? -12.993 -1.538 28.010 1.00 98.19 317 ILE A O 1
ATOM 2491 N N . ILE A 1 318 ? -14.013 0.462 28.322 1.00 97.81 318 ILE A N 1
ATOM 2492 C CA . ILE A 1 318 ? -12.911 1.236 28.891 1.00 97.81 318 ILE A CA 1
ATOM 2493 C C . ILE A 1 318 ? -13.359 1.772 30.257 1.00 97.81 318 ILE A C 1
ATOM 2495 O O . ILE A 1 318 ? -14.441 2.349 30.369 1.00 97.81 318 ILE A O 1
ATOM 2499 N N . SER A 1 319 ? -12.527 1.603 31.279 1.00 96.38 319 SER A N 1
ATOM 2500 C CA . SER A 1 319 ? -12.811 2.022 32.662 1.00 96.38 319 SER A CA 1
ATOM 2501 C C . SER A 1 319 ? -11.554 2.530 33.365 1.00 96.38 319 SER A C 1
ATOM 2503 O O . SER A 1 319 ? -10.473 2.469 32.795 1.00 96.38 319 SER A O 1
ATOM 2505 N N . GLY A 1 320 ? -11.630 3.032 34.591 1.00 94.06 320 GLY A N 1
ATOM 2506 C CA . GLY A 1 320 ? -10.463 3.366 35.408 1.00 94.06 320 GLY A CA 1
ATOM 2507 C C . GLY A 1 320 ? -9.550 2.172 35.687 1.00 94.06 320 GLY A C 1
ATOM 2508 O O . GLY A 1 320 ? -8.331 2.314 35.777 1.00 94.06 320 GLY A O 1
ATOM 2509 N N . SER A 1 321 ? -10.114 0.962 35.741 1.00 93.12 321 SER A N 1
ATOM 2510 C CA . SER A 1 321 ? -9.371 -0.284 35.951 1.00 93.12 321 SER A CA 1
ATOM 2511 C C . SER A 1 321 ? -9.929 -1.438 35.112 1.00 93.12 321 SER A C 1
ATOM 2513 O O . SER A 1 321 ? -10.941 -1.298 34.434 1.00 93.12 321 SER A O 1
ATOM 2515 N N . LEU A 1 322 ? -9.270 -2.599 35.159 1.00 95.94 322 LEU A N 1
ATOM 2516 C CA . LEU A 1 322 ? -9.779 -3.841 34.559 1.00 95.94 322 LEU A CA 1
ATOM 2517 C C . LEU A 1 322 ? -10.722 -4.615 35.498 1.00 95.94 322 LEU A C 1
ATOM 2519 O O . LEU A 1 322 ? -11.119 -5.735 35.184 1.00 95.94 322 LEU A O 1
ATOM 2523 N N . ALA A 1 323 ? -11.057 -4.054 36.665 1.00 95.69 323 ALA A N 1
ATOM 2524 C CA . ALA A 1 323 ? -12.021 -4.668 37.564 1.00 95.69 323 ALA A CA 1
ATOM 2525 C C . ALA A 1 323 ? -13.427 -4.639 36.948 1.00 95.69 323 ALA A C 1
ATOM 2527 O O . ALA A 1 323 ? -13.793 -3.712 36.224 1.00 95.69 323 ALA A O 1
ATOM 2528 N N . ALA A 1 324 ? -14.218 -5.664 37.256 1.00 97.44 324 ALA A N 1
ATOM 2529 C CA . ALA A 1 324 ? -15.593 -5.755 36.795 1.00 97.44 324 ALA A CA 1
ATOM 2530 C C . ALA A 1 324 ? -16.434 -4.581 37.325 1.00 97.44 324 ALA A C 1
ATOM 2532 O O . ALA A 1 324 ? -16.376 -4.249 38.508 1.00 97.44 324 ALA A O 1
ATOM 2533 N N . ILE A 1 325 ? -17.240 -3.993 36.444 1.00 96.88 325 ILE A N 1
ATOM 2534 C CA . ILE A 1 325 ? -18.124 -2.865 36.733 1.00 96.88 325 ILE A CA 1
ATOM 2535 C C . ILE A 1 325 ? -19.509 -3.390 37.076 1.00 96.88 325 ILE A C 1
ATOM 2537 O O . ILE A 1 325 ? -20.084 -4.166 36.309 1.00 96.88 325 ILE A O 1
ATOM 2541 N N . LYS A 1 326 ? -20.095 -2.898 38.167 1.00 98.12 326 LYS A N 1
ATOM 2542 C CA . LYS A 1 326 ? -21.489 -3.166 38.521 1.00 98.12 326 LYS A CA 1
ATOM 2543 C C . LYS A 1 326 ? -22.392 -2.004 38.119 1.00 98.12 326 LYS A C 1
ATOM 2545 O O . LYS A 1 326 ? -22.299 -0.902 38.662 1.00 98.12 326 LYS A O 1
ATOM 2550 N N . ALA A 1 327 ? -23.307 -2.261 37.193 1.00 97.62 327 ALA A N 1
ATOM 2551 C CA . ALA A 1 327 ? -24.298 -1.299 36.732 1.00 97.62 327 ALA A CA 1
ATOM 2552 C C . ALA A 1 327 ? -25.408 -1.038 37.768 1.00 97.62 327 ALA A C 1
ATOM 2554 O O . ALA A 1 327 ? -25.513 -1.707 38.800 1.00 97.62 327 ALA A O 1
ATOM 2555 N N . ASN A 1 328 ? -26.260 -0.052 37.484 1.00 96.62 328 ASN A N 1
ATOM 2556 C CA . ASN A 1 328 ? -27.373 0.357 38.345 1.00 96.62 328 ASN A CA 1
ATOM 2557 C C . ASN A 1 328 ? -28.433 -0.735 38.591 1.00 96.62 328 ASN A C 1
ATOM 2559 O O . ASN A 1 328 ? -29.083 -0.712 39.633 1.00 96.62 328 ASN A O 1
ATOM 2563 N N . ASP A 1 329 ? -28.594 -1.684 37.669 1.00 96.56 329 ASP A N 1
ATOM 2564 C CA . ASP A 1 329 ? -29.498 -2.836 37.783 1.00 96.56 329 ASP A CA 1
ATOM 2565 C C . ASP A 1 329 ? -28.799 -4.107 38.305 1.00 96.56 329 ASP A C 1
ATOM 2567 O O . ASP A 1 329 ? -29.421 -5.159 38.434 1.00 96.56 329 ASP A O 1
ATOM 2571 N N . GLY A 1 330 ? -27.506 -4.010 38.633 1.00 96.12 330 GLY A N 1
ATOM 2572 C CA . GLY A 1 330 ? -26.680 -5.127 39.079 1.00 96.12 330 GLY A CA 1
ATOM 2573 C C . GLY A 1 330 ? -26.000 -5.920 37.961 1.00 96.12 330 GLY A C 1
ATOM 2574 O O . GLY A 1 330 ? -25.219 -6.812 38.294 1.00 96.12 330 GLY A O 1
ATOM 2575 N N . THR A 1 331 ? -26.234 -5.592 36.684 1.00 97.31 331 THR A N 1
ATOM 2576 C CA . THR A 1 331 ? -25.501 -6.166 35.544 1.00 97.31 331 THR A CA 1
ATOM 2577 C C . THR A 1 331 ? -24.001 -5.954 35.719 1.00 97.31 331 THR A C 1
ATOM 2579 O O . THR A 1 331 ? -23.562 -4.878 36.132 1.00 97.31 331 THR A O 1
ATOM 2582 N N . ILE A 1 332 ? -23.215 -6.980 35.394 1.00 98.00 332 ILE A N 1
ATOM 2583 C CA . ILE A 1 332 ? -21.756 -6.925 35.445 1.00 98.00 332 ILE A CA 1
ATOM 2584 C C . ILE A 1 332 ? -21.202 -6.724 34.037 1.00 98.00 332 ILE A C 1
ATOM 2586 O O . ILE A 1 332 ? -21.562 -7.453 33.113 1.00 98.00 332 ILE A O 1
ATOM 2590 N N . PHE A 1 333 ? -20.317 -5.744 33.888 1.00 97.56 333 PHE A N 1
ATOM 2591 C CA . PHE A 1 333 ? -19.570 -5.479 32.665 1.00 97.56 333 PHE A CA 1
ATOM 2592 C C . PHE A 1 333 ? -18.075 -5.684 32.912 1.00 97.56 333 PHE A C 1
ATOM 2594 O O . PHE A 1 333 ? -17.552 -5.238 33.930 1.00 97.56 333 PHE A O 1
ATOM 2601 N N . GLU A 1 334 ? -17.379 -6.322 31.973 1.00 97.62 334 GLU A N 1
ATOM 2602 C CA . GLU A 1 334 ? -15.937 -6.571 32.063 1.00 97.62 334 GLU A CA 1
ATOM 2603 C C . GLU A 1 334 ? -15.176 -5.605 31.142 1.00 97.62 334 GLU A C 1
ATOM 2605 O O . GLU A 1 334 ? -15.315 -5.684 29.914 1.00 97.62 334 GLU A O 1
ATOM 2610 N N . PRO A 1 335 ? -14.395 -4.660 31.695 1.00 97.38 335 PRO A N 1
ATOM 2611 C CA . PRO A 1 335 ? -13.557 -3.782 30.893 1.00 97.38 335 PRO A CA 1
ATOM 2612 C C . PRO A 1 335 ? -12.484 -4.561 30.139 1.00 97.38 335 PRO A C 1
ATOM 2614 O O . PRO A 1 335 ? -11.785 -5.399 30.703 1.00 97.38 335 PRO A O 1
ATOM 2617 N N . LYS A 1 336 ? -12.310 -4.234 28.856 1.00 97.00 336 LYS A N 1
ATOM 2618 C CA . LYS A 1 336 ? -11.179 -4.731 28.061 1.00 97.00 336 LYS A CA 1
ATOM 2619 C C . LYS A 1 336 ? -9.937 -3.866 28.264 1.00 97.00 336 LYS A C 1
ATOM 2621 O O . LYS A 1 336 ? -8.819 -4.361 28.161 1.00 97.00 336 LYS A O 1
ATOM 2626 N N . HIS A 1 337 ? -10.151 -2.583 28.547 1.00 96.81 337 HIS A N 1
ATOM 2627 C CA . HIS A 1 337 ? -9.105 -1.582 28.705 1.00 96.81 337 HIS A CA 1
ATOM 2628 C C . HIS A 1 337 ? -9.319 -0.768 29.972 1.00 96.81 337 HIS A C 1
ATOM 2630 O O . HIS A 1 337 ? -10.455 -0.535 30.390 1.00 96.81 337 HIS A O 1
ATOM 2636 N N . SER A 1 338 ? -8.219 -0.283 30.534 1.00 95.06 338 SER A N 1
ATOM 2637 C CA . SER A 1 338 ? -8.239 0.811 31.490 1.00 95.06 338 SER A CA 1
ATOM 2638 C C . SER A 1 338 ? -7.885 2.132 30.801 1.00 95.06 338 SER A C 1
ATOM 2640 O O . SER A 1 338 ? -7.184 2.146 29.791 1.00 95.06 338 SER A O 1
ATOM 2642 N N . LEU A 1 339 ? -8.299 3.265 31.365 1.00 93.19 339 LEU A N 1
ATOM 2643 C CA . LEU A 1 339 ? -7.940 4.604 30.882 1.00 93.19 339 LEU A CA 1
ATOM 2644 C C . LEU A 1 339 ? -6.418 4.819 30.832 1.00 93.19 339 LEU A C 1
ATOM 2646 O O . LEU A 1 339 ? -5.944 5.644 30.059 1.00 93.19 339 LEU A O 1
ATOM 2650 N N . ALA A 1 340 ? -5.658 4.066 31.631 1.00 91.25 340 ALA A N 1
ATOM 2651 C CA . ALA A 1 340 ? -4.202 4.131 31.677 1.00 91.25 340 ALA A CA 1
ATOM 2652 C C . ALA A 1 340 ? -3.497 3.239 30.636 1.00 91.25 340 ALA A C 1
ATOM 2654 O O . ALA A 1 340 ? -2.325 3.472 30.351 1.00 91.25 340 ALA A O 1
ATOM 2655 N N . ASN A 1 341 ? -4.160 2.207 30.095 1.00 93.25 341 ASN A N 1
ATOM 2656 C CA . ASN A 1 341 ? -3.531 1.234 29.187 1.00 93.25 341 ASN A CA 1
ATOM 2657 C C . ASN A 1 341 ? -3.990 1.340 27.723 1.00 93.25 341 ASN A C 1
ATOM 2659 O O . ASN A 1 341 ? -3.530 0.565 26.885 1.00 93.25 341 ASN A O 1
ATOM 2663 N N . THR A 1 342 ? -4.873 2.289 27.416 1.00 94.81 342 THR A N 1
ATOM 2664 C CA . THR A 1 342 ? -5.345 2.571 26.059 1.00 94.81 342 THR A CA 1
ATOM 2665 C C . THR A 1 342 ? -5.324 4.070 25.772 1.00 94.81 342 THR A C 1
ATOM 2667 O O . THR A 1 342 ? -5.127 4.892 26.663 1.00 94.81 342 THR A O 1
ATOM 2670 N N . ALA A 1 343 ? -5.544 4.439 24.5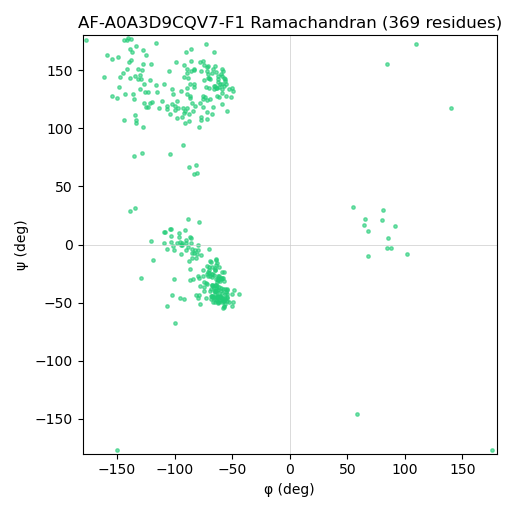15 1.00 94.81 343 ALA A N 1
ATOM 2671 C CA . ALA A 1 343 ? -5.685 5.819 24.078 1.00 94.81 343 ALA A CA 1
ATOM 2672 C C . ALA A 1 343 ? -6.828 5.940 23.063 1.00 94.81 343 ALA A C 1
ATOM 2674 O O . ALA A 1 343 ? -7.196 4.971 22.400 1.00 94.81 343 ALA A O 1
ATOM 2675 N N . SER A 1 344 ? -7.373 7.149 22.900 1.00 95.94 344 SER A N 1
ATOM 2676 C CA . SER A 1 344 ? -8.476 7.404 21.959 1.00 95.94 344 SER A CA 1
ATOM 2677 C C . SER A 1 344 ? -8.137 7.015 20.517 1.00 95.94 344 SER A C 1
ATOM 2679 O O . SER A 1 344 ? -9.015 6.562 19.792 1.00 95.94 344 SER A O 1
ATOM 2681 N N . VAL A 1 345 ? -6.862 7.117 20.125 1.00 96.75 345 VAL A N 1
ATOM 2682 C CA . VAL A 1 345 ? -6.354 6.750 18.791 1.00 96.75 345 VAL A CA 1
ATOM 2683 C C . VAL A 1 345 ? -6.493 5.260 18.454 1.00 96.75 345 VAL A C 1
ATOM 2685 O O . VAL A 1 345 ? -6.335 4.886 17.297 1.00 96.75 345 VAL A O 1
ATOM 2688 N N . CYS A 1 346 ? -6.786 4.403 19.437 1.00 96.00 346 CYS A N 1
ATOM 2689 C CA . CYS A 1 346 ? -7.014 2.970 19.237 1.00 96.00 346 CYS A CA 1
ATOM 2690 C C . CYS A 1 346 ? -8.460 2.629 18.825 1.00 96.00 346 CYS A C 1
ATOM 2692 O O . CYS A 1 346 ? -8.757 1.455 18.598 1.00 96.00 346 CYS A O 1
ATOM 2694 N N . PHE A 1 347 ? -9.357 3.618 18.760 1.00 97.25 347 PHE A N 1
ATOM 2695 C CA . PHE A 1 347 ? -10.786 3.433 18.498 1.00 97.25 347 PHE A CA 1
ATOM 2696 C C . PHE A 1 347 ? -11.258 4.332 17.353 1.00 97.25 347 PHE A C 1
ATOM 2698 O O . PHE A 1 347 ? -10.757 5.438 17.167 1.00 97.25 347 PHE A O 1
ATOM 2705 N N . ASP A 1 348 ? -12.274 3.880 16.618 1.00 97.25 348 ASP A N 1
ATOM 2706 C CA . ASP A 1 348 ? -12.911 4.663 15.554 1.00 97.25 348 ASP A CA 1
ATOM 2707 C C . ASP A 1 348 ? -13.910 5.689 16.115 1.00 97.25 348 ASP A C 1
ATOM 2709 O O . ASP A 1 348 ? -14.174 6.720 15.497 1.00 97.25 348 ASP A O 1
ATOM 2713 N N . ALA A 1 349 ? -14.481 5.408 17.290 1.00 98.00 349 ALA A N 1
ATOM 2714 C CA . ALA A 1 349 ? -15.356 6.316 18.022 1.00 98.00 349 ALA A CA 1
ATOM 2715 C C . ALA A 1 349 ? -15.339 6.011 19.526 1.00 98.00 349 ALA A C 1
ATOM 2717 O O . ALA A 1 349 ? -15.023 4.897 19.950 1.00 98.00 349 ALA A O 1
ATOM 2718 N N . LEU A 1 350 ? -15.737 6.999 20.329 1.00 98.00 350 LEU A N 1
ATOM 2719 C CA . LEU A 1 350 ? -15.900 6.868 21.774 1.00 98.00 350 LEU A CA 1
ATOM 2720 C C . LEU A 1 350 ? -17.334 7.207 22.181 1.00 98.00 350 LEU A C 1
ATOM 2722 O O . LEU A 1 350 ? -17.933 8.151 21.665 1.00 98.00 350 LEU A O 1
ATOM 2726 N N . TYR A 1 351 ? -17.861 6.455 23.140 1.00 97.81 351 TYR A N 1
ATOM 2727 C CA . TYR A 1 351 ? -19.152 6.690 23.772 1.00 97.81 351 TYR A CA 1
ATOM 2728 C C . TYR A 1 351 ? -18.968 6.730 25.287 1.00 97.81 351 TYR A C 1
ATOM 2730 O O . TYR A 1 351 ? -18.482 5.769 25.878 1.00 97.81 351 TYR A O 1
ATOM 2738 N N . ILE A 1 352 ? -19.353 7.837 25.918 1.00 96.94 352 ILE A N 1
ATOM 2739 C CA . ILE A 1 352 ? -19.371 7.956 27.379 1.00 96.94 352 ILE A CA 1
ATOM 2740 C C . ILE A 1 352 ? -20.760 7.532 27.849 1.00 96.94 352 ILE A C 1
ATOM 2742 O O . ILE A 1 352 ? -21.752 8.183 27.514 1.00 96.94 352 ILE A O 1
ATOM 2746 N N . ALA A 1 353 ? -20.834 6.428 28.590 1.00 96.69 353 ALA A N 1
ATOM 2747 C CA . ALA A 1 353 ? -22.109 5.869 29.012 1.00 96.69 353 ALA A CA 1
ATOM 2748 C C . ALA A 1 353 ? -22.783 6.724 30.095 1.00 96.69 353 ALA A C 1
ATOM 2750 O O . 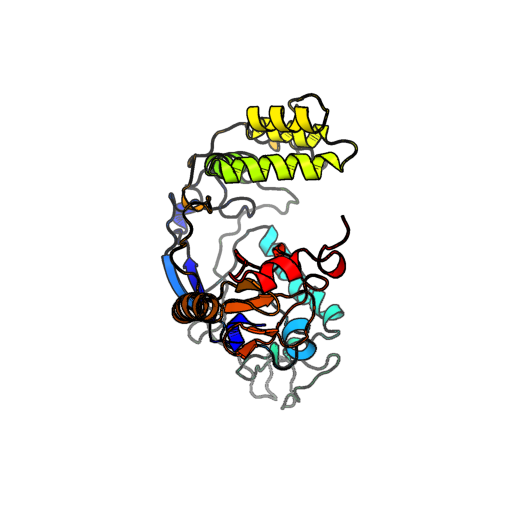ALA A 1 353 ? -22.132 7.365 30.923 1.00 96.69 353 ALA A O 1
ATOM 2751 N N . SER A 1 354 ? -24.115 6.720 30.097 1.00 96.25 354 SER A N 1
ATOM 2752 C CA . SER A 1 354 ? -24.915 7.444 31.083 1.00 96.25 354 SER A CA 1
ATOM 2753 C C . SER A 1 354 ? -24.901 6.741 32.448 1.00 96.25 354 SER A C 1
ATOM 2755 O O . SER A 1 354 ? -24.735 5.528 32.557 1.00 96.25 354 SER A O 1
ATOM 2757 N N . GLY A 1 355 ? -25.112 7.507 33.518 1.00 96.56 355 GLY A N 1
ATOM 2758 C CA . GLY A 1 355 ? -25.166 7.003 34.891 1.00 96.56 355 GLY A CA 1
ATOM 2759 C C . GLY A 1 355 ? -24.473 7.969 35.839 1.00 96.56 355 GLY A C 1
ATOM 2760 O O . GLY A 1 355 ? -23.277 8.211 35.712 1.00 96.56 355 GLY A O 1
ATOM 2761 N N . LYS A 1 356 ? -25.218 8.540 36.794 1.00 96.00 356 LYS A N 1
ATOM 2762 C CA . LYS A 1 356 ? -24.693 9.596 37.676 1.00 96.00 356 LYS A CA 1
ATOM 2763 C C . LYS A 1 356 ? -23.458 9.134 38.457 1.00 96.00 356 LYS A C 1
ATOM 2765 O O . LYS A 1 356 ? -22.438 9.809 38.420 1.00 96.00 356 LYS A O 1
ATOM 2770 N N . LYS A 1 357 ? -23.539 7.959 39.090 1.00 95.38 357 LYS A N 1
ATOM 2771 C CA . LYS A 1 357 ? -22.430 7.384 39.863 1.00 95.38 357 LYS A CA 1
ATOM 2772 C C . LYS A 1 357 ? -21.226 7.047 38.973 1.00 95.38 357 LYS A C 1
ATOM 2774 O O . LYS A 1 357 ? -20.101 7.351 39.345 1.00 95.38 357 LYS A O 1
ATOM 2779 N N . SER A 1 358 ? -21.467 6.519 37.770 1.00 96.12 358 SER A N 1
ATOM 2780 C CA . SER A 1 358 ? -20.405 6.279 36.783 1.00 96.12 358 SER A CA 1
ATOM 2781 C C . SER A 1 358 ? -19.699 7.578 36.391 1.00 96.12 358 SER A C 1
ATOM 2783 O O . SER A 1 358 ? -18.477 7.622 36.344 1.00 96.12 358 SER A O 1
ATOM 2785 N N . ALA A 1 359 ? -20.447 8.651 36.121 1.00 94.69 359 ALA A N 1
ATOM 2786 C CA . ALA A 1 359 ? -19.869 9.944 35.762 1.00 94.69 359 ALA A CA 1
ATOM 2787 C C . ALA A 1 359 ? -19.063 10.559 36.918 1.00 94.69 359 ALA A C 1
ATOM 2789 O O . ALA A 1 359 ? -17.971 11.073 36.695 1.00 94.69 359 ALA A O 1
ATOM 2790 N N . GLU A 1 360 ? -19.570 10.472 38.152 1.00 94.38 360 GLU A N 1
ATOM 2791 C CA . GLU A 1 360 ? -18.844 10.900 39.355 1.00 94.38 360 GLU A CA 1
ATOM 2792 C C . GLU A 1 360 ? -17.532 10.118 39.514 1.00 94.38 360 GLU A C 1
ATOM 2794 O O . GLU A 1 360 ? -16.479 10.722 39.707 1.00 94.38 360 GLU A O 1
ATOM 2799 N N . ASN A 1 361 ? -17.570 8.797 39.325 1.00 93.00 361 ASN A N 1
ATOM 2800 C CA . ASN A 1 361 ? -16.391 7.937 39.402 1.00 93.00 361 ASN A CA 1
ATOM 2801 C C . ASN A 1 361 ? -15.359 8.229 38.302 1.00 93.00 361 ASN A C 1
ATOM 2803 O O . ASN A 1 361 ? -14.161 8.260 38.577 1.00 93.00 361 ASN A O 1
ATOM 2807 N N . LEU A 1 362 ? -15.796 8.498 37.069 1.00 92.38 362 LEU A N 1
ATOM 2808 C CA . LEU A 1 362 ? -14.902 8.898 35.975 1.00 92.38 362 LEU A CA 1
ATOM 2809 C C . LEU A 1 362 ? -14.186 10.226 36.266 1.00 92.38 362 LEU A C 1
ATOM 2811 O O . LEU A 1 362 ? -13.076 10.448 35.792 1.00 92.38 362 LEU A O 1
ATOM 2815 N N . LEU A 1 363 ? -14.805 11.115 37.048 1.00 90.81 363 LEU A N 1
ATOM 2816 C CA . LEU A 1 363 ? -14.230 12.410 37.413 1.00 90.81 363 LEU A CA 1
ATOM 2817 C C . LEU A 1 363 ? -13.258 12.341 38.598 1.00 90.81 363 LEU A C 1
ATOM 2819 O O . LEU A 1 363 ? -12.613 13.363 38.875 1.00 90.81 363 LEU A O 1
ATOM 2823 N N . ASN A 1 364 ? -13.130 11.193 39.273 1.00 89.19 364 ASN A N 1
ATOM 2824 C CA . ASN A 1 364 ? -12.161 10.995 40.351 1.00 89.19 364 ASN A CA 1
ATOM 2825 C C . ASN A 1 364 ? -10.734 11.233 39.848 1.00 89.19 364 ASN A C 1
ATOM 2827 O O . ASN A 1 364 ? -10.396 10.912 38.711 1.00 89.19 364 ASN A O 1
ATOM 2831 N N . SER A 1 365 ? -9.875 11.790 40.703 1.00 80.94 365 SER A N 1
ATOM 2832 C CA . SER A 1 365 ? -8.497 12.146 40.337 1.00 80.94 365 SER A CA 1
ATOM 2833 C C . SER A 1 365 ? -7.661 10.955 39.870 1.00 80.94 365 SER A C 1
ATOM 2835 O O . SER A 1 365 ? -6.782 11.137 39.040 1.00 80.94 365 SER A O 1
ATOM 2837 N N . GLU A 1 366 ? -7.956 9.752 40.359 1.00 80.88 366 GLU A N 1
ATOM 2838 C CA . GLU A 1 366 ? -7.284 8.508 39.955 1.00 80.88 366 GLU A CA 1
ATOM 2839 C C . GLU A 1 366 ? -7.590 8.116 38.499 1.00 80.88 366 GLU A C 1
ATOM 2841 O O . GLU A 1 366 ? -6.767 7.486 37.843 1.00 80.88 366 GLU A O 1
ATOM 2846 N N . ASN A 1 367 ? -8.738 8.558 37.976 1.00 79.44 367 ASN A N 1
ATOM 2847 C CA . ASN A 1 367 ? -9.206 8.298 36.614 1.00 79.44 367 ASN A CA 1
ATOM 2848 C C . ASN A 1 367 ? -8.910 9.454 35.647 1.00 79.44 367 ASN A C 1
ATOM 2850 O O . ASN A 1 367 ? -9.257 9.387 34.468 1.00 79.44 367 ASN A O 1
ATOM 2854 N N . ARG A 1 368 ? -8.254 10.519 36.126 1.00 70.56 368 ARG A N 1
ATOM 2855 C CA . ARG A 1 368 ? -7.743 11.596 35.278 1.00 70.56 368 ARG A CA 1
ATOM 2856 C C . ARG A 1 368 ? -6.310 11.240 34.894 1.00 70.56 368 ARG A C 1
ATOM 2858 O O . ARG A 1 368 ? -5.433 11.368 35.749 1.00 70.56 368 ARG A O 1
ATOM 2865 N N . PRO A 1 369 ? -6.037 10.794 33.654 1.00 59.12 369 PRO A N 1
ATOM 2866 C CA . PRO A 1 369 ? -4.658 10.635 33.220 1.00 59.12 369 PRO A CA 1
ATOM 2867 C C . PRO A 1 369 ? -3.943 11.975 33.413 1.00 59.12 369 PRO A C 1
ATOM 2869 O O . PRO A 1 369 ? -4.473 13.022 33.031 1.00 59.12 369 PRO A O 1
ATOM 2872 N N . GLY A 1 370 ? -2.798 11.939 34.100 1.00 55.56 370 GLY A N 1
ATOM 2873 C CA . GLY A 1 370 ? -1.993 13.123 34.381 1.00 55.56 370 GLY A CA 1
ATOM 2874 C C . GLY A 1 370 ? -1.743 13.903 33.093 1.00 55.56 370 GLY A C 1
ATOM 2875 O O . GLY A 1 370 ? -1.330 13.320 32.092 1.00 55.56 370 GLY A O 1
ATOM 2876 N N . THR A 1 371 ? -2.073 15.191 33.128 1.00 42.56 371 THR A N 1
ATOM 2877 C CA . THR A 1 371 ? -1.765 16.170 32.077 1.00 42.56 371 THR A CA 1
ATOM 2878 C C . THR A 1 371 ? -0.283 16.239 31.775 1.00 42.56 371 THR A C 1
ATOM 2880 O O . THR A 1 371 ? 0.487 16.222 32.766 1.00 42.56 371 THR A O 1
#

InterPro domains:
  IPR002226 Catalase haem-binding site [PS00437] (89-97)
  IPR010582 Catalase immune-responsive domain [PF06628] (174-235)
  IPR011614 Catalase core domain [PF00199] (3-143)
  IPR011614 Catalase core domain [SM01060] (1-147)
  IPR018028 Catalase, mono-functional, haem-containing [PR00067] (44-71)
  IPR018028 Catalase, mono-functional, haem-containing [PR00067] (76-102)
  IPR018028 Catalase, mono-functional, haem-containing [PS51402] (1-241)
  IPR020835 Catalase superfamily [SSF56634] (3-242)
  IPR024712 Catalase, mono-functional, haem-containing, clade 2 [PTHR42821] (3-365)
  IPR029062 Class I glutamine amidotransferase-like [G3DSA:3.40.50.880] (275-368)
  IPR029062 Class I glutamine amidotransferase-like [SSF52317] (284-366)
  IPR043156 Catalase, mono-functional, haem-containing, clade 2, helical domain [G3DSA:1.20.1370.20] (171-264)

Sequence (371 aa):
MYAIENGAFPEWDFGVQIIPEEDEHKFDFDLLDPTKLVPEEEVPVELVGTLTLNRNPDNFFAETEQIAFHPGHLVPGIDFTNDPLLQGRLFSYTDTQLSRLGSPNFHEIPINRSINTVHNNQRDGHMRQQIVKGKVSYEPNSIGGGCPFQAMWKDGGFTSQEERIDGKKVSARSKSFVDHYSQTKLFYNSQSTPEKKHLQNALIFELSKVTIPERVVGQLVFIDKDLAALVAQKVGVNVTKLKQPNGSIPADADLKSLQSKEREPATKTSNALSMQNTVKDSIKSRIIGFIMEDGVNASDVNSLKSKLEKSGAVVQIISGSLAAIKANDGTIFEPKHSLANTASVCFDALYIASGKKSAENLLNSENRPGT

Mean predicted aligned error: 5.16 Å

Nearest PDB structures (foldseek):
  1ye9-assembly2_M  TM=9.842E-01  e=1.770E-28  Escherichia coli
  7vn0-assembly1_A  TM=9.043E-01  e=4.915E-29  Mycothermus thermophilus
  5xzn-assembly1_D  TM=9.014E-01  e=8.511E-29  Mycothermus thermophilus
  4b5k-assembly1_C  TM=8.924E-01  e=4.915E-29  Mycothermus thermophilus
  4aul-assembly1_A  TM=8.960E-01  e=1.567E-28  Mycothermus thermophilus

Radius of gyration: 29.44 Å; Cα contacts (8 Å, |Δi|>4): 475; chains: 1; bounding box: 58×75×72 Å

Secondary structure (DSSP, 8-state):
-HHHHTT---EEEEEE----GGGTTSSSS-TT-TT----TTTSPPEEEEEEE-----S-IIIIIIT----TT---TT------HHHHHHHHHHHHHHHHHSSSTTGGGSGGGS-SSPP--S----TT------SS--SSS-TTTTTPSPPPPGGGT------------------GGG--SSHHHHHHHHHS-HHHHHHHHHHHHHHHTT-S--HHHHHHHTTT-HHHHHHHHHHHT------SSS-----TTS-GGGGSPP----SS---GGG-GGGS-----TT-EEEEE--TT--HHHHHHHHHHHHHTT-EEEEEESSSSPEE-TTS-EE--SEETTT--GGG-SEEEE---HHHHHHHTSGGGS---

pLDDT: mean 95.2, std 5.8, range [42.56, 98.69]

Organism: NCBI:txid358687

Foldseek 3Di:
DPCLVLVVWDKDFDWDFDDDPVCQPVFLFGPLAPLDDDFCVRTNTHGDGMDTDRDDDPDCCLAVQLEQDAPLPDFAPDADDPNVVNVVSNPPSQVVCCVSVVKNVSCVRVNNDDPDDDDALDDDIPPDDDDDDADGSDPDDPRRPRPPDQDDVVRRGHDHDPDDDDDDDDDDDDLSNLADAQVVLQLLLQEDPVRVVVVLVVLLVVLLPDPDCQLVLLLCCLRDVVSSVSSCVSSVHDHDNDPQNDPPAPPPDDSVSNHRDRDHGPNRYHNVSYCPPPDDPAQAAFEEEEEWAAAFAPVQVCVVCVVCVVRRYHYAYEYQDQDWHQYNVRDTDGHPYYLVRDDPVVGPYYDYTDGPVGVVRCPDPSNDDDD